Protein 2J43 (pdb70)

Radius of gyration: 33.87 Å; Cα contacts (8 Å, |Δi|>4): 983; chains: 2; bounding box: 29×72×106 Å

InterPro domains:
  IPR004193 Glycoside hydrolase, family 13, N-terminal [PF02922] (408-496)
  IPR005323 Pullulanase, carbohydrate-binding module 41 [PF03714] (96-194)
  IPR005323 Pullulanase, carbohydrate-binding module 41 [PF03714] (204-304)
  IPR005323 Pullulanase, carbohydrate-binding module 41 [cd10315] (94-190)
  IPR005323 Pullulanase, carbohydrate-binding module 41 [cd10315] (203-306)
  IPR006047 Glycosyl hydrolase family 13, catalytic domain [PF00128] (563-673)
  IPR006047 Glycosyl hydrolase family 13, catalytic domain [SM00642] (547-928)
  IPR011838 Pullulanase, extracellular [TIGR02102] (91-1165)
  IPR013780 Glycosyl hydrolase, all-beta [G3DSA:2.60.40.1180] (995-1097)
  IPR013783 Immunoglobulin-like fold [G3DSA:2.60.40.10] (406-519)
  IPR013784 Carbohydrate-binding-like fold [SSF49452] (93-197)
  IPR013784 Carbohydrate-binding-like fold [SSF49452] (200-308)
  IPR014755 Copper resistance protein CopC/internalin, immunoglobulin-like [G3DSA:2.60.40.1220] (311-405)
  IPR014756 Immunoglobulin E-set [SSF81296] (404-507)
  IPR017853 Glycoside hydrolase superfamily [SSF51445] (538-983)
  IPR019931 LPXTG cell wall anchor motif [PF00746] (1127-1164)
  IPR019931 LPXTG cell wall anchor motif [PS50847] (1133-1165)
  IPR040806 SpuA, C-terminal [PF18033] (994-1088)

Nearest PDB structures (foldseek):
  2j43-assembly2_B  TM=1.002E+00  e=4.034E-44  Streptococcus pyogenes
  2ya1-assembly1_A  TM=9.237E-01  e=1.619E-29  Streptococcus pneumoniae TIGR4
  2j44-assembly1_A  TM=9.366E-01  e=1.473E-28  Streptococcus pneumoniae
  9cgt-assembly1_A  TM=3.133E-01  e=3.337E-02  Niallia circulans
  8dha-assembly1_B  TM=2.580E-01  e=1.965E+00  Mus musculus

Solvent-accessible surface area: 24142 Å² total

CATH classification: 2.60.40.1110 (+1 more: 2.60.40.1110)

Secondary structure (DSSP, 8-state):
---EE--BS-PSTT--GGGEEEEEEESBSS---STTTTSB----EE-SSSEE--EEBPSS---EEEEEEEETT--BSS--EEEE-SS-----EE-TT--EESS----TTEEEEEEE-SS---TTEEEEEEESBSS---STT--EE--EEEBTEEEEEEEBPTT---EEEEEEETTS-GGGGBSSSSPEEE--TTT-SEEEEETT----BSSTT---/--EE--BS-PPTT--GGGEEEEEEESBSS---STTTTSB----EE-SSSEE--EEBPSS--SEEEEEEEETT--BSS--EEEE-SS-----EE-TT--EESS----TTEEEEEEE-SS---TTEEEEEEESBSS---STT--EE--EEEBTEEEEEEEBPTT---EEEEEEETTS-GGGGBSSSSPEEE--TTT-SEEEEETT----BSSTT---

Sequence (431 aa):
ASHHHLRHFKTLPAGESLGSLGLWVWGDVDQPSKDWPNGAITTKAKKDDYGYYLDVPLAAKKHRQQVSYLINNKAGENLSKDQHISLLTPKNEVWIIDENYHAHAYRPLKEGYLRINYHNQSGHYDNLAVWTFKDVKTPTTDWPNNGLDDLSHKGHYGAYVDVPLKKEGANEIIGFLILDKSKTGDAIKVQPKDYLFKELDNHTQVFVKDTDPKVYNNPYYIDSHHLRHFKTLPAGESLGSLGLWVWGDVDQPSKDDWPNGAITTKAKKDDYGYYLDVPLAAKHRQQVSYLINNKAGENLSKDQHISLLTPKNEVWIDENYHAHAYRPLKEGYLRINYHNQSGHYDNLAVWTFKDVKTPTTDWPNGLDLSHKGHYGAYVDVPLKEGANEIGFLILDKSKTGDAIKVQPKDYLFKELDNHTQVFVKDTDPKVYNNPYYID

Structure (mmCIF, N/CA/C/O backbone):
data_2J43
#
_entry.id   2J43
#
_cell.length_a   37.621
_cell.length_b   71.420
_cell.length_c   101.013
_cell.angle_alpha   90.00
_cell.angle_beta   89.98
_cell.angle_gamma   90.00
#
_symmetry.space_group_name_H-M   'P 1 21 1'
#
loop_
_entity.id
_entity.type
_entity.pdbx_description
1 polymer SPYDX
2 water water
#
loop_
_atom_site.group_PDB
_atom_site.id
_atom_site.type_symbol
_atom_site.label_atom_id
_atom_site.label_alt_id
_atom_site.label_comp_id
_atom_site.label_asym_id
_atom_site.label_entity_id
_atom_site.label_seq_id
_atom_site.pdbx_PDB_ins_code
_atom_site.Cartn_x
_atom_site.Cartn_y
_atom_site.Cartn_z
_atom_site.occupancy
_atom_site.B_iso_or_equiv
_atom_site.auth_seq_id
_atom_site.auth_comp_id
_atom_site.auth_asym_id
_atom_site.auth_atom_id
_atom_site.pdbx_PDB_model_num
ATOM 1 N N . ALA A 1 1 ? 35.126 4.333 73.826 1.00 34.11 5 ALA A N 1
ATOM 2 C CA . ALA A 1 1 ? 33.900 3.948 73.082 1.00 33.37 5 ALA A CA 1
ATOM 3 C C . ALA A 1 1 ? 34.190 3.727 71.594 1.00 33.06 5 ALA A C 1
ATOM 4 O O . ALA A 1 1 ? 35.136 4.291 71.034 1.00 33.37 5 ALA A O 1
ATOM 6 N N . SER A 1 2 ? 33.339 2.929 70.962 1.00 31.45 6 SER A N 1
ATOM 7 C CA . SER A 1 2 ? 33.459 2.601 69.550 1.00 31.89 6 SER A CA 1
ATOM 8 C C . SER A 1 2 ? 32.987 3.685 68.607 1.00 30.59 6 SER A C 1
ATOM 9 O O . SER A 1 2 ? 33.340 3.674 67.433 1.00 30.70 6 SER A O 1
ATOM 12 N N . HIS A 1 3 ? 32.171 4.612 69.118 1.00 27.82 7 HIS A N 1
ATOM 13 C CA . HIS A 1 3 ? 31.590 5.659 68.295 1.00 25.79 7 HIS A CA 1
ATOM 14 C C . HIS A 1 3 ? 31.740 6.994 69.027 1.00 23.30 7 HIS A C 1
ATOM 15 O O . HIS A 1 3 ? 31.638 7.083 70.273 1.00 21.92 7 HIS A O 1
ATOM 22 N N . HIS A 1 4 ? 31.952 8.027 68.243 1.00 21.59 8 HIS A N 1
ATOM 23 C CA A HIS A 1 4 ? 32.126 9.379 68.754 0.50 20.85 8 HIS A CA 1
ATOM 24 C CA B HIS A 1 4 ? 31.978 9.365 68.805 0.50 20.67 8 HIS A CA 1
ATOM 25 C C . HIS A 1 4 ? 31.337 10.362 67.872 1.00 19.55 8 HIS A C 1
ATOM 26 O O . HIS A 1 4 ? 31.138 10.111 66.664 1.00 18.68 8 HIS A O 1
ATOM 39 N N . LEU A 1 5 ? 30.941 11.475 68.467 1.00 16.85 9 LEU A N 1
ATOM 40 C CA . LEU A 1 5 ? 30.404 12.599 67.733 1.00 15.85 9 LEU A CA 1
ATOM 41 C C . LEU A 1 5 ? 31.402 13.746 67.804 1.00 14.67 9 LEU A C 1
ATOM 42 O O . LEU A 1 5 ? 31.651 14.293 68.880 1.00 14.63 9 LEU A O 1
ATOM 47 N N . ARG A 1 6 ? 31.991 14.112 66.676 1.00 13.28 10 ARG A N 1
ATOM 48 C CA . ARG A 1 6 ? 32.882 15.286 66.642 1.00 13.54 10 ARG A CA 1
ATOM 49 C C . ARG A 1 6 ? 32.068 16.538 66.514 1.00 13.34 10 ARG A C 1
ATOM 50 O O . ARG A 1 6 ? 31.420 16.749 65.489 1.00 12.81 10 ARG A O 1
ATOM 66 N N . HIS A 1 8 ? 31.763 20.415 66.302 1.00 14.13 12 HIS A N 1
ATOM 67 C CA . HIS A 1 8 ? 32.390 21.645 65.873 1.00 15.00 12 HIS A CA 1
ATOM 68 C C . HIS A 1 8 ? 31.595 22.844 66.361 1.00 15.80 12 HIS A C 1
ATOM 69 O O . HIS A 1 8 ? 30.394 22.991 66.056 1.00 16.88 12 HIS A O 1
ATOM 76 N N . PHE A 1 9 ? 32.238 23.727 67.123 1.00 15.22 13 PHE A N 1
ATOM 77 C CA . PHE A 1 9 ? 31.587 24.935 67.574 1.00 14.49 13 PHE A CA 1
ATOM 78 C C . PHE A 1 9 ? 32.209 26.141 66.825 1.00 14.78 13 PHE A C 1
ATOM 79 O O . PHE A 1 9 ? 33.438 26.300 66.810 1.00 16.07 13 PHE A O 1
ATOM 87 N N . LYS A 1 10 ? 31.367 26.982 66.264 1.00 15.32 14 LYS A N 1
ATOM 88 C CA . LYS A 1 10 ? 31.814 28.207 65.578 1.00 16.77 14 LYS A CA 1
ATOM 89 C C . LYS A 1 10 ? 32.377 29.246 66.551 1.00 16.83 14 LYS A C 1
ATOM 90 O O . LYS A 1 10 ? 33.487 29.818 66.352 1.00 17.49 14 LYS A O 1
ATOM 96 N N . THR A 1 11 ? 31.604 29.499 67.593 1.00 17.73 15 THR A N 1
ATOM 97 C CA . THR A 1 11 ? 31.946 30.524 68.576 1.00 18.19 15 THR A CA 1
ATOM 98 C C . THR A 1 11 ? 31.558 30.113 69.989 1.00 19.10 15 THR A C 1
ATOM 99 O O . THR A 1 11 ? 30.359 29.927 70.262 1.00 20.91 15 THR A O 1
ATOM 103 N N . LEU A 1 12 ? 32.521 30.110 70.889 1.00 15.86 16 LEU A N 1
ATOM 104 C CA . LEU A 1 12 ? 32.241 29.796 72.268 1.00 15.51 16 LEU A CA 1
ATOM 105 C C . LEU A 1 12 ? 31.842 31.044 73.020 1.00 14.88 16 LEU A C 1
ATOM 106 O O . LEU A 1 12 ? 32.069 32.147 72.491 1.00 14.46 16 LEU A O 1
ATOM 111 N N . PRO A 1 13 ? 31.240 30.880 74.200 1.00 13.50 17 PRO A N 1
ATOM 112 C CA . PRO A 1 13 ? 30.723 32.028 74.964 1.00 14.24 17 PRO A CA 1
ATOM 113 C C . PRO A 1 13 ? 31.783 33.137 75.120 1.00 15.27 17 PRO A C 1
ATOM 114 O O . PRO A 1 13 ? 32.920 32.886 75.526 1.00 14.95 17 PRO A O 1
ATOM 118 N N . ALA A 1 14 ? 31.356 34.379 74.834 1.00 16.71 18 ALA A N 1
ATOM 119 C CA . ALA A 1 14 ? 32.238 35.540 74.790 1.00 17.62 18 ALA A CA 1
ATOM 120 C C . ALA A 1 14 ? 32.983 35.749 76.092 1.00 16.93 18 ALA A C 1
ATOM 121 O O . ALA A 1 14 ? 32.378 35.799 77.166 1.00 16.40 18 ALA A O 1
ATOM 123 N N . GLY A 1 15 ? 34.294 35.919 75.978 1.00 17.34 19 GLY A N 1
ATOM 124 C CA . GLY A 1 15 ? 35.128 36.250 77.111 1.00 18.07 19 GLY A CA 1
ATOM 125 C C . GLY A 1 15 ? 35.407 35.159 78.119 1.00 18.74 19 GLY A C 1
ATOM 126 O O . GLY A 1 15 ? 36.038 35.416 79.122 1.00 21.01 19 GLY A O 1
ATOM 127 N N . GLU A 1 16 ? 34.959 33.925 77.863 1.00 16.20 20 GLU A N 1
ATOM 128 C CA . GLU A 1 16 ? 35.176 32.854 78.790 1.00 15.64 20 GLU A CA 1
ATOM 129 C C . GLU A 1 16 ? 36.424 32.068 78.344 1.00 15.39 20 GLU A C 1
ATOM 130 O O . GLU A 1 16 ? 36.604 31.779 77.155 1.00 18.09 20 GLU A O 1
ATOM 136 N N . SER A 1 17 ? 37.256 31.728 79.312 1.00 16.76 21 SER A N 1
ATOM 137 C CA . SER A 1 17 ? 38.428 30.883 79.104 1.00 17.43 21 SER A CA 1
ATOM 138 C C . SER A 1 17 ? 38.065 29.423 78.951 1.00 15.25 21 SER A C 1
ATOM 139 O O . SER A 1 17 ? 37.200 28.953 79.684 1.00 14.79 21 SER A O 1
ATOM 142 N N . LEU A 1 18 ? 38.781 28.692 78.096 1.00 15.04 22 LEU A N 1
ATOM 143 C CA . LEU A 1 18 ? 38.565 27.263 77.968 1.00 14.04 22 LEU A CA 1
ATOM 144 C C . LEU A 1 18 ? 38.682 26.551 79.306 1.00 13.03 22 LEU A C 1
ATOM 145 O O . LEU A 1 18 ? 38.047 25.526 79.518 1.00 12.63 22 LEU A O 1
ATOM 150 N N . GLY A 1 19 ? 39.569 27.026 80.188 1.00 12.34 23 GLY A N 1
ATOM 151 C CA . GLY A 1 19 ? 39.796 26.445 81.479 1.00 12.82 23 GLY A CA 1
ATOM 152 C C . GLY A 1 19 ? 38.666 26.564 82.444 1.00 12.86 23 GLY A C 1
ATOM 153 O O . GLY A 1 19 ? 38.696 25.971 83.507 1.00 13.47 23 GLY A O 1
ATOM 154 N N . SER A 1 20 ? 37.698 27.414 82.086 1.00 12.05 24 SER A N 1
ATOM 155 C CA . SER A 1 20 ? 36.468 27.607 82.853 1.00 12.30 24 SER A CA 1
ATOM 156 C C . SER A 1 20 ? 35.228 27.134 82.152 1.00 12.36 24 SER A C 1
ATOM 157 O O . SER A 1 20 ? 34.163 27.196 82.769 1.00 15.61 24 SER A O 1
ATOM 160 N N . LEU A 1 21 ? 35.346 26.688 80.919 1.00 11.59 25 LEU A N 1
ATOM 161 C CA . LEU A 1 21 ? 34.194 26.221 80.121 1.00 10.60 25 LEU A CA 1
ATOM 162 C C . LEU A 1 21 ? 34.043 24.695 80.140 1.00 12.04 25 LEU A C 1
ATOM 163 O O . LEU A 1 21 ? 35.002 23.946 80.028 1.00 12.26 25 LEU A O 1
ATOM 168 N N . GLY A 1 22 ? 32.789 24.234 80.260 1.00 10.80 26 GLY A N 1
ATOM 169 C CA . GLY A 1 22 ? 32.488 22.816 80.159 1.00 11.08 26 GLY A CA 1
ATOM 170 C C . GLY A 1 22 ? 31.441 22.483 79.116 1.00 11.71 26 GLY A C 1
ATOM 171 O O . GLY A 1 22 ? 30.508 23.285 78.870 1.00 12.16 26 GLY A O 1
ATOM 172 N N . LEU A 1 23 ? 31.568 21.298 78.548 1.00 10.50 27 LEU A N 1
ATOM 173 C CA . LEU A 1 23 ? 30.548 20.709 77.657 1.00 10.75 27 LEU A CA 1
ATOM 174 C C . LEU A 1 23 ? 29.850 19.620 78.455 1.00 10.94 27 LEU A C 1
ATOM 175 O O . LEU A 1 23 ? 30.397 18.568 78.743 1.00 11.47 27 LEU A O 1
ATOM 180 N N . TRP A 1 24 ? 28.582 19.863 78.748 1.00 11.61 28 TRP A N 1
ATOM 181 C CA . TRP A 1 24 ? 27.747 19.052 79.624 1.00 11.06 28 TRP A CA 1
ATOM 182 C C . TRP A 1 24 ? 26.766 18.286 78.707 1.00 10.59 28 TRP A C 1
ATOM 183 O O . TRP A 1 24 ? 26.095 18.899 77.896 1.00 10.86 28 TRP A O 1
ATOM 194 N N . VAL A 1 25 ? 26.782 16.950 78.747 1.00 10.96 29 VAL A N 1
ATOM 195 C CA . VAL A 1 25 ? 26.098 16.133 77.752 1.00 10.67 29 VAL A CA 1
ATOM 196 C C . VAL A 1 25 ? 25.139 15.096 78.356 1.00 11.35 29 VAL A C 1
ATOM 197 O O . VAL A 1 25 ? 25.368 14.573 79.443 1.00 12.28 29 VAL A O 1
ATOM 201 N N . TRP A 1 26 ? 24.073 14.840 77.619 1.00 11.78 30 TRP A N 1
ATOM 202 C CA . TRP A 1 26 ? 23.135 13.793 77.960 1.00 11.05 30 TRP A CA 1
ATOM 203 C C . TRP A 1 26 ? 22.501 13.189 76.734 1.00 11.26 30 TRP A C 1
ATOM 204 O O . TRP A 1 26 ? 22.884 13.492 75.596 1.00 11.92 30 TRP A O 1
ATOM 215 N N . GLY A 1 27 ? 21.530 12.307 76.921 1.00 12.57 31 GLY A N 1
ATOM 216 C CA . GLY A 1 27 ? 21.011 11.548 75.803 1.00 12.58 31 GLY A CA 1
ATOM 217 C C . GLY A 1 27 ? 21.935 10.381 75.476 1.00 13.16 31 GLY A C 1
ATOM 218 O O . GLY A 1 27 ? 22.501 9.745 76.356 1.00 15.00 31 GLY A O 1
ATOM 219 N N . ASP A 1 28 ? 22.086 10.119 74.186 1.00 12.71 32 ASP A N 1
ATOM 220 C CA . ASP A 1 28 ? 22.712 8.873 73.717 1.00 13.60 32 ASP A CA 1
ATOM 221 C C . ASP A 1 28 ? 24.228 8.993 73.643 1.00 13.43 32 ASP A C 1
ATOM 222 O O . ASP A 1 28 ? 24.847 8.670 72.644 1.00 14.51 32 ASP A O 1
ATOM 227 N N . VAL A 1 29 ? 24.816 9.459 74.724 1.00 12.93 33 VAL A N 1
ATOM 228 C CA . VAL A 1 29 ? 26.249 9.576 74.915 1.00 13.23 33 VAL A CA 1
ATOM 229 C C . VAL A 1 29 ? 26.708 8.404 75.809 1.00 13.53 33 VAL A C 1
ATOM 230 O O . VAL A 1 29 ? 25.882 7.798 76.515 1.00 15.48 33 VAL A O 1
ATOM 234 N N . ASP A 1 30 ? 27.991 8.087 75.725 1.00 14.65 34 ASP A N 1
ATOM 235 C CA . ASP A 1 30 ? 28.562 6.980 76.497 1.00 15.66 34 ASP A CA 1
ATOM 236 C C . ASP A 1 30 ? 28.498 7.241 77.985 1.00 15.43 34 ASP A C 1
ATOM 237 O O . ASP A 1 30 ? 28.172 6.350 78.778 1.00 16.20 34 ASP A O 1
ATOM 242 N N . GLN A 1 31 ? 28.797 8.467 78.385 1.00 14.98 35 GLN A N 1
ATOM 243 C CA . GLN A 1 31 ? 28.890 8.816 79.798 1.00 13.83 35 GLN A CA 1
ATOM 244 C C . GLN A 1 31 ? 28.222 10.190 80.008 1.00 13.19 35 GLN A C 1
ATOM 245 O O . GLN A 1 31 ? 28.878 11.208 79.957 1.00 14.27 35 GLN A O 1
ATOM 251 N N . PRO A 1 32 ? 26.924 10.196 80.292 1.00 12.50 36 PRO A N 1
ATOM 252 C CA . PRO A 1 32 ? 26.264 11.465 80.609 1.00 12.56 36 PRO A CA 1
ATOM 253 C C . PRO A 1 32 ? 26.976 12.161 81.736 1.00 12.60 36 PRO A C 1
ATOM 254 O O . PRO A 1 32 ? 27.491 11.547 82.670 1.00 13.90 36 PRO A O 1
ATOM 258 N N . SER A 1 33 ? 26.996 13.478 81.663 1.00 12.26 37 SER A N 1
ATOM 259 C CA . SER A 1 33 ? 27.606 14.322 82.684 1.00 11.70 37 SER A CA 1
ATOM 260 C C . SER A 1 33 ? 26.924 14.132 84.003 1.00 12.40 37 SER A C 1
ATOM 261 O O . SER A 1 33 ? 25.695 13.981 84.066 1.00 12.99 37 SER A O 1
ATOM 264 N N . LYS A 1 34 ? 27.702 14.145 85.073 1.00 13.87 38 LYS A N 1
ATOM 265 C CA . LYS A 1 34 ? 27.168 14.082 86.407 1.00 16.08 38 LYS A CA 1
ATOM 266 C C . LYS A 1 34 ? 27.894 15.068 87.301 1.00 16.26 38 LYS A C 1
ATOM 267 O O . LYS A 1 34 ? 29.011 15.509 86.988 1.00 17.06 38 LYS A O 1
ATOM 273 N N . ASP A 1 35 ? 27.262 15.430 88.399 1.00 16.54 39 ASP A N 1
ATOM 274 C CA . ASP A 1 35 ? 27.788 16.377 89.368 1.00 17.07 39 ASP A CA 1
ATOM 275 C C . ASP A 1 35 ? 27.942 17.784 88.829 1.00 16.47 39 ASP A C 1
ATOM 276 O O . ASP A 1 35 ? 29.052 18.259 88.492 1.00 15.58 39 ASP A O 1
ATOM 281 N N . TRP A 1 36 ? 26.821 18.503 88.760 1.00 13.50 40 TRP A N 1
ATOM 282 C CA . TRP A 1 36 ? 26.812 19.835 88.195 1.00 14.04 40 TRP A CA 1
ATOM 283 C C . TRP A 1 36 ? 27.651 20.829 89.016 1.00 15.07 40 TRP A C 1
ATOM 284 O O . TRP A 1 36 ? 27.497 20.824 90.241 1.00 15.49 40 TRP A O 1
ATOM 295 N N . PRO A 1 37 ? 28.432 21.715 88.403 1.00 15.00 41 PRO A N 1
ATOM 296 C CA . PRO A 1 37 ? 28.727 21.831 86.971 1.00 14.48 41 PRO A CA 1
ATOM 297 C C . PRO A 1 37 ? 30.046 21.177 86.584 1.00 15.14 41 PRO A C 1
ATOM 298 O O . PRO A 1 37 ? 30.368 21.085 85.414 1.00 15.12 41 PRO A O 1
ATOM 302 N N . ASN A 1 38 ? 30.766 20.699 87.570 1.00 15.18 42 ASN A N 1
ATOM 303 C CA . ASN A 1 38 ? 32.188 20.376 87.311 1.00 16.39 42 ASN A CA 1
ATOM 304 C C . ASN A 1 38 ? 32.375 19.050 86.574 1.00 16.54 42 ASN A C 1
ATOM 305 O O . ASN A 1 38 ? 33.437 18.815 85.952 1.00 15.97 42 ASN A O 1
ATOM 310 N N . GLY A 1 39 ? 31.336 18.212 86.533 1.00 15.27 43 GLY A N 1
ATOM 311 C CA . GLY A 1 39 ? 31.375 16.997 85.755 1.00 13.62 43 GLY A CA 1
ATOM 312 C C . GLY A 1 39 ? 31.354 17.136 84.249 1.00 13.08 43 GLY A C 1
ATOM 313 O O . GLY A 1 39 ? 31.446 16.133 83.559 1.00 13.80 43 GLY A O 1
ATOM 314 N N . ALA A 1 40 ? 31.180 18.337 83.740 1.00 11.91 44 ALA A N 1
ATOM 315 C CA . ALA A 1 40 ? 31.213 18.539 82.282 1.00 11.10 44 ALA A CA 1
ATOM 316 C C . ALA A 1 40 ? 32.577 18.145 81.697 1.00 11.33 44 ALA A C 1
ATOM 317 O O . ALA A 1 40 ? 33.586 18.116 82.459 1.00 13.05 44 ALA A O 1
ATOM 319 N N . ILE A 1 41 ? 32.603 17.872 80.403 1.00 10.80 45 ILE A N 1
ATOM 320 C CA . ILE A 1 41 ? 33.854 17.682 79.663 1.00 10.87 45 ILE A CA 1
ATOM 321 C C . ILE A 1 41 ? 34.549 18.995 79.689 1.00 10.49 45 ILE A C 1
ATOM 322 O O . ILE A 1 41 ? 33.982 19.982 79.294 1.00 13.67 45 ILE A O 1
ATOM 327 N N . THR A 1 42 ? 35.810 19.026 80.148 1.00 10.49 46 THR A N 1
ATOM 328 C CA . THR A 1 42 ? 36.521 20.321 80.108 1.00 9.89 46 THR A CA 1
ATOM 329 C C . THR A 1 42 ? 36.854 20.756 78.685 1.00 9.42 46 THR A C 1
ATOM 330 O O . THR A 1 42 ? 37.461 19.992 77.968 1.00 10.56 46 THR A O 1
ATOM 342 N N . THR A 1 44 ? 39.075 22.660 77.702 1.00 10.68 48 THR A N 1
ATOM 343 C CA . THR A 1 44 ? 40.520 22.564 77.438 1.00 11.78 48 THR A CA 1
ATOM 344 C C . THR A 1 44 ? 40.907 21.450 76.495 1.00 12.55 48 THR A C 1
ATOM 345 O O . THR A 1 44 ? 41.926 21.572 75.807 1.00 13.10 48 THR A O 1
ATOM 349 N N . LYS A 1 45 ? 40.103 20.381 76.417 1.00 12.81 49 LYS A N 1
ATOM 350 C CA . LYS A 1 45 ? 40.322 19.257 75.516 1.00 14.61 49 LYS A CA 1
ATOM 351 C C . LYS A 1 45 ? 39.946 19.550 74.056 1.00 14.39 49 LYS A C 1
ATOM 352 O O . LYS A 1 45 ? 40.275 18.760 73.167 1.00 16.14 49 LYS A O 1
ATOM 358 N N . ALA A 1 46 ? 39.252 20.668 73.831 1.00 13.56 50 ALA A N 1
ATOM 359 C CA . ALA A 1 46 ? 38.888 21.121 72.491 1.00 15.66 50 ALA A CA 1
ATOM 360 C C . ALA A 1 46 ? 40.119 21.563 71.742 1.00 17.20 50 ALA A C 1
ATOM 361 O O . ALA A 1 46 ? 41.096 21.981 72.336 1.00 17.02 50 ALA A O 1
ATOM 363 N N . LYS A 1 47 ? 40.072 21.460 70.430 1.00 19.60 51 LYS A N 1
ATOM 364 C CA . LYS A 1 47 ? 41.200 21.896 69.587 1.00 21.50 51 LYS A CA 1
ATOM 365 C C . LYS A 1 47 ? 40.704 22.894 68.611 1.00 22.33 51 LYS A C 1
ATOM 366 O O . LYS A 1 47 ? 39.546 22.825 68.197 1.00 21.70 51 LYS A O 1
ATOM 372 N N . LYS A 1 48 ? 41.565 23.855 68.279 1.00 22.36 52 LYS A N 1
ATOM 373 C CA . LYS A 1 48 ? 41.256 24.904 67.333 1.00 23.65 52 LYS A CA 1
ATOM 374 C C . LYS A 1 48 ? 41.358 24.310 65.916 1.00 23.07 52 LYS A C 1
ATOM 375 O O . LYS A 1 48 ? 42.233 23.468 65.617 1.00 24.52 52 LYS A O 1
ATOM 381 N N . ASP A 1 49 ? 40.383 24.641 65.089 1.00 22.36 53 ASP A N 1
ATOM 382 C CA . ASP A 1 49 ? 40.409 24.336 63.659 1.00 21.71 53 ASP A CA 1
ATOM 383 C C . ASP A 1 49 ? 39.848 25.536 62.890 1.00 21.45 53 ASP A C 1
ATOM 384 O O . ASP A 1 49 ? 39.567 26.585 63.462 1.00 21.89 53 ASP A O 1
ATOM 389 N N . ASP A 1 50 ? 39.741 25.392 61.569 1.00 21.81 54 ASP A N 1
ATOM 390 C CA . ASP A 1 50 ? 39.312 26.467 60.735 1.00 22.48 54 ASP A CA 1
ATOM 391 C C . ASP A 1 50 ? 37.926 27.024 61.057 1.00 20.72 54 ASP A C 1
ATOM 392 O O . ASP A 1 50 ? 37.712 28.230 61.078 1.00 21.23 54 ASP A O 1
ATOM 397 N N . TYR A 1 51 ? 36.980 26.137 61.349 1.00 18.95 55 TYR A N 1
ATOM 398 C CA . TYR A 1 51 ? 35.598 26.551 61.635 1.00 18.14 55 TYR A CA 1
ATOM 399 C C . TYR A 1 51 ? 35.487 27.248 63.017 1.00 16.92 55 TYR A C 1
ATOM 400 O O . TYR A 1 51 ? 34.687 28.147 63.227 1.00 17.91 55 TYR A O 1
ATOM 409 N N . GLY A 1 52 ? 36.320 26.808 63.940 1.00 18.46 56 GLY A N 1
ATOM 410 C CA . GLY A 1 52 ? 36.202 27.224 65.319 1.00 18.62 56 GLY A CA 1
ATOM 411 C C . GLY A 1 52 ? 36.952 26.323 66.272 1.00 18.90 56 GLY A C 1
ATOM 412 O O . GLY A 1 52 ? 38.207 26.311 66.282 1.00 19.14 56 GLY A O 1
ATOM 413 N N . TYR A 1 53 ? 36.218 25.671 67.175 1.00 17.35 57 TYR A N 1
ATOM 414 C CA . TYR A 1 53 ? 36.805 24.644 68.029 1.00 17.55 57 TYR A CA 1
ATOM 415 C C . TYR A 1 53 ? 36.077 23.340 67.817 1.00 18.03 57 TYR A C 1
ATOM 416 O O . TYR A 1 53 ? 34.910 23.328 67.390 1.00 18.19 57 TYR A O 1
ATOM 425 N N . TYR A 1 54 ? 36.740 22.225 68.057 1.00 17.15 58 TYR A N 1
ATOM 426 C CA . TYR A 1 54 ? 36.019 20.982 68.051 1.00 17.78 58 TYR A CA 1
ATOM 427 C C . TYR A 1 54 ? 36.420 20.098 69.229 1.00 17.67 58 TYR A C 1
ATOM 428 O O . TYR A 1 54 ? 37.526 20.196 69.787 1.00 17.15 58 TYR A O 1
ATOM 437 N N . LEU A 1 55 ? 35.492 19.233 69.596 1.00 17.20 59 LEU A N 1
ATOM 438 C CA . LEU A 1 55 ? 35.612 18.372 70.748 1.00 16.98 59 LEU A CA 1
ATOM 439 C C . LEU A 1 55 ? 34.836 17.078 70.435 1.00 18.70 59 LEU A C 1
ATOM 440 O O . LEU A 1 55 ? 33.677 17.170 69.983 1.00 17.52 59 LEU A O 1
ATOM 445 N N . ASP A 1 56 ? 35.453 15.917 70.646 1.00 17.53 60 ASP A N 1
ATOM 446 C CA . ASP A 1 56 ? 34.862 14.605 70.380 1.00 18.68 60 ASP A CA 1
ATOM 447 C C . ASP A 1 56 ? 34.154 14.075 71.607 1.00 19.80 60 ASP A C 1
ATOM 448 O O . ASP A 1 56 ? 34.746 14.052 72.712 1.00 21.95 60 ASP A O 1
ATOM 453 N N . VAL A 1 57 ? 32.885 13.725 71.437 1.00 17.75 61 VAL A N 1
ATOM 454 C CA . VAL A 1 57 ? 32.029 13.257 72.526 1.00 17.28 61 VAL A CA 1
ATOM 455 C C . VAL A 1 57 ? 31.752 11.759 72.288 1.00 16.55 61 VAL A C 1
ATOM 456 O O . VAL A 1 57 ? 31.099 11.407 71.319 1.00 17.34 61 VAL A O 1
ATOM 460 N N . PRO A 1 58 ? 32.236 10.865 73.152 1.00 16.18 62 PRO A N 1
ATOM 461 C CA . PRO A 1 58 ? 31.920 9.451 73.006 1.00 16.66 62 PRO A CA 1
ATOM 462 C C . PRO A 1 58 ? 30.416 9.217 73.065 1.00 15.72 62 PRO A C 1
ATOM 463 O O . PRO A 1 58 ? 29.711 9.747 73.923 1.00 14.59 62 PRO A O 1
ATOM 467 N N . LEU A 1 59 ? 29.933 8.392 72.141 1.00 15.73 63 LEU A N 1
ATOM 468 C CA . LEU A 1 59 ? 28.516 8.076 72.031 1.00 16.53 63 LEU A CA 1
ATOM 469 C C . LEU A 1 59 ? 28.156 6.712 72.609 1.00 16.87 63 LEU A C 1
ATOM 470 O O . LEU A 1 59 ? 29.010 5.878 72.786 1.00 18.28 63 LEU A O 1
ATOM 475 N N . ALA A 1 60 ? 26.896 6.529 72.889 1.00 16.52 64 ALA A N 1
ATOM 476 C CA . ALA A 1 60 ? 26.413 5.291 73.491 1.00 18.48 64 ALA A CA 1
ATOM 477 C C . ALA A 1 60 ? 26.745 4.104 72.602 1.00 19.19 64 ALA A C 1
ATOM 478 O O . ALA A 1 60 ? 26.660 4.193 71.389 1.00 18.99 64 ALA A O 1
ATOM 480 N N . ALA A 1 61 ? 27.005 2.974 73.231 1.00 20.23 65 ALA A N 1
ATOM 481 C CA . ALA A 1 61 ? 27.318 1.736 72.502 1.00 22.36 65 ALA A CA 1
ATOM 482 C C . ALA A 1 61 ? 26.159 1.265 71.651 1.00 23.28 65 ALA A C 1
ATOM 483 O O . ALA A 1 61 ? 26.38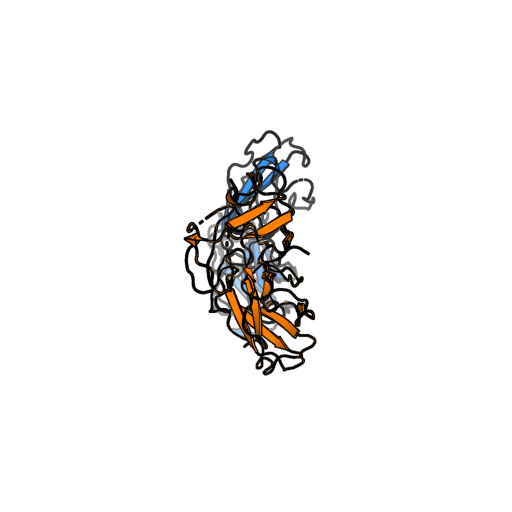5 0.639 70.606 1.00 24.54 65 ALA A O 1
ATOM 485 N N . LYS A 1 62 ? 24.936 1.529 72.091 1.00 24.26 66 LYS A N 1
ATOM 486 C CA A LYS A 1 62 ? 23.740 1.178 71.336 0.50 25.61 66 LYS A CA 1
ATOM 487 C CA B LYS A 1 62 ? 23.732 1.162 71.354 0.50 25.42 66 LYS A CA 1
ATOM 488 C C . LYS A 1 62 ? 22.698 2.292 71.410 1.00 25.64 66 LYS A C 1
ATOM 489 O O . LYS A 1 62 ? 22.682 3.081 72.350 1.00 26.55 66 LYS A O 1
ATOM 500 N N . HIS A 1 63 ? 21.834 2.351 70.409 1.00 24.92 67 HIS A N 1
ATOM 501 C CA . HIS A 1 63 ? 20.731 3.291 70.279 1.00 25.50 67 HIS A CA 1
ATOM 502 C C . HIS A 1 63 ? 21.185 4.740 70.234 1.00 24.78 67 HIS A C 1
ATOM 503 O O . HIS A 1 63 ? 20.893 5.526 71.138 1.00 26.29 67 HIS A O 1
ATOM 510 N N . ARG A 1 64 ? 21.875 5.065 69.149 1.00 22.77 68 ARG A N 1
ATOM 511 C CA . ARG A 1 64 ? 22.391 6.402 68.876 1.00 20.35 68 ARG A CA 1
ATOM 512 C C . ARG A 1 64 ? 21.422 7.221 68.034 1.00 19.09 68 ARG A C 1
ATOM 513 O O . ARG A 1 64 ? 21.471 7.191 66.814 1.00 18.75 68 ARG A O 1
ATOM 521 N N . GLN A 1 65 ? 20.513 7.927 68.688 1.00 18.70 69 GLN A N 1
ATOM 522 C CA . GLN A 1 65 ? 19.468 8.695 68.030 1.00 19.09 69 GLN A CA 1
ATOM 523 C C . GLN A 1 65 ? 19.517 10.183 68.318 1.00 19.98 69 GLN A C 1
ATOM 524 O O . GLN A 1 65 ? 19.171 10.993 67.453 1.00 20.01 69 GLN A O 1
ATOM 530 N N . GLN A 1 66 ? 19.840 10.557 69.560 1.00 18.92 70 GLN A N 1
ATOM 531 C CA . GLN A 1 66 ? 19.797 11.969 69.936 1.00 18.70 70 GLN A CA 1
ATOM 532 C C . GLN A 1 66 ? 20.818 12.247 71.035 1.00 17.63 70 GLN A C 1
ATOM 533 O O . GLN A 1 66 ? 20.931 11.472 71.983 1.00 19.02 70 GLN A O 1
ATOM 539 N N . VAL A 1 67 ? 21.494 13.383 70.913 1.00 16.75 71 VAL A N 1
ATOM 540 C CA . VAL A 1 67 ? 22.442 13.862 71.889 1.00 16.47 71 VAL A CA 1
ATOM 541 C C . VAL A 1 67 ? 22.005 15.235 72.316 1.00 16.34 71 VAL A C 1
ATOM 542 O O . VAL A 1 67 ? 21.666 16.073 71.493 1.00 16.39 71 VAL A O 1
ATOM 546 N N . SER A 1 68 ? 22.041 15.472 73.601 1.00 12.51 72 SER A N 1
ATOM 547 C CA . SER A 1 68 ? 21.764 16.768 74.108 1.00 12.53 72 SER A CA 1
ATOM 548 C C . SER A 1 68 ? 23.016 17.300 74.794 1.00 12.19 72 SER A C 1
ATOM 549 O O . SER A 1 68 ? 23.858 16.564 75.296 1.00 12.08 72 SER A O 1
ATOM 552 N N . TYR A 1 69 ? 23.088 18.617 74.864 1.00 11.16 73 TYR A N 1
ATOM 553 C CA . TYR A 1 69 ? 24.271 19.254 75.397 1.00 11.06 73 TYR A CA 1
ATOM 554 C C . TYR A 1 69 ? 23.991 20.699 75.791 1.00 11.51 73 TYR A C 1
ATOM 555 O O . TYR A 1 69 ? 23.001 21.359 75.374 1.00 10.66 73 TYR A O 1
ATOM 564 N N . LEU A 1 70 ? 24.910 21.216 76.585 1.00 10.78 74 LEU A N 1
ATOM 565 C CA . LEU A 1 70 ? 24.983 22.637 76.862 1.00 10.80 74 LEU A CA 1
ATOM 566 C C . LEU A 1 70 ? 26.429 22.976 77.160 1.00 12.20 74 LEU A C 1
ATOM 567 O O . LEU A 1 70 ? 27.214 22.087 77.445 1.00 11.79 74 LEU A O 1
ATOM 572 N N . ILE A 1 71 ? 26.735 24.267 77.122 1.00 11.90 75 ILE A N 1
ATOM 573 C CA . ILE A 1 71 ? 28.057 24.783 77.515 1.00 11.80 75 ILE A CA 1
ATOM 574 C C . ILE A 1 71 ? 27.838 25.508 78.816 1.00 10.99 75 ILE A C 1
ATOM 575 O O . ILE A 1 71 ? 26.986 26.424 78.903 1.00 12.45 75 ILE A O 1
ATOM 580 N N . ASN A 1 72 ? 28.598 25.143 79.832 1.00 10.60 76 ASN A N 1
ATOM 581 C CA . ASN A 1 72 ? 28.516 25.772 81.144 1.00 10.72 76 ASN A CA 1
ATOM 582 C C . ASN A 1 72 ? 29.844 26.388 81.504 1.00 11.78 76 ASN A C 1
ATOM 583 O O . ASN A 1 72 ? 30.778 26.338 80.714 1.00 11.01 76 ASN A O 1
ATOM 588 N N . ASN A 1 73 ? 29.867 27.024 82.662 1.00 13.27 77 ASN A N 1
ATOM 589 C CA . ASN A 1 73 ? 31.125 27.456 83.251 1.00 14.91 77 ASN A CA 1
ATOM 590 C C . ASN A 1 73 ? 31.226 27.000 84.679 1.00 15.43 77 ASN A C 1
ATOM 591 O O . ASN A 1 73 ? 30.329 26.374 85.236 1.00 15.76 77 ASN A O 1
ATOM 596 N N . LYS A 1 74 ? 32.380 27.233 85.288 1.00 16.85 78 LYS A N 1
ATOM 597 C CA . LYS A 1 74 ? 32.635 26.652 86.593 1.00 18.40 78 LYS A CA 1
ATOM 598 C C . LYS A 1 74 ? 31.810 27.341 87.702 1.00 19.22 78 LYS A C 1
ATOM 599 O O . LYS A 1 74 ? 31.585 26.739 88.743 1.00 21.39 78 LYS A O 1
ATOM 605 N N . ALA A 1 75 ? 31.299 28.547 87.446 1.00 19.72 79 ALA A N 1
ATOM 606 C CA . ALA A 1 75 ? 30.306 29.191 88.313 1.00 20.95 79 ALA A CA 1
ATOM 607 C C . ALA A 1 75 ? 28.926 28.551 88.235 1.00 20.54 79 ALA A C 1
ATOM 608 O O . ALA A 1 75 ? 28.025 28.900 89.030 1.00 22.59 79 ALA A O 1
ATOM 610 N N . GLY A 1 76 ? 28.729 27.598 87.312 1.00 18.48 80 GLY A N 1
ATOM 611 C CA . GLY A 1 76 ? 27.474 26.900 87.183 1.00 17.56 80 GLY A CA 1
ATOM 612 C C . GLY A 1 76 ? 26.433 27.535 86.286 1.00 16.12 80 GLY A C 1
ATOM 613 O O . GLY A 1 76 ? 25.250 27.157 86.344 1.00 17.13 80 GLY A O 1
ATOM 614 N N . GLU A 1 77 ? 26.823 28.495 85.474 1.00 15.15 81 GLU A N 1
ATOM 615 C CA . GLU A 1 77 ? 25.912 29.118 84.541 1.00 15.26 81 GLU A CA 1
ATOM 616 C C . GLU A 1 77 ? 25.691 28.214 83.322 1.00 15.58 81 GLU A C 1
ATOM 617 O O . GLU A 1 77 ? 26.640 27.584 82.832 1.00 14.75 81 GLU A O 1
ATOM 623 N N . ASN A 1 78 ? 24.451 28.160 82.837 1.00 14.20 82 ASN A N 1
ATOM 624 C CA . ASN A 1 78 ? 24.154 27.519 81.565 1.00 14.13 82 ASN A CA 1
ATOM 625 C C . ASN A 1 78 ? 24.276 28.592 80.491 1.00 13.88 82 ASN A C 1
ATOM 626 O O . ASN A 1 78 ? 23.346 29.450 80.277 1.00 15.32 82 ASN A O 1
ATOM 631 N N . LEU A 1 79 ? 25.419 28.623 79.803 1.00 13.64 83 LEU A N 1
ATOM 632 C CA . LEU A 1 79 ? 25.726 29.723 78.899 1.00 13.14 83 LEU A CA 1
ATOM 633 C C . LEU A 1 79 ? 25.046 29.611 77.537 1.00 13.14 83 LEU A C 1
ATOM 634 O O . LEU A 1 79 ? 24.740 30.631 76.906 1.00 16.69 83 LEU A O 1
ATOM 639 N N . SER A 1 80 ? 24.834 28.385 77.053 1.00 12.02 84 SER A N 1
ATOM 640 C CA . SER A 1 80 ? 24.252 28.134 75.747 1.00 11.88 84 SER A CA 1
ATOM 641 C C . SER A 1 80 ? 22.712 28.026 75.690 1.00 12.65 84 SER A C 1
ATOM 642 O O . SER A 1 80 ? 22.128 28.135 74.627 1.00 14.39 84 SER A O 1
ATOM 645 N N . LYS A 1 81 ? 22.137 27.737 76.854 1.00 13.68 85 LYS A N 1
ATOM 646 C CA . LYS A 1 81 ? 20.832 27.056 77.015 1.00 13.78 85 LYS A CA 1
ATOM 647 C C . LYS A 1 81 ? 20.969 25.602 76.593 1.00 11.90 85 LYS A C 1
ATOM 648 O O . LYS A 1 81 ? 21.913 25.196 75.908 1.00 12.42 85 LYS A O 1
ATOM 654 N N . ASP A 1 82 ? 20.019 24.783 77.022 1.00 12.16 86 ASP A N 1
ATOM 655 C CA . ASP A 1 82 ? 20.026 23.399 76.594 1.00 11.46 86 ASP A CA 1
ATOM 656 C C . ASP A 1 82 ? 19.799 23.290 75.089 1.00 10.90 86 ASP A C 1
ATOM 657 O O . ASP A 1 82 ? 18.954 24.013 74.547 1.00 12.82 86 ASP A O 1
ATOM 662 N N . GLN A 1 83 ? 20.492 22.345 74.461 1.00 10.33 87 GLN A N 1
ATOM 663 C CA . GLN A 1 83 ? 20.441 22.114 73.028 1.00 10.91 87 GLN A CA 1
ATOM 664 C C . GLN A 1 83 ? 20.344 20.642 72.721 1.00 12.32 87 GLN A C 1
ATOM 665 O O . GLN A 1 83 ? 20.700 19.819 73.564 1.00 12.23 87 GLN A O 1
ATOM 671 N N . HIS A 1 84 ? 19.804 20.313 71.546 1.00 15.11 88 HIS A N 1
ATOM 672 C CA . HIS A 1 84 ? 19.501 18.942 71.164 1.00 15.94 88 HIS A CA 1
ATOM 673 C C . HIS A 1 84 ? 19.844 18.654 69.704 1.00 18.54 88 HIS A C 1
ATOM 674 O O . HIS A 1 84 ? 19.477 19.429 68.822 1.00 19.09 88 HIS A O 1
ATOM 681 N N . ILE A 1 85 ? 20.501 17.526 69.463 1.00 17.57 89 ILE A N 1
ATOM 682 C CA . ILE A 1 85 ? 20.943 17.140 68.144 1.00 18.14 89 ILE A CA 1
ATOM 683 C C . ILE A 1 85 ? 20.307 15.789 67.823 1.00 19.02 89 ILE A C 1
ATOM 684 O O . ILE A 1 85 ? 20.456 14.840 68.567 1.00 18.34 89 ILE A O 1
ATOM 689 N N . SER A 1 86 ? 19.591 15.736 66.708 1.00 20.70 90 SER A N 1
ATOM 690 C CA . SER A 1 86 ? 19.122 14.483 66.125 1.00 22.24 90 SER A CA 1
ATOM 691 C C . SER A 1 86 ? 20.241 13.858 65.321 1.00 21.47 90 SER A C 1
ATOM 692 O O . SER A 1 86 ? 20.814 14.501 64.425 1.00 22.06 90 SER A O 1
ATOM 695 N N . LEU A 1 87 ? 20.574 12.613 65.625 1.00 20.00 91 LEU A N 1
ATOM 696 C CA . LEU A 1 87 ? 21.550 11.881 64.818 1.00 19.69 91 LEU A CA 1
ATOM 697 C C . LEU A 1 87 ? 20.776 11.283 63.665 1.00 20.42 91 LEU A C 1
ATOM 698 O O . LEU A 1 87 ? 19.849 10.521 63.901 1.00 20.17 91 LEU A O 1
ATOM 703 N N . LEU A 1 88 ? 21.117 11.636 62.427 1.00 19.86 92 LEU A N 1
ATOM 704 C CA . LEU A 1 88 ? 20.310 11.224 61.262 1.00 20.15 92 LEU A CA 1
ATOM 705 C C . LEU A 1 88 ? 20.353 9.735 61.062 1.00 19.30 92 LEU A C 1
ATOM 706 O O . LEU A 1 88 ? 19.401 9.118 60.549 1.00 19.86 92 LEU A O 1
ATOM 711 N N . THR A 1 89 ? 21.475 9.165 61.444 1.00 19.33 93 THR A N 1
ATOM 712 C CA . THR A 1 89 ? 21.691 7.730 61.475 1.00 19.95 93 THR A CA 1
ATOM 713 C C . THR A 1 89 ? 22.605 7.449 62.631 1.00 19.30 93 THR A C 1
ATOM 714 O O . THR A 1 89 ? 23.338 8.346 63.055 1.00 16.86 93 THR A O 1
ATOM 718 N N . PRO A 1 90 ? 22.627 6.217 63.160 1.00 19.77 94 PRO A N 1
ATOM 719 C CA . PRO A 1 90 ? 23.582 5.873 64.214 1.00 20.04 94 PRO A CA 1
ATOM 720 C C . PRO A 1 90 ? 25.035 6.006 63.826 1.00 19.55 94 PRO A C 1
ATOM 721 O O . PRO A 1 90 ? 25.890 6.032 64.702 1.00 19.22 94 PRO A O 1
ATOM 725 N N . LYS A 1 91 ? 25.349 6.089 62.526 1.00 20.71 95 LYS A N 1
ATOM 726 C CA . LYS A 1 91 ? 26.732 6.343 62.103 1.00 20.84 95 LYS A CA 1
ATOM 727 C C . LYS A 1 91 ? 27.088 7.831 61.992 1.00 19.08 95 LYS A C 1
ATOM 728 O O . LYS A 1 91 ? 28.221 8.137 61.638 1.00 19.01 95 LYS A O 1
ATOM 742 N N . ASN A 1 93 ? 28.675 10.989 62.730 1.00 16.53 97 ASN A N 1
ATOM 743 C CA . ASN A 1 93 ? 29.867 11.128 63.553 1.00 17.17 97 ASN A CA 1
ATOM 744 C C . ASN A 1 93 ? 30.423 12.516 63.736 1.00 16.42 97 ASN A C 1
ATOM 745 O O . ASN A 1 93 ? 31.543 12.705 64.226 1.00 16.77 97 ASN A O 1
ATOM 750 N N . GLU A 1 94 ? 29.707 13.536 63.274 1.00 15.22 98 GLU A N 1
ATOM 751 C CA . GLU A 1 94 ? 30.282 14.835 63.038 1.00 14.21 98 GLU A CA 1
ATOM 752 C C . GLU A 1 94 ? 29.105 15.805 62.919 1.00 14.38 98 GLU A C 1
ATOM 753 O O . GLU A 1 94 ? 28.121 15.504 62.271 1.00 14.93 98 GLU A O 1
ATOM 759 N N . VAL A 1 95 ? 29.198 16.949 63.577 1.00 13.49 99 VAL A N 1
ATOM 760 C CA . VAL A 1 95 ? 28.153 17.978 63.489 1.00 13.16 99 VAL A CA 1
ATOM 761 C C . VAL A 1 95 ? 28.813 19.326 63.625 1.00 14.36 99 VAL A C 1
ATOM 762 O O . VAL A 1 95 ? 29.836 19.471 64.323 1.00 13.77 99 VAL A O 1
ATOM 766 N N . TRP A 1 96 ? 28.180 20.326 63.053 1.00 13.84 100 TRP A N 1
ATOM 767 C CA . TRP A 1 96 ? 28.635 21.698 63.087 1.00 14.80 100 TRP A CA 1
ATOM 768 C C . TRP A 1 96 ? 27.585 22.549 63.749 1.00 15.43 100 TRP A C 1
ATOM 769 O O . TRP A 1 96 ? 26.427 22.588 63.311 1.00 15.84 100 TRP A O 1
ATOM 780 N N . ILE A 1 97 ? 28.014 23.247 64.793 1.00 14.46 101 ILE A N 1
ATOM 781 C CA A ILE A 1 97 ? 27.134 24.076 65.604 0.50 15.44 101 ILE A CA 1
ATOM 782 C CA B ILE A 1 97 ? 27.152 24.073 65.632 0.50 14.62 101 ILE A CA 1
ATOM 783 C C . ILE A 1 97 ? 27.515 25.510 65.381 1.00 16.17 101 ILE A C 1
ATOM 784 O O . ILE A 1 97 ? 28.620 25.938 65.714 1.00 15.67 101 ILE A O 1
ATOM 793 N N . ASP A 1 98 ? 26.587 26.249 64.799 1.00 17.21 102 ASP A N 1
ATOM 794 C CA . ASP A 1 98 ? 26.912 27.627 64.473 1.00 17.14 102 ASP A CA 1
ATOM 795 C C . ASP A 1 98 ? 26.772 28.565 65.672 1.00 18.56 102 ASP A C 1
ATOM 796 O O . ASP A 1 98 ? 26.494 28.149 66.787 1.00 17.59 102 ASP A O 1
ATOM 801 N N . GLU A 1 99 ? 26.994 29.852 65.441 1.00 18.86 103 GLU A N 1
ATOM 802 C CA . GLU A 1 99 ? 27.011 30.811 66.540 1.00 20.92 103 GLU A CA 1
ATOM 803 C C . GLU A 1 99 ? 25.661 31.020 67.229 1.00 22.23 103 GLU A C 1
ATOM 804 O O . GLU A 1 99 ? 25.613 31.553 68.329 1.00 24.14 103 GLU A O 1
ATOM 810 N N . ASN A 1 100 ? 24.583 30.600 66.575 1.00 22.27 104 ASN A N 1
ATOM 811 C CA . ASN A 1 100 ? 23.252 30.580 67.193 1.00 23.24 104 ASN A CA 1
ATOM 812 C C . ASN A 1 100 ? 22.827 29.182 67.683 1.00 21.95 104 ASN A C 1
ATOM 813 O O . ASN A 1 100 ? 21.626 28.934 67.939 1.00 23.37 104 ASN A O 1
ATOM 818 N N . TYR A 1 101 ? 23.779 28.255 67.777 1.00 19.53 105 TYR A N 1
ATOM 819 C CA . TYR A 1 101 ? 23.533 26.901 68.283 1.00 19.69 105 TYR A CA 1
ATOM 820 C C . TYR A 1 101 ? 22.590 26.106 67.391 1.00 19.69 105 TYR A C 1
ATOM 821 O O . TYR A 1 101 ? 21.945 25.174 67.842 1.00 20.15 105 TYR A O 1
ATOM 830 N N . HIS A 1 102 ? 22.559 26.437 66.107 1.00 18.68 106 HIS A N 1
ATOM 831 C CA . HIS A 1 102 ? 21.859 25.620 65.123 1.00 19.50 106 HIS A CA 1
ATOM 832 C C . HIS A 1 102 ? 22.822 24.543 64.629 1.00 17.94 106 HIS A C 1
ATOM 833 O O . HIS A 1 102 ? 23.979 24.844 64.311 1.00 17.94 106 HIS A O 1
ATOM 840 N N . ALA A 1 103 ? 22.351 23.293 64.551 1.00 17.52 107 ALA A N 1
ATOM 841 C CA . ALA A 1 103 ? 23.182 22.173 64.179 1.00 17.50 107 ALA A CA 1
ATOM 842 C C . ALA A 1 103 ? 23.067 21.835 62.708 1.00 18.66 107 ALA A C 1
ATOM 843 O O . ALA A 1 103 ? 21.991 21.986 62.100 1.00 18.81 107 ALA A O 1
ATOM 845 N N . HIS A 1 104 ? 24.169 21.358 62.143 1.00 17.55 108 HIS A N 1
ATOM 846 C CA . HIS A 1 104 ? 24.247 21.018 60.717 1.00 16.53 108 HIS A CA 1
ATOM 847 C C . HIS A 1 104 ? 24.984 19.725 60.556 1.00 17.01 108 HIS A C 1
ATOM 848 O O . HIS A 1 104 ? 25.972 19.467 61.264 1.00 15.83 108 HIS A O 1
ATOM 855 N N . ALA A 1 105 ? 24.591 18.913 59.577 1.00 15.49 109 ALA A N 1
ATOM 856 C CA . ALA A 1 105 ? 25.180 17.613 59.369 1.00 16.23 109 ALA A CA 1
ATOM 857 C C . ALA A 1 105 ? 26.396 17.646 58.403 1.00 15.14 109 ALA A C 1
ATOM 858 O O . ALA A 1 105 ? 26.924 16.606 58.033 1.00 16.45 109 ALA A O 1
ATOM 860 N N . TYR A 1 106 ? 26.759 18.856 57.980 1.00 15.38 110 TYR A N 1
ATOM 861 C CA . TYR A 1 106 ? 27.963 19.118 57.172 1.00 15.70 110 TYR A CA 1
ATOM 862 C C . TYR A 1 106 ? 28.376 20.555 57.493 1.00 16.60 110 TYR A C 1
ATOM 863 O O . TYR A 1 106 ? 27.635 21.281 58.154 1.00 15.62 110 TYR A O 1
ATOM 872 N N . ARG A 1 107 ? 29.576 20.952 57.076 1.00 16.77 111 ARG A N 1
ATOM 873 C CA . ARG A 1 107 ? 30.014 22.307 57.313 1.00 18.11 111 ARG A CA 1
ATOM 874 C C . ARG A 1 107 ? 29.231 23.316 56.451 1.00 19.57 111 ARG A C 1
ATOM 875 O O . ARG A 1 107 ? 29.309 23.238 55.224 1.00 20.17 111 ARG A O 1
ATOM 883 N N . PRO A 1 108 ? 28.504 24.253 57.044 1.00 20.53 112 PRO A N 1
ATOM 884 C CA . PRO A 1 108 ? 27.756 25.239 56.254 1.00 21.86 112 PRO A CA 1
ATOM 885 C C . PRO A 1 108 ? 28.724 26.118 55.452 1.00 23.41 112 PRO A C 1
ATOM 886 O O . PRO A 1 108 ? 29.781 26.491 55.944 1.00 21.68 112 PRO A O 1
ATOM 890 N N . LEU A 1 109 ? 28.382 26.403 54.216 1.00 24.04 113 LEU A N 1
ATOM 891 C CA . LEU A 1 109 ? 29.252 27.214 53.399 1.00 25.87 113 LEU A CA 1
ATOM 892 C C . LEU A 1 109 ? 28.675 28.628 53.235 1.00 26.88 113 LEU A C 1
ATOM 893 O O . LEU A 1 109 ? 27.643 28.953 53.808 1.00 26.12 113 LEU A O 1
ATOM 898 N N . LYS A 1 110 ? 29.400 29.458 52.491 1.00 29.48 114 LYS A N 1
ATOM 899 C CA . LYS A 1 110 ? 29.032 30.837 52.194 1.00 31.79 114 LYS A CA 1
ATOM 900 C C . LYS A 1 110 ? 27.598 30.982 51.654 1.00 32.41 114 LYS A C 1
ATOM 901 O O . LYS A 1 110 ? 27.114 30.167 50.863 1.00 32.45 114 LYS A O 1
ATOM 907 N N . GLU A 1 111 ? 26.913 32.041 52.083 1.00 33.09 115 GLU A N 1
ATOM 908 C CA . GLU A 1 111 ? 25.558 32.318 51.604 1.00 33.81 115 GLU A CA 1
ATOM 909 C C . GLU A 1 111 ? 25.582 32.648 50.116 1.00 31.86 115 GLU A C 1
ATOM 910 O O . GLU A 1 111 ? 26.554 33.184 49.621 1.00 32.81 115 GLU A O 1
ATOM 916 N N . GLY A 1 112 ? 24.520 32.268 49.419 1.00 30.88 116 GLY A N 1
ATOM 917 C CA . GLY A 1 112 ? 24.345 32.566 48.007 1.00 29.38 116 GLY A CA 1
ATOM 918 C C . GLY A 1 112 ? 24.992 31.565 47.058 1.00 28.10 116 GLY A C 1
ATOM 919 O O . GLY A 1 112 ? 25.081 31.794 45.834 1.00 27.25 116 GLY A O 1
ATOM 920 N N . TYR A 1 113 ? 25.465 30.461 47.618 1.00 25.93 117 TYR A N 1
ATOM 921 C CA . TYR A 1 113 ? 26.005 29.372 46.809 1.00 25.17 117 TYR A CA 1
ATOM 922 C C . TYR A 1 113 ? 25.346 28.066 47.267 1.00 22.71 117 TYR A C 1
ATOM 923 O O . TYR A 1 113 ? 24.905 27.947 48.402 1.00 22.23 117 TYR A O 1
ATOM 932 N N . LEU A 1 114 ? 25.233 27.092 46.368 1.00 20.64 118 LEU A N 1
ATOM 933 C CA . LEU A 1 114 ? 24.855 25.741 46.741 1.00 18.47 118 LEU A CA 1
ATOM 934 C C . LEU A 1 114 ? 26.038 24.869 46.303 1.00 16.87 118 LEU A C 1
ATOM 935 O O . LEU A 1 114 ? 26.452 24.924 45.153 1.00 16.70 118 LEU A O 1
ATOM 940 N N . ARG A 1 115 ? 26.625 24.085 47.212 1.00 15.08 119 ARG A N 1
ATOM 941 C CA . ARG A 1 115 ? 27.540 23.008 46.802 1.00 16.27 119 ARG A CA 1
ATOM 942 C C . ARG A 1 115 ? 26.776 21.738 46.445 1.00 16.10 119 ARG A C 1
ATOM 943 O O . ARG A 1 115 ? 25.978 21.226 47.248 1.00 13.95 119 ARG A O 1
ATOM 951 N N . ILE A 1 116 ? 27.051 21.213 45.246 1.00 14.49 120 ILE A N 1
ATOM 952 C CA . ILE A 1 116 ? 26.546 19.931 44.814 1.00 15.19 120 ILE A CA 1
ATOM 953 C C . ILE A 1 116 ? 27.667 18.929 44.939 1.00 15.42 120 ILE A C 1
ATOM 954 O O . ILE A 1 116 ? 28.670 19.020 44.253 1.00 15.23 120 ILE A O 1
ATOM 959 N N . ASN A 1 117 ? 27.501 17.966 45.831 1.00 15.40 121 ASN A N 1
ATOM 960 C CA . ASN A 1 117 ? 28.442 16.890 46.041 1.00 15.44 121 ASN A CA 1
ATOM 961 C C . ASN A 1 117 ? 27.952 15.650 45.299 1.00 14.45 121 ASN A C 1
ATOM 962 O O . ASN A 1 117 ? 26.745 15.317 45.370 1.00 16.40 121 ASN A O 1
ATOM 967 N N . TYR A 1 118 ? 28.842 14.974 44.575 1.00 14.72 122 TYR A N 1
ATOM 968 C CA . TYR A 1 118 ? 28.448 13.794 43.823 1.00 14.74 122 TYR A CA 1
ATOM 969 C C . TYR A 1 118 ? 29.435 12.700 44.126 1.00 16.09 122 TYR A C 1
ATOM 970 O O . TYR A 1 118 ? 30.598 12.914 43.906 1.00 15.63 122 TYR A O 1
ATOM 979 N N . HIS A 1 119 ? 28.950 11.553 44.601 1.00 15.75 123 HIS A N 1
ATOM 980 C CA . HIS A 1 119 ? 29.756 10.392 44.942 1.00 17.21 123 HIS A CA 1
ATOM 981 C C . HIS A 1 119 ? 29.360 9.219 44.031 1.00 17.21 123 HIS A C 1
ATOM 982 O O . HIS A 1 119 ? 28.168 9.041 43.737 1.00 17.42 123 HIS A O 1
ATOM 989 N N . ASN A 1 120 ? 30.358 8.460 43.567 1.00 19.20 124 ASN A N 1
ATOM 990 C CA . ASN A 1 120 ? 30.105 7.192 42.903 1.00 20.17 124 ASN A CA 1
ATOM 991 C C . ASN A 1 120 ? 30.980 6.089 43.500 1.00 21.85 124 ASN A C 1
ATOM 992 O O . ASN A 1 120 ? 31.882 6.368 44.287 1.00 21.97 124 ASN A O 1
ATOM 997 N N . GLN A 1 121 ? 30.692 4.840 43.111 1.00 24.48 125 GLN A N 1
ATOM 998 C CA . GLN A 1 121 ? 31.326 3.663 43.742 1.00 26.20 125 GLN A CA 1
ATOM 999 C C . GLN A 1 121 ? 32.770 3.532 43.345 1.00 26.55 125 GLN A C 1
ATOM 1000 O O . GLN A 1 121 ? 33.623 3.162 44.160 1.00 27.40 125 GLN A O 1
ATOM 1006 N N . SER A 1 122 ? 33.055 3.862 42.084 1.00 26.03 126 SER A N 1
ATOM 1007 C CA . SER A 1 122 ? 34.384 3.717 41.518 1.00 26.03 126 SER A CA 1
ATOM 1008 C C . SER A 1 122 ? 35.336 4.817 41.931 1.00 25.96 126 SER A C 1
ATOM 1009 O O . SER A 1 122 ? 36.544 4.639 41.904 1.00 25.76 126 SER A O 1
ATOM 1012 N N . GLY A 1 123 ? 34.788 5.974 42.308 1.00 24.07 127 GLY A N 1
ATOM 1013 C CA . GLY A 1 123 ? 35.602 7.128 42.595 1.00 24.19 127 GLY A CA 1
ATOM 1014 C C . GLY A 1 123 ? 36.210 7.794 41.349 1.00 23.85 127 GLY A C 1
ATOM 1015 O O . GLY A 1 123 ? 37.147 8.583 41.474 1.00 24.40 127 GLY A O 1
ATOM 1016 N N . HIS A 1 124 ? 35.690 7.444 40.167 1.00 24.39 128 HIS A N 1
ATOM 1017 C CA . HIS A 1 124 ? 36.192 7.946 38.896 1.00 24.88 128 HIS A CA 1
ATOM 1018 C C . HIS A 1 124 ? 35.317 9.133 38.466 1.00 21.59 128 HIS A C 1
ATOM 1019 O O . HIS A 1 124 ? 34.162 8.942 38.101 1.00 22.39 128 HIS A O 1
ATOM 1026 N N . TYR A 1 125 ? 35.851 10.342 38.566 1.00 20.43 129 TYR A N 1
ATOM 1027 C CA . TYR A 1 125 ? 35.074 11.535 38.230 1.00 18.95 129 TYR A CA 1
ATOM 1028 C C . TYR A 1 125 ? 35.568 12.253 36.962 1.00 18.27 129 TYR A C 1
ATOM 1029 O O . TYR A 1 125 ? 35.012 13.274 36.584 1.00 17.54 129 TYR A O 1
ATOM 1038 N N . ASP A 1 126 ? 36.605 11.731 36.295 1.00 17.90 130 ASP A N 1
ATOM 1039 C CA . ASP A 1 126 ? 37.097 12.354 35.075 1.00 17.73 130 ASP A CA 1
ATOM 1040 C C . ASP A 1 126 ? 35.962 12.462 34.058 1.00 17.67 130 ASP A C 1
ATOM 1041 O O . ASP A 1 126 ? 35.228 11.511 33.811 1.00 17.08 130 ASP A O 1
ATOM 1046 N N . ASN A 1 127 ? 35.872 13.649 33.472 1.00 15.71 131 ASN A N 1
ATOM 1047 C CA . ASN A 1 127 ? 34.921 13.970 32.403 1.00 15.49 131 ASN A CA 1
ATOM 1048 C C . ASN A 1 127 ? 33.444 13.931 32.818 1.00 15.13 131 ASN A C 1
ATOM 1049 O O . ASN A 1 127 ? 32.545 13.945 31.981 1.00 16.01 131 ASN A O 1
ATOM 1054 N N . LEU A 1 128 ? 33.185 13.879 34.113 1.00 16.33 132 LEU A N 1
ATOM 1055 C CA . LEU A 1 128 ? 31.814 14.072 34.602 1.00 16.40 132 LEU A CA 1
ATOM 1056 C C . LEU A 1 128 ? 31.593 15.579 34.787 1.00 16.84 132 LEU A C 1
ATOM 1057 O O . LEU A 1 128 ? 32.533 16.307 35.109 1.00 19.26 132 LEU A O 1
ATOM 1062 N N . ALA A 1 129 ? 30.360 16.051 34.625 1.00 16.70 133 ALA A N 1
ATOM 1063 C CA . ALA A 1 129 ? 30.069 17.481 34.757 1.00 15.46 133 ALA A CA 1
ATOM 1064 C C . ALA A 1 129 ? 28.681 17.652 35.309 1.00 15.53 133 ALA A C 1
ATOM 1065 O O . ALA A 1 129 ? 27.871 16.725 35.244 1.00 15.47 133 ALA A O 1
ATOM 1067 N N . VAL A 1 130 ? 28.390 18.849 35.760 1.00 15.22 134 VAL A N 1
ATOM 1068 C CA . VAL A 1 130 ? 27.074 19.178 36.320 1.00 16.14 134 VAL A CA 1
ATOM 1069 C C . VAL A 1 130 ? 26.405 20.191 35.398 1.00 15.25 134 VAL A C 1
ATOM 1070 O O . VAL A 1 130 ? 26.933 21.264 35.165 1.00 16.04 134 VAL A O 1
ATOM 1074 N N . TRP A 1 131 ? 25.225 19.837 34.891 1.00 15.95 135 TRP A N 1
ATOM 1075 C CA . TRP A 1 131 ? 24.358 20.738 34.150 1.00 15.55 135 TRP A CA 1
ATOM 1076 C C . TRP A 1 131 ? 23.439 21.444 35.165 1.00 14.62 135 TRP A C 1
ATOM 1077 O O . TRP A 1 131 ? 22.895 20.789 36.015 1.00 16.69 135 TRP A O 1
ATOM 1088 N N . THR A 1 132 ? 23.338 22.762 35.090 1.00 15.62 136 THR A N 1
ATOM 1089 C CA . THR A 1 132 ? 22.545 23.550 36.043 1.00 16.38 136 THR A CA 1
ATOM 1090 C C . THR A 1 132 ? 21.538 24.452 35.340 1.00 16.80 136 THR A C 1
ATOM 1091 O O . THR A 1 132 ? 21.792 24.981 34.245 1.00 17.21 136 THR A O 1
ATOM 1095 N N . PHE A 1 133 ? 20.402 24.628 36.004 1.00 17.11 137 PHE A N 1
ATOM 1096 C CA . PHE A 1 133 ? 19.315 25.453 35.484 1.00 19.03 137 PHE A CA 1
ATOM 1097 C C . PHE A 1 133 ? 18.367 25.846 36.614 1.00 20.43 137 PHE A C 1
ATOM 1098 O O . PHE A 1 133 ? 18.577 25.504 37.797 1.00 19.75 137 PHE A O 1
ATOM 1106 N N . LYS A 1 134 ? 17.322 26.556 36.241 1.00 20.95 138 LYS A N 1
ATOM 1107 C CA . LYS A 1 134 ? 16.458 27.247 37.181 1.00 22.98 138 LYS A CA 1
ATOM 1108 C C . LYS A 1 134 ? 17.231 28.360 37.867 1.00 22.45 138 LYS A C 1
ATOM 1109 O O . LYS A 1 134 ? 17.945 29.086 37.204 1.00 24.27 138 LYS A O 1
ATOM 1115 N N . ASP A 1 135 ? 17.133 28.520 39.182 1.00 23.62 139 ASP A N 1
ATOM 1116 C CA . ASP A 1 135 ? 17.574 29.768 39.805 1.00 24.10 139 ASP A CA 1
ATOM 1117 C C . ASP A 1 135 ? 19.067 29.827 40.164 1.00 23.86 139 ASP A C 1
ATOM 1118 O O . ASP A 1 135 ? 19.468 30.334 41.192 1.00 23.74 139 ASP A O 1
ATOM 1123 N N . VAL A 1 136 ? 19.913 29.377 39.257 1.00 23.78 140 VAL A N 1
ATOM 1124 C CA . VAL A 1 136 ? 21.336 29.594 39.371 1.00 22.91 140 VAL A CA 1
ATOM 1125 C C . VAL A 1 136 ? 21.713 30.894 38.664 1.00 24.87 140 VAL A C 1
ATOM 1126 O O . VAL A 1 136 ? 21.021 31.321 37.741 1.00 24.93 140 VAL A O 1
ATOM 1130 N N . LYS A 1 137 ? 22.816 31.491 39.083 1.00 26.06 141 LYS A N 1
ATOM 1131 C CA . LYS A 1 137 ? 23.309 32.753 38.502 1.00 28.38 141 LYS A CA 1
ATOM 1132 C C . LYS A 1 137 ? 23.543 32.650 37.001 1.00 27.74 141 LYS A C 1
ATOM 1133 O O . LYS A 1 137 ? 23.108 33.496 36.209 1.00 28.80 141 LYS A O 1
ATOM 1139 N N . THR A 1 138 ? 24.251 31.604 36.602 1.00 26.48 142 THR A N 1
ATOM 1140 C CA . THR A 1 138 ? 24.564 31.393 35.205 1.00 26.61 142 THR A CA 1
ATOM 1141 C C . THR A 1 138 ? 24.416 29.915 34.786 1.00 24.46 142 THR A C 1
ATOM 1142 O O . THR A 1 138 ? 25.297 29.050 35.032 1.00 24.17 142 THR A O 1
ATOM 1146 N N . PRO A 1 139 ? 23.246 29.602 34.224 1.00 23.02 143 PRO A N 1
ATOM 1147 C CA . PRO A 1 139 ? 22.992 28.251 33.742 1.00 22.19 143 PRO A CA 1
ATOM 1148 C C . PRO A 1 139 ? 24.083 27.790 32.816 1.00 21.48 143 PRO A C 1
ATOM 1149 O O . PRO A 1 139 ? 24.642 28.574 32.035 1.00 20.23 143 PRO A O 1
ATOM 1153 N N . THR A 1 140 ? 24.378 26.509 32.877 1.00 20.18 144 THR A N 1
ATOM 1154 C CA . THR A 1 140 ? 25.304 25.925 31.931 1.00 20.24 144 THR A CA 1
ATOM 1155 C C . THR A 1 140 ? 24.785 26.025 30.496 1.00 21.89 144 THR A C 1
ATOM 1156 O O . THR A 1 140 ? 23.576 26.089 30.257 1.00 20.71 144 THR A O 1
ATOM 1160 N N . THR A 1 141 ? 25.747 26.077 29.563 1.00 22.72 145 THR A N 1
ATOM 1161 C CA . THR A 1 141 ? 25.530 26.168 28.108 1.00 23.79 145 THR A CA 1
ATOM 1162 C C . THR A 1 141 ? 26.321 25.120 27.359 1.00 24.48 145 THR A C 1
ATOM 1163 O O . THR A 1 141 ? 27.186 24.396 27.932 1.00 24.71 145 THR A O 1
ATOM 1167 N N . ASP A 1 142 ? 25.960 24.948 26.090 1.00 25.15 146 ASP A N 1
ATOM 1168 C CA . ASP A 1 142 ? 26.663 24.040 25.169 1.00 25.98 146 ASP A CA 1
ATOM 1169 C C . ASP A 1 142 ? 26.685 22.602 25.652 1.00 25.25 146 ASP A C 1
ATOM 1170 O O . ASP A 1 142 ? 27.726 21.981 25.862 1.00 25.04 146 ASP A O 1
ATOM 1175 N N . TRP A 1 143 ? 25.493 22.037 25.772 1.00 25.24 147 TRP A N 1
ATOM 1176 C CA . TRP A 1 143 ? 25.343 20.634 26.091 1.00 23.78 147 TRP A CA 1
ATOM 1177 C C . TRP A 1 143 ? 26.320 19.698 25.381 1.00 25.32 147 TRP A C 1
ATOM 1178 O O . TRP A 1 143 ? 26.436 19.802 24.167 1.00 26.48 147 TRP A O 1
ATOM 1189 N N . PRO A 1 144 ? 26.996 18.761 26.061 1.00 24.78 148 PRO A N 1
ATOM 1190 C CA . PRO A 1 144 ? 26.938 18.511 27.499 1.00 24.89 148 PRO A CA 1
ATOM 1191 C C . PRO A 1 144 ? 28.062 19.169 28.333 1.00 23.87 148 PRO A C 1
ATOM 1192 O O . PRO A 1 144 ? 28.418 18.599 29.386 1.00 23.55 148 PRO A O 1
ATOM 1196 N N . ASN A 1 145 ? 28.552 20.345 27.934 1.00 23.86 149 ASN A N 1
ATOM 1197 C CA A ASN A 1 145 ? 29.680 20.940 28.696 0.50 24.17 149 ASN A CA 1
ATOM 1198 C CA B ASN A 1 145 ? 29.600 21.121 28.626 0.50 23.52 149 ASN A CA 1
ATOM 1199 C C . ASN A 1 145 ? 29.279 21.704 29.989 1.00 24.23 149 ASN A C 1
ATOM 1200 O O . ASN A 1 145 ? 29.324 22.929 30.111 1.00 25.99 149 ASN A O 1
ATOM 1209 N N . 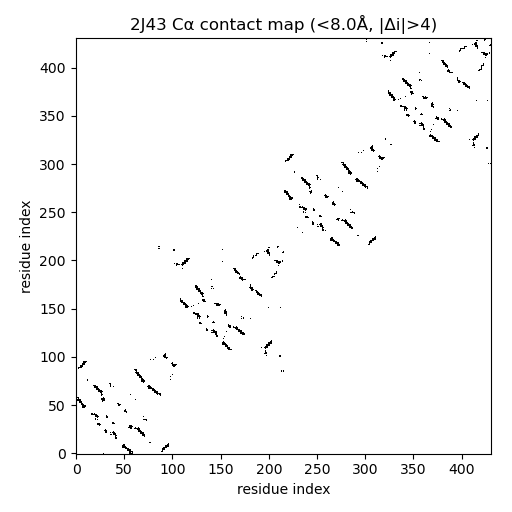GLY A 1 146 ? 28.976 20.949 31.003 1.00 23.66 150 GLY A N 1
ATOM 1210 C CA . GLY A 1 146 ? 28.602 21.576 32.254 1.00 22.13 150 GLY A CA 1
ATOM 1211 C C . GLY A 1 146 ? 29.799 21.852 33.146 1.00 21.60 150 GLY A C 1
ATOM 1212 O O . GLY A 1 146 ? 30.931 21.870 32.711 1.00 21.38 150 GLY A O 1
ATOM 1213 N N . LEU A 1 147 ? 29.542 22.029 34.432 1.00 20.19 151 LEU A N 1
ATOM 1214 C CA . LEU A 1 147 ? 30.586 22.375 35.365 1.00 18.74 151 LEU A CA 1
ATOM 1215 C C . LEU A 1 147 ? 31.374 21.137 35.711 1.00 19.03 151 LEU A C 1
ATOM 1216 O O . LEU A 1 147 ? 30.813 20.100 36.098 1.00 19.32 151 LEU A O 1
ATOM 1221 N N . ASP A 1 148 ? 32.704 21.212 35.600 1.00 19.30 152 ASP A N 1
ATOM 1222 C CA A ASP A 1 148 ? 33.558 20.074 35.948 0.50 20.09 152 ASP A CA 1
ATOM 1223 C CA B ASP A 1 148 ? 33.495 20.034 35.939 0.50 20.47 152 ASP A CA 1
ATOM 1224 C C . ASP A 1 148 ? 33.409 19.685 37.431 1.00 19.96 152 ASP A C 1
ATOM 1225 O O . ASP A 1 148 ? 33.269 20.554 38.298 1.00 19.06 152 ASP A O 1
ATOM 1234 N N . LEU A 1 149 ? 33.498 18.394 37.691 1.00 20.47 153 LEU A N 1
ATOM 1235 C CA . LEU A 1 149 ? 33.611 17.848 39.044 1.00 20.90 153 LEU A CA 1
ATOM 1236 C C . LEU A 1 149 ? 35.102 17.551 39.362 1.00 21.40 153 LEU A C 1
ATOM 1237 O O . LEU A 1 149 ? 35.482 16.426 39.736 1.00 22.81 153 LEU A O 1
ATOM 1242 N N . SER A 1 150 ? 35.948 18.557 39.209 1.00 22.28 154 SER A N 1
ATOM 1243 C CA . SER A 1 150 ? 37.382 18.390 39.468 1.00 23.54 154 SER A CA 1
ATOM 1244 C C . SER A 1 150 ? 37.713 18.541 40.969 1.00 23.29 154 SER A C 1
ATOM 1245 O O . SER A 1 150 ? 38.766 18.049 41.424 1.00 23.63 154 SER A O 1
ATOM 1248 N N . HIS A 1 151 ? 36.858 19.224 41.745 1.00 22.03 155 HIS A N 1
ATOM 1249 C CA . HIS A 1 151 ? 37.170 19.406 43.171 1.00 21.80 155 HIS A CA 1
ATOM 1250 C C . HIS A 1 151 ? 36.751 18.134 43.891 1.00 21.17 155 HIS A C 1
ATOM 1251 O O . HIS A 1 151 ? 35.666 17.596 43.618 1.00 17.83 155 HIS A O 1
ATOM 1258 N N . LYS A 1 152 ? 37.608 17.648 44.785 1.00 21.76 156 LYS A N 1
ATOM 1259 C CA . LYS A 1 152 ? 37.332 16.470 45.573 1.00 23.39 156 LYS A CA 1
ATOM 1260 C C . LYS A 1 152 ? 37.226 16.854 47.028 1.00 22.90 156 LYS A C 1
ATOM 1261 O O . LYS A 1 152 ? 38.017 17.643 47.571 1.00 22.25 156 LYS A O 1
ATOM 1267 N N . GLY A 1 153 ? 36.198 16.300 47.668 1.00 21.87 157 GLY A N 1
ATOM 1268 C CA . GLY A 1 153 ? 35.876 16.684 49.029 1.00 22.93 157 GLY A CA 1
ATOM 1269 C C . GLY A 1 153 ? 35.676 15.425 49.851 1.00 22.22 157 GLY A C 1
ATOM 1270 O O . GLY A 1 153 ? 36.033 14.294 49.419 1.00 23.64 157 GLY A O 1
ATOM 1271 N N . HIS A 1 154 ? 35.018 15.600 51.001 1.00 22.11 158 HIS A N 1
ATOM 1272 C CA . HIS A 1 154 ? 34.733 14.490 51.910 1.00 23.79 158 HIS A CA 1
ATOM 1273 C C . HIS A 1 154 ? 33.599 13.591 51.468 1.00 21.56 158 HIS A C 1
ATOM 1274 O O . HIS A 1 154 ? 33.423 12.535 52.008 1.00 23.80 158 HIS A O 1
ATOM 1281 N N . TYR A 1 155 ? 32.817 14.021 50.499 1.00 21.60 159 TYR A N 1
ATOM 1282 C CA . TYR A 1 155 ? 31.565 13.370 50.125 1.00 20.73 159 TYR A CA 1
ATOM 1283 C C . TYR A 1 155 ? 31.467 13.178 48.604 1.00 20.55 159 TYR A C 1
ATOM 1284 O O . TYR A 1 155 ? 30.347 13.314 47.973 1.00 19.86 159 TYR A O 1
ATOM 1293 N N . GLY A 1 156 ? 32.647 12.897 48.042 1.00 20.06 160 GLY A N 1
ATOM 1294 C CA . GLY A 1 156 ? 32.804 12.737 46.605 1.00 19.74 160 GLY A CA 1
ATOM 1295 C C . GLY A 1 156 ? 33.298 14.027 45.963 1.00 18.36 160 GLY A C 1
ATOM 1296 O O . GLY A 1 156 ? 33.938 14.871 46.603 1.00 18.64 160 GLY A O 1
ATOM 1297 N N . ALA A 1 157 ? 33.081 14.139 44.665 1.00 16.76 161 ALA A N 1
ATOM 1298 C CA . ALA A 1 157 ? 33.480 15.307 43.904 1.00 16.35 161 ALA A CA 1
ATOM 1299 C C . ALA A 1 157 ? 32.475 16.389 44.208 1.00 17.02 161 ALA A C 1
ATOM 1300 O O . ALA A 1 157 ? 31.386 16.078 44.678 1.00 16.61 161 ALA A O 1
ATOM 1302 N N . TYR A 1 158 ? 32.801 17.640 43.942 1.00 17.34 162 TYR A N 1
ATOM 1303 C CA . TYR A 1 158 ? 31.830 18.696 44.134 1.00 16.84 162 TYR A CA 1
ATOM 1304 C C . TYR A 1 158 ? 32.046 19.908 43.257 1.00 16.66 162 TYR A C 1
ATOM 1305 O O . TYR A 1 158 ? 33.128 20.117 42.697 1.00 16.14 162 TYR A O 1
ATOM 1314 N N . VAL A 1 159 ? 30.997 20.708 43.132 1.00 17.07 163 VAL A N 1
ATOM 1315 C CA . VAL A 1 159 ? 31.108 22.028 42.555 1.00 18.16 163 VAL A CA 1
ATOM 1316 C C . VAL A 1 159 ? 30.286 23.021 43.377 1.00 16.27 163 VAL A C 1
ATOM 1317 O O . VAL A 1 159 ? 29.216 22.670 43.896 1.00 17.73 163 VAL A O 1
ATOM 1321 N N . ASP A 1 160 ? 30.794 24.241 43.490 1.00 17.71 164 ASP A N 1
ATOM 1322 C CA . ASP A 1 160 ? 30.110 25.332 44.168 1.00 18.61 164 ASP A CA 1
ATOM 1323 C C . ASP A 1 160 ? 29.410 26.184 43.111 1.00 18.94 164 ASP A C 1
ATOM 1324 O O . ASP A 1 160 ? 30.052 26.741 42.189 1.00 21.46 164 ASP A O 1
ATOM 1329 N N . VAL A 1 161 ? 28.110 26.282 43.241 1.00 18.17 165 VAL A N 1
ATOM 1330 C CA . VAL A 1 161 ? 27.259 26.942 42.259 1.00 19.03 165 VAL A CA 1
ATOM 1331 C C . VAL A 1 161 ? 26.666 28.262 42.789 1.00 20.11 165 VAL A C 1
ATOM 1332 O O . VAL A 1 161 ? 25.814 28.243 43.680 1.00 19.95 165 VAL A O 1
ATOM 1336 N N . PRO A 1 162 ? 27.016 29.390 42.182 1.00 22.19 166 PRO A N 1
ATOM 1337 C CA . PRO A 1 162 ? 26.364 30.653 42.584 1.00 23.17 166 PRO A CA 1
ATOM 1338 C C . PRO A 1 162 ? 24.892 30.674 42.226 1.00 23.95 166 PRO A C 1
ATOM 1339 O O . PRO A 1 162 ? 24.555 30.282 41.120 1.00 23.92 166 PRO A O 1
ATOM 1343 N N . LEU A 1 163 ? 24.050 31.135 43.142 1.00 24.74 167 LEU A N 1
ATOM 1344 C CA . LEU A 1 163 ? 22.607 31.203 42.981 1.00 26.07 167 LEU A CA 1
ATOM 1345 C C . LEU A 1 163 ? 22.188 32.660 42.626 1.00 28.10 167 LEU A C 1
ATOM 1346 O O . LEU A 1 163 ? 22.912 33.610 42.903 1.00 28.35 167 LEU A O 1
ATOM 1351 N N . LYS A 1 164 ? 21.039 32.794 41.979 1.00 30.71 168 LYS A N 1
ATOM 1352 C CA A LYS A 1 164 ? 20.508 34.123 41.708 0.50 31.72 168 LYS A CA 1
ATOM 1353 C CA B LYS A 1 164 ? 20.385 34.081 41.703 0.50 31.64 168 LYS A CA 1
ATOM 1354 C C . LYS A 1 164 ? 20.001 34.731 43.022 1.00 32.75 168 LYS A C 1
ATOM 1355 O O . LYS A 1 164 ? 19.667 34.008 43.973 1.00 32.96 168 LYS A O 1
ATOM 1366 N N . GLU A 1 165 ? 20.002 36.073 43.077 1.00 34.73 169 GLU A N 1
ATOM 1367 C CA . GLU A 1 165 ? 19.354 36.834 44.156 1.00 36.12 169 GLU A CA 1
ATOM 1368 C C . GLU A 1 165 ? 17.937 36.310 44.203 1.00 35.37 169 GLU A C 1
ATOM 1369 O O . GLU A 1 165 ? 17.305 36.176 43.160 1.00 35.82 169 GLU A O 1
ATOM 1375 N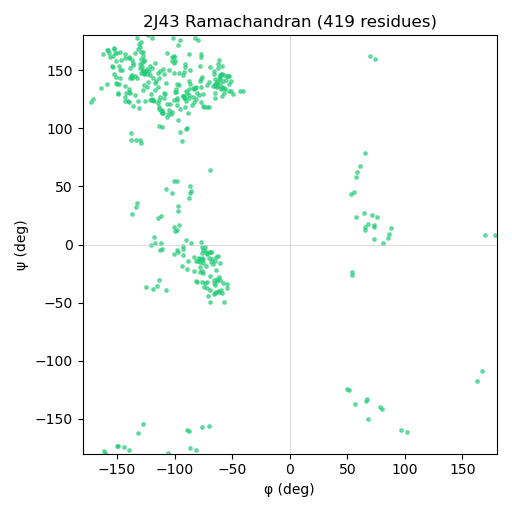 N . GLY A 1 166 ? 17.449 35.991 45.396 1.00 34.62 170 GLY A N 1
ATOM 1376 C CA . GLY A 1 166 ? 16.091 35.510 45.568 1.00 34.84 170 GLY A CA 1
ATOM 1377 C C . GLY A 1 166 ? 15.809 34.115 45.069 1.00 34.76 170 GLY A C 1
ATOM 1378 O O . GLY A 1 166 ? 14.660 33.779 44.761 1.00 34.47 170 GLY A O 1
ATOM 1379 N N . ALA A 1 167 ? 16.847 33.274 45.009 1.00 35.10 171 ALA A N 1
ATOM 1380 C CA . ALA A 1 167 ? 16.666 31.925 44.491 1.00 34.89 171 ALA A CA 1
ATOM 1381 C C . ALA A 1 167 ? 15.736 31.086 45.369 1.00 34.54 171 ALA A C 1
ATOM 1382 O O . ALA A 1 167 ? 15.845 31.093 46.602 1.00 35.57 171 ALA A O 1
ATOM 1384 N N . ASN A 1 168 ? 14.840 30.354 44.724 1.00 34.70 172 ASN A N 1
ATOM 1385 C CA . ASN A 1 168 ? 13.955 29.389 45.394 1.00 34.36 172 ASN A CA 1
ATOM 1386 C C . ASN A 1 168 ? 14.178 27.940 45.011 1.00 32.55 172 ASN A C 1
ATOM 1387 O O . ASN A 1 168 ? 13.985 27.069 45.849 1.00 32.03 172 ASN A O 1
ATOM 1392 N N . GLU A 1 169 ? 14.519 27.676 43.739 1.00 29.90 173 GLU A N 1
ATOM 1393 C CA . GLU A 1 169 ? 14.594 26.315 43.213 1.00 28.75 173 GLU A CA 1
ATOM 1394 C C . GLU A 1 169 ? 15.757 26.171 42.210 1.00 26.19 173 GLU A C 1
ATOM 1395 O O . GLU A 1 169 ? 16.013 27.096 41.442 1.00 25.33 173 GLU A O 1
ATOM 1401 N N . ILE A 1 170 ? 16.507 25.077 42.314 1.00 24.06 174 ILE A N 1
ATOM 1402 C CA A ILE A 1 170 ? 17.577 24.771 41.355 0.50 23.15 174 ILE A CA 1
ATOM 1403 C CA B ILE A 1 170 ? 17.594 24.738 41.389 0.50 23.69 174 ILE A CA 1
ATOM 1404 C C . ILE A 1 170 ? 17.288 23.415 40.759 1.00 22.06 174 ILE A C 1
ATOM 1405 O O . ILE A 1 170 ? 16.724 22.554 41.403 1.00 22.82 174 ILE A O 1
ATOM 1414 N N . GLY A 1 171 ? 17.677 23.253 39.497 1.00 20.32 175 GLY A N 1
ATOM 1415 C CA . GLY A 1 171 ? 17.659 21.973 38.849 1.00 18.92 175 GLY A CA 1
ATOM 1416 C C . GLY A 1 171 ? 19.079 21.705 38.384 1.00 17.49 175 GLY A C 1
ATOM 1417 O O . GLY A 1 171 ? 19.852 22.620 38.072 1.00 17.89 175 GLY A O 1
ATOM 1418 N N . PHE A 1 172 ? 19.402 20.440 38.360 1.00 17.52 176 PHE A N 1
ATOM 1419 C CA . PHE A 1 172 ? 20.688 20.017 37.850 1.00 16.03 176 PHE A CA 1
ATOM 1420 C C . PHE A 1 172 ? 20.675 18.556 37.421 1.00 16.53 176 PHE A C 1
ATOM 1421 O O . PHE A 1 172 ? 19.751 17.781 37.675 1.00 16.75 176 PHE A O 1
ATOM 1429 N N . LEU A 1 173 ? 21.736 18.166 36.710 1.00 15.74 177 LEU A N 1
ATOM 1430 C CA . LEU A 1 173 ? 21.879 16.802 36.277 1.00 15.97 177 LEU A CA 1
ATOM 1431 C C . LEU A 1 173 ? 23.333 16.455 36.241 1.00 15.84 177 LEU A C 1
ATOM 1432 O O . LEU A 1 173 ? 24.1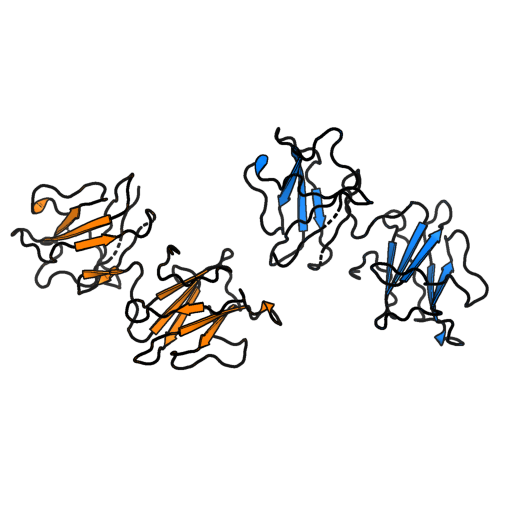44 17.294 35.927 1.00 16.91 177 LEU A O 1
ATOM 1437 N N . ILE A 1 174 ? 23.674 15.236 36.592 1.00 14.85 178 ILE A N 1
ATOM 1438 C CA . ILE A 1 174 ? 25.084 14.813 36.474 1.00 15.16 178 ILE A CA 1
ATOM 1439 C C . ILE A 1 174 ? 25.276 14.163 35.106 1.00 15.90 178 ILE A C 1
ATOM 1440 O O . ILE A 1 174 ? 24.540 13.211 34.745 1.00 16.17 178 ILE A O 1
ATOM 1445 N N . LEU A 1 175 ? 26.277 14.635 34.372 1.00 14.92 179 LEU A N 1
ATOM 1446 C CA . LEU A 1 175 ? 26.580 14.164 33.016 1.00 15.35 179 LEU A CA 1
ATOM 1447 C C . LEU A 1 175 ? 27.886 13.424 32.934 1.00 14.93 179 LEU A C 1
ATOM 1448 O O . LEU A 1 175 ? 28.825 13.695 33.701 1.00 16.09 179 LEU A O 1
ATOM 1453 N N . ASP A 1 176 ? 27.945 12.470 32.013 1.00 15.93 180 ASP A N 1
ATOM 1454 C CA . ASP A 1 176 ? 29.189 11.831 31.670 1.00 15.92 180 ASP A CA 1
ATOM 1455 C C . ASP A 1 176 ? 29.555 12.193 30.238 1.00 16.21 180 ASP A C 1
ATOM 1456 O O . ASP A 1 176 ? 28.999 11.671 29.296 1.00 16.44 180 ASP A O 1
ATOM 1461 N N . LYS A 1 177 ? 30.483 13.122 30.093 1.00 15.80 181 LYS A N 1
ATOM 1462 C CA . LYS A 1 177 ? 30.857 13.655 28.767 1.00 15.53 181 LYS A CA 1
ATOM 1463 C C . LYS A 1 177 ? 31.648 12.663 27.902 1.00 17.23 181 LYS A C 1
ATOM 1464 O O . LYS A 1 177 ? 31.872 12.958 26.730 1.00 17.44 181 LYS A O 1
ATOM 1470 N N . SER A 1 178 ? 32.060 11.533 28.464 1.00 18.04 182 SER A N 1
ATOM 1471 C CA . SER A 1 178 ? 32.740 10.500 27.700 1.00 19.49 182 SER A CA 1
ATOM 1472 C C . SER A 1 178 ? 31.746 9.733 26.825 1.00 21.14 182 SER A C 1
ATOM 1473 O O . SER A 1 178 ? 32.123 9.051 25.847 1.00 21.26 182 SER A O 1
ATOM 1476 N N . LYS A 1 179 ? 30.457 9.885 27.124 1.00 20.23 183 LYS A N 1
ATOM 1477 C CA . LYS A 1 179 ? 29.414 9.180 26.399 1.00 22.28 183 LYS A CA 1
ATOM 1478 C C . LYS A 1 179 ? 28.809 9.994 25.271 1.00 22.76 183 LYS A C 1
ATOM 1479 O O . LYS A 1 179 ? 29.157 11.134 25.078 1.00 23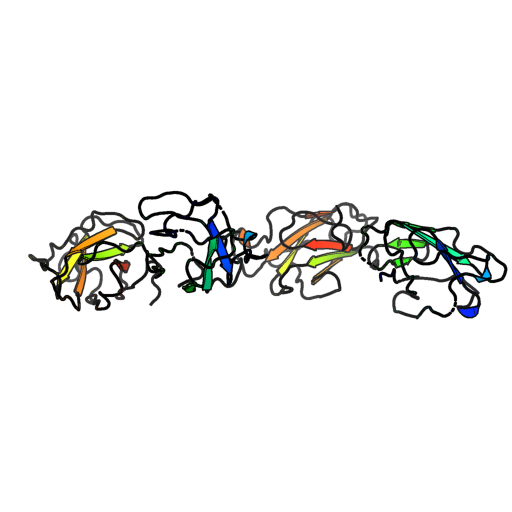.70 183 LYS A O 1
ATOM 1485 N N . THR A 1 180 ? 27.906 9.378 24.503 1.00 25.43 184 THR A N 1
ATOM 1486 C CA . THR A 1 180 ? 27.125 10.092 23.484 1.00 25.99 184 THR A CA 1
ATOM 1487 C C . THR A 1 180 ? 25.611 9.811 23.616 1.00 26.31 184 THR A C 1
ATOM 1488 O O . THR A 1 180 ? 25.193 8.818 24.212 1.00 26.66 184 THR A O 1
ATOM 1492 N N . GLY A 1 181 ? 24.809 10.701 23.050 1.00 26.70 185 GLY A N 1
ATOM 1493 C CA . GLY A 1 181 ? 23.358 10.580 23.091 1.00 27.89 185 GLY A CA 1
ATOM 1494 C C . GLY A 1 181 ? 22.811 10.491 24.504 1.00 28.63 185 GLY A C 1
ATOM 1495 O O . GLY A 1 181 ? 23.280 11.204 25.385 1.00 28.05 185 GLY A O 1
ATOM 1496 N N . ASP A 1 182 ? 21.851 9.601 24.738 1.00 29.58 186 ASP A N 1
ATOM 1497 C CA . ASP A 1 182 ? 21.096 9.592 26.004 1.00 30.09 186 ASP A CA 1
ATOM 1498 C C . ASP A 1 182 ? 21.975 9.150 27.176 1.00 28.68 186 ASP A C 1
ATOM 1499 O O . ASP A 1 182 ? 21.760 9.605 28.321 1.00 29.53 186 ASP A O 1
ATOM 1504 N N . ALA A 1 183 ? 23.005 8.341 26.882 1.00 26.51 187 ALA A N 1
ATOM 1505 C CA . ALA A 1 183 ? 23.985 7.873 27.879 1.00 25.20 187 ALA A CA 1
ATOM 1506 C C . ALA A 1 183 ? 24.858 8.980 28.518 1.00 22.75 187 ALA A C 1
ATOM 1507 O O . ALA A 1 183 ? 25.556 8.750 29.505 1.00 22.28 187 ALA A O 1
ATOM 1509 N N . ILE A 1 184 ? 24.805 10.183 27.980 1.00 20.98 188 ILE A N 1
ATOM 1510 C CA . ILE A 1 184 ? 25.487 11.322 28.612 1.00 20.22 188 ILE A CA 1
ATOM 1511 C C . ILE A 1 184 ? 24.817 11.598 29.965 1.00 19.71 188 ILE A C 1
ATOM 1512 O O . ILE A 1 184 ? 25.468 12.024 30.916 1.00 18.06 188 ILE A O 1
ATOM 1517 N N . LYS A 1 185 ? 23.506 11.393 30.053 1.00 18.73 189 LYS A N 1
ATOM 1518 C CA . LYS A 1 185 ? 22.838 11.556 31.369 1.00 17.99 189 LYS A CA 1
ATOM 1519 C C . LYS A 1 185 ? 23.149 10.353 32.266 1.00 18.43 189 LYS A C 1
ATOM 1520 O O . LYS A 1 185 ? 22.837 9.207 31.930 1.00 19.42 189 LYS A O 1
ATOM 1526 N N . VAL A 1 186 ? 23.783 10.578 33.412 1.00 17.52 190 VAL A N 1
ATOM 1527 C CA . VAL A 1 186 ? 24.206 9.460 34.255 1.00 18.31 190 VAL A CA 1
ATOM 1528 C C . VAL A 1 186 ? 22.970 8.684 34.710 1.00 19.04 190 VAL A C 1
ATOM 1529 O O . VAL A 1 186 ? 22.986 7.440 34.750 1.00 20.60 190 VAL A O 1
ATOM 1533 N N . GLN A 1 187 ? 21.945 9.412 35.036 1.00 19.75 191 GLN A N 1
ATOM 1534 C CA . GLN A 1 187 ? 20.578 8.882 35.062 1.00 21.75 191 GLN A CA 1
ATOM 1535 C C . GLN A 1 187 ? 19.615 9.930 34.497 1.00 22.44 191 GLN A C 1
ATOM 1536 O O . GLN A 1 187 ? 19.939 11.106 34.395 1.00 23.36 191 GLN A O 1
ATOM 1542 N N . PRO A 1 188 ? 18.420 9.514 34.068 1.00 24.75 192 PRO A N 1
ATOM 1543 C CA . PRO A 1 188 ? 17.581 10.397 33.257 1.00 25.91 192 PRO A CA 1
ATOM 1544 C C . PRO A 1 188 ? 16.715 11.434 33.935 1.00 25.78 192 PRO A C 1
ATOM 1545 O O . PRO A 1 188 ? 16.147 12.272 33.251 1.00 28.01 192 PRO A O 1
ATOM 1549 N N . LYS A 1 189 ? 16.565 11.391 35.243 1.00 25.77 193 LYS A N 1
ATOM 1550 C CA . LYS A 1 189 ? 15.621 12.297 35.848 1.00 25.95 193 LYS A CA 1
ATOM 1551 C C . LYS A 1 189 ? 16.364 13.481 36.410 1.00 25.13 193 LYS A C 1
ATOM 1552 O O . LYS A 1 189 ? 17.323 13.339 37.159 1.00 24.60 193 LYS A O 1
ATOM 1558 N N . ASP A 1 190 ? 15.869 14.646 36.080 1.00 22.91 194 ASP A N 1
ATOM 1559 C CA . ASP A 1 190 ? 16.416 15.892 36.590 1.00 22.71 194 ASP A CA 1
ATOM 1560 C C . ASP A 1 190 ? 16.355 15.933 38.107 1.00 21.78 194 ASP A C 1
ATOM 1561 O O . ASP A 1 190 ? 15.317 15.594 38.708 1.00 22.59 194 ASP A O 1
ATOM 1566 N N . TYR A 1 191 ? 17.439 16.372 38.723 1.00 18.94 195 TYR A N 1
ATOM 1567 C CA . TYR A 1 191 ? 17.436 16.643 40.157 1.00 18.67 195 TYR A CA 1
ATOM 1568 C C . TYR A 1 191 ? 16.878 18.009 40.417 1.00 19.63 195 TYR A C 1
ATOM 1569 O O . TYR A 1 191 ? 17.268 18.972 39.803 1.00 20.07 195 TYR A O 1
ATOM 1578 N N . LEU A 1 192 ? 15.978 18.112 41.394 1.00 20.28 196 LEU A N 1
ATOM 1579 C CA . LEU A 1 192 ? 15.372 19.372 41.747 1.00 22.01 196 LEU A CA 1
ATOM 1580 C C . LEU A 1 192 ? 15.564 19.607 43.239 1.00 22.47 196 LEU A C 1
ATOM 1581 O O . LEU A 1 192 ? 15.417 18.681 44.038 1.00 23.45 196 LEU A O 1
ATOM 1586 N N . PHE A 1 193 ? 15.916 20.831 43.599 1.00 22.28 197 PHE A N 1
ATOM 1587 C CA . PHE A 1 193 ? 16.084 21.180 45.015 1.00 23.57 197 PHE A CA 1
ATOM 1588 C C . PHE A 1 193 ? 15.538 22.536 45.318 1.00 24.52 197 PHE A C 1
ATOM 1589 O O . PHE A 1 193 ? 15.857 23.505 44.686 1.00 26.22 197 PHE A O 1
ATOM 1597 N N . LYS A 1 194 ? 14.724 22.625 46.375 1.00 28.17 198 LYS A N 1
ATOM 1598 C CA . LYS A 1 194 ? 14.092 23.894 46.728 1.00 29.99 198 LYS A CA 1
ATOM 1599 C C . LYS A 1 194 ? 14.101 24.190 48.238 1.00 30.71 198 LYS A C 1
ATOM 1600 O O . LYS A 1 194 ? 13.229 24.907 48.718 1.00 32.90 198 LYS A O 1
ATOM 1606 N N . GLU A 1 195 ? 15.053 23.643 48.980 1.00 31.38 199 GLU A N 1
ATOM 1607 C CA . GLU A 1 195 ? 15.219 23.991 50.399 1.00 32.51 199 GLU A CA 1
ATOM 1608 C C . GLU A 1 195 ? 16.468 24.870 50.592 1.00 31.97 199 GLU A C 1
ATOM 1609 O O . GLU A 1 195 ? 17.292 24.615 51.460 1.00 31.47 199 GLU A O 1
ATOM 1615 N N . LEU A 1 196 ? 16.631 25.914 49.781 1.00 33.35 200 LEU A N 1
ATOM 1616 C CA . LEU A 1 196 ? 17.873 26.707 49.818 1.00 34.03 200 LEU A CA 1
ATOM 1617 C C . LEU A 1 196 ? 18.132 27.545 51.083 1.00 35.90 200 LEU A C 1
ATOM 1618 O O . LEU A 1 196 ? 19.251 28.022 51.292 1.00 36.33 200 LEU A O 1
ATOM 1623 N N . ASP A 1 197 ? 17.117 27.752 51.911 1.00 37.10 201 ASP A N 1
ATOM 1624 C CA . ASP A 1 197 ? 17.298 28.579 53.104 1.00 38.04 201 ASP A CA 1
ATOM 1625 C C . ASP A 1 197 ? 17.933 27.792 54.238 1.00 37.33 201 ASP A C 1
ATOM 1626 O O . ASP A 1 197 ? 18.687 28.362 55.032 1.00 38.50 201 ASP A O 1
ATOM 1631 N N . ASN A 1 198 ? 17.666 26.493 54.299 1.00 35.72 202 ASN A N 1
ATOM 1632 C CA . ASN A 1 198 ? 18.278 25.634 55.322 1.00 34.92 202 ASN A CA 1
ATOM 1633 C C . ASN A 1 198 ? 19.629 25.031 54.939 1.00 32.21 202 ASN A C 1
ATOM 1634 O O . ASN A 1 198 ? 20.353 24.498 55.787 1.00 32.04 202 ASN A O 1
ATOM 1639 N N . HIS A 1 199 ? 19.968 25.088 53.656 1.00 29.73 203 HIS A N 1
ATOM 1640 C CA . HIS A 1 199 ? 20.974 24.173 53.140 1.00 27.53 203 HIS A CA 1
ATOM 1641 C C . HIS A 1 199 ? 21.865 24.794 52.098 1.00 25.49 203 HIS A C 1
ATOM 1642 O O . HIS A 1 199 ? 21.399 25.360 51.115 1.00 25.84 203 HIS A O 1
ATOM 1649 N N . THR A 1 200 ? 23.156 24.682 52.340 1.00 22.89 204 THR A N 1
ATOM 1650 C CA . THR A 1 200 ? 24.160 25.150 51.409 1.00 21.87 204 THR A CA 1
ATOM 1651 C C . THR A 1 200 ? 25.031 24.030 50.885 1.00 20.24 204 THR A C 1
ATOM 1652 O O . THR A 1 200 ? 25.849 24.294 50.002 1.00 20.44 204 THR A O 1
ATOM 1656 N N . GLN A 1 201 ? 24.806 22.786 51.273 1.00 18.14 205 GLN A N 1
ATOM 1657 C CA . GLN A 1 201 ? 25.128 21.612 50.472 1.00 17.26 205 GLN A CA 1
ATOM 1658 C C . GLN A 1 201 ? 24.036 20.611 50.242 1.00 17.18 205 GLN A C 1
ATOM 1659 O O . GLN A 1 201 ? 23.142 20.445 51.083 1.00 18.79 205 GLN A O 1
ATOM 1665 N N . VAL A 1 202 ? 24.107 19.954 49.086 1.00 15.69 206 VAL A N 1
ATOM 1666 C CA . VAL A 1 202 ? 23.342 18.789 48.756 1.00 15.98 206 VAL A CA 1
ATOM 1667 C C . VAL A 1 202 ? 24.226 17.658 48.287 1.00 16.21 206 VAL A C 1
ATOM 1668 O O . VAL A 1 202 ? 25.423 17.826 47.969 1.00 14.71 206 VAL A O 1
ATOM 1672 N N . PHE A 1 203 ? 23.645 16.464 48.248 1.00 15.83 207 PHE A N 1
ATOM 1673 C CA . PHE A 1 203 ? 24.390 15.251 48.082 1.00 15.65 207 PHE A CA 1
ATOM 1674 C C . PHE A 1 203 ? 23.631 14.343 47.156 1.00 16.51 207 PHE A C 1
ATOM 1675 O O . PHE A 1 203 ? 22.447 14.057 47.377 1.00 17.12 207 PHE A O 1
ATOM 1683 N N . VAL A 1 204 ? 24.288 13.951 46.069 1.00 16.00 208 VAL A N 1
ATOM 1684 C CA . VAL A 1 204 ? 23.767 12.953 45.122 1.00 16.89 208 VAL A CA 1
ATOM 1685 C C . VAL A 1 204 ? 24.787 11.879 44.876 1.00 15.83 208 VAL A C 1
ATOM 1686 O O . VAL A 1 204 ? 25.982 12.054 45.151 1.00 14.88 208 VAL A O 1
ATOM 1690 N N . LYS A 1 205 ? 24.332 10.695 44.457 1.00 16.13 209 LYS A N 1
ATOM 1691 C CA . LYS A 1 205 ? 25.231 9.589 44.269 1.00 17.03 209 LYS A CA 1
ATOM 1692 C C . LYS A 1 205 ? 24.830 8.638 43.130 1.00 17.45 209 LYS A C 1
ATOM 1693 O O . LYS A 1 205 ? 23.641 8.524 42.839 1.00 17.76 209 LYS A O 1
ATOM 1699 N N . ASP A 1 206 ? 25.834 8.017 42.515 1.00 18.88 210 ASP A N 1
ATOM 1700 C CA . ASP A 1 206 ? 25.648 6.913 41.584 1.00 19.62 210 ASP A CA 1
ATOM 1701 C C . ASP A 1 206 ? 24.581 7.250 40.523 1.00 20.18 210 ASP A C 1
ATOM 1702 O O . ASP A 1 206 ? 24.698 8.293 39.841 1.00 19.50 210 ASP A O 1
ATOM 1707 N N . THR A 1 207 ? 23.540 6.406 40.392 1.00 20.76 211 THR A N 1
ATOM 1708 C CA . THR A 1 207 ? 22.424 6.649 39.505 1.00 21.57 211 THR A CA 1
ATOM 1709 C C . THR A 1 207 ? 21.123 6.858 40.248 1.00 21.31 211 THR A C 1
ATOM 1710 O O . THR A 1 207 ? 20.019 6.727 39.703 1.00 22.09 211 THR A O 1
ATOM 1714 N N . ASP A 1 208 ? 21.257 7.251 41.503 1.00 21.76 212 ASP A N 1
ATOM 1715 C CA . ASP A 1 208 ? 20.126 7.522 42.353 1.00 21.16 212 ASP A CA 1
ATOM 1716 C C . ASP A 1 208 ? 19.517 8.872 42.009 1.00 20.70 212 ASP A C 1
ATOM 1717 O O . ASP A 1 208 ? 20.196 9.895 42.057 1.00 19.55 212 ASP A O 1
ATOM 1722 N N . PRO A 1 209 ? 18.232 8.908 41.670 1.00 21.12 213 PRO A N 1
ATOM 1723 C CA . PRO A 1 209 ? 17.566 10.145 41.295 1.00 20.82 213 PRO A CA 1
ATOM 1724 C C . PRO A 1 209 ? 17.217 11.110 42.449 1.00 21.18 213 PRO A C 1
ATOM 1725 O O . PRO A 1 209 ? 16.733 12.185 42.165 1.00 22.38 213 PRO A O 1
ATOM 1729 N N . LYS A 1 210 ? 17.448 10.744 43.716 1.00 22.06 214 LYS A N 1
ATOM 1730 C CA . LYS A 1 210 ? 17.115 11.642 44.810 1.00 22.95 214 LYS A CA 1
ATOM 1731 C C . LYS A 1 210 ? 18.218 12.618 45.153 1.00 22.34 214 LYS A C 1
ATOM 1732 O O . LYS A 1 210 ? 19.360 12.208 45.175 1.00 23.07 214 LYS A O 1
ATOM 1738 N N . VAL A 1 211 ? 17.837 13.859 45.453 1.00 21.43 215 VAL A N 1
ATOM 1739 C CA . VAL A 1 211 ? 18.720 14.846 46.086 1.00 22.34 215 VAL A CA 1
ATOM 1740 C C . VAL A 1 211 ? 18.545 14.742 47.589 1.00 22.12 215 VAL A C 1
ATOM 1741 O O . VAL A 1 211 ? 17.428 14.835 48.091 1.00 22.56 215 VAL A O 1
ATOM 1745 N N . TYR A 1 212 ? 19.666 14.589 48.284 1.00 20.73 216 TYR A N 1
ATOM 1746 C CA . TYR A 1 212 ? 19.693 14.432 49.725 1.00 19.70 216 TYR A CA 1
ATOM 1747 C C . TYR A 1 212 ? 20.275 15.695 50.296 1.00 19.80 216 TYR A C 1
ATOM 1748 O O . TYR A 1 212 ? 21.127 16.347 49.693 1.00 18.28 216 TYR A O 1
ATOM 1757 N N . ASN A 1 213 ? 19.787 16.054 51.480 1.00 18.95 217 ASN A N 1
ATOM 1758 C CA . ASN A 1 213 ? 20.223 17.249 52.182 1.00 18.74 217 ASN A CA 1
ATOM 1759 C C . ASN A 1 213 ? 21.305 16.952 53.262 1.00 18.14 217 ASN A C 1
ATOM 1760 O O . ASN A 1 213 ? 21.649 17.819 54.040 1.00 17.90 217 ASN A O 1
ATOM 1765 N N . ASN A 1 214 ? 21.848 15.741 53.217 1.00 17.15 218 ASN A N 1
ATOM 1766 C CA . ASN A 1 214 ? 22.859 15.266 54.159 1.00 17.82 218 ASN A CA 1
ATOM 1767 C C . ASN A 1 214 ? 23.726 14.196 53.578 1.00 16.86 218 ASN A C 1
ATOM 1768 O O . ASN A 1 214 ? 23.299 13.471 52.669 1.00 16.41 218 ASN A O 1
ATOM 1773 N N . PRO A 1 215 ? 24.954 14.060 54.075 1.00 16.07 219 PRO A N 1
ATOM 1774 C CA . PRO A 1 215 ? 25.895 13.110 53.509 1.00 16.04 219 PRO A CA 1
ATOM 1775 C C . PRO A 1 215 ? 25.687 11.656 53.882 1.00 15.57 219 PRO A C 1
ATOM 1776 O O . PRO A 1 215 ? 26.464 10.822 53.429 1.00 17.44 219 PRO A O 1
ATOM 1780 N N . TYR A 1 216 ? 24.635 11.369 54.649 1.00 17.03 220 TYR A N 1
ATOM 1781 C CA . TYR A 1 216 ? 24.264 10.009 55.009 1.00 17.12 220 TYR A CA 1
ATOM 1782 C C . TYR A 1 216 ? 23.256 9.442 54.033 1.00 18.25 220 TYR A C 1
ATOM 1783 O O . TYR A 1 216 ? 22.878 8.268 54.149 1.00 20.11 220 TYR A O 1
ATOM 1792 N N . TYR A 1 217 ? 22.804 10.254 53.077 1.00 19.81 221 TYR A N 1
ATOM 1793 C CA . TYR A 1 217 ? 21.795 9.840 52.073 1.00 20.52 221 TYR A CA 1
ATOM 1794 C C . TYR A 1 217 ? 20.520 9.327 52.774 1.00 23.11 221 TYR A C 1
ATOM 1795 O O . TYR A 1 217 ? 19.952 8.324 52.380 1.00 23.77 221 TYR A O 1
ATOM 1804 N N . ILE A 1 218 ? 20.080 10.068 53.783 1.00 24.28 222 ILE A N 1
ATOM 1805 C CA . ILE A 1 218 ? 18.792 9.809 54.463 1.00 26.55 222 ILE A CA 1
ATOM 1806 C C . ILE A 1 218 ? 17.726 10.763 53.976 1.00 27.00 222 ILE A C 1
ATOM 1807 O O . ILE A 1 218 ? 17.868 11.967 54.060 1.00 25.83 222 ILE A O 1
ATOM 1812 N N . ASP A 1 219 ? 16.605 10.210 53.485 1.00 30.02 223 ASP A N 1
ATOM 1813 C CA . ASP A 1 219 ? 15.646 11.021 52.752 1.00 32.24 223 ASP A CA 1
ATOM 1814 C C . ASP A 1 219 ? 14.915 12.039 53.626 1.00 32.33 223 ASP A C 1
ATOM 1815 O O . ASP A 1 219 ? 14.424 11.716 54.703 1.00 34.64 223 ASP A O 1
ATOM 1820 N N . SER B 1 2 ? 22.723 0.186 108.798 1.00 30.56 7 SER B N 1
ATOM 1821 C CA . SER B 1 2 ? 22.987 -1.194 109.289 1.00 28.36 7 SER B CA 1
ATOM 1822 C C . SER B 1 2 ? 23.385 -2.146 108.179 1.00 26.81 7 SER B C 1
ATOM 1823 O O . SER B 1 2 ? 22.997 -2.055 106.995 1.00 26.14 7 SER B O 1
ATOM 1825 N N . HIS B 1 3 ? 24.165 -3.124 108.623 1.00 24.10 8 HIS B N 1
ATOM 1826 C CA . HIS B 1 3 ? 24.740 -4.111 107.753 1.00 21.67 8 HIS B CA 1
ATOM 1827 C C . HIS B 1 3 ? 24.615 -5.429 108.487 1.00 20.39 8 HIS B C 1
ATOM 1828 O O . HIS B 1 3 ? 24.678 -5.452 109.713 1.00 19.54 8 HIS B O 1
ATOM 1835 N N . HIS B 1 4 ? 24.357 -6.495 107.742 1.00 18.59 9 HIS B N 1
ATOM 1836 C CA . HIS B 1 4 ? 24.366 -7.824 108.347 1.00 18.12 9 HIS B CA 1
ATOM 1837 C C . HIS B 1 4 ? 25.003 -8.828 107.434 1.00 16.44 9 HIS B C 1
ATOM 1838 O O . HIS B 1 4 ? 25.193 -8.562 106.239 1.00 16.84 9 HIS B O 1
ATOM 1845 N N . LEU B 1 5 ? 25.410 -9.942 108.030 1.00 14.19 10 LEU B N 1
ATOM 1846 C CA . LEU B 1 5 ? 25.934 -11.062 107.287 1.00 13.79 10 LEU B CA 1
ATOM 1847 C C . LEU B 1 5 ? 24.914 -12.185 107.372 1.00 13.23 10 LEU B C 1
ATOM 1848 O O . LEU B 1 5 ? 24.675 -12.737 108.448 1.00 13.50 10 LEU B O 1
ATOM 1853 N N . ARG B 1 6 ? 24.301 -12.539 106.251 1.00 12.89 11 ARG B N 1
ATOM 1854 C CA . ARG B 1 6 ? 23.435 -13.708 106.186 1.00 13.65 11 ARG B CA 1
ATOM 1855 C C . ARG B 1 6 ? 24.287 -14.953 106.057 1.00 13.35 11 ARG B C 1
ATOM 1856 O O . ARG B 1 6 ? 24.968 -15.165 105.023 1.00 12.70 11 ARG B O 1
ATOM 1872 N N . HIS B 1 8 ? 24.688 -18.860 105.872 1.00 12.92 13 HIS B N 1
ATOM 1873 C CA . HIS B 1 8 ? 24.056 -20.080 105.451 1.00 13.28 13 HIS B CA 1
ATOM 1874 C C . HIS B 1 8 ? 24.849 -21.251 105.960 1.00 14.77 13 HIS B C 1
ATOM 1875 O O . HIS B 1 8 ? 26.042 -21.358 105.648 1.00 16.85 13 HIS B O 1
ATOM 1882 N N . PHE B 1 9 ? 24.206 -22.156 106.681 1.00 14.44 14 PHE B N 1
ATOM 1883 C CA . PHE B 1 9 ? 24.846 -23.336 107.187 1.00 15.45 14 PHE B CA 1
ATOM 1884 C C . PHE B 1 9 ? 24.255 -24.535 106.484 1.00 16.08 14 PHE B C 1
ATOM 1885 O O . PHE B 1 9 ? 23.031 -24.698 106.506 1.00 16.33 14 PHE B O 1
ATOM 1893 N N . LYS B 1 10 ? 25.098 -25.373 105.898 1.00 16.78 15 LYS B N 1
ATOM 1894 C CA . LYS B 1 10 ? 24.599 -26.574 105.204 1.00 18.57 15 LYS B CA 1
ATOM 1895 C C . LYS B 1 10 ? 24.072 -27.616 106.177 1.00 18.07 15 LYS B C 1
ATOM 1896 O O . LYS B 1 10 ? 23.011 -28.209 105.951 1.00 19.57 15 LYS B O 1
ATOM 1902 N N . THR B 1 11 ? 24.830 -27.829 107.242 1.00 18.98 16 THR B N 1
ATOM 1903 C CA . THR B 1 11 ? 24.577 -28.893 108.207 1.00 20.48 16 THR B CA 1
ATOM 1904 C C . THR B 1 11 ? 24.892 -28.373 109.588 1.00 20.75 16 THR B C 1
ATOM 1905 O O . THR B 1 11 ? 25.979 -27.848 109.812 1.00 22.82 16 THR B O 1
ATOM 1909 N N . LEU B 1 12 ? 23.977 -28.563 110.525 1.00 19.16 17 LEU B N 1
ATOM 1910 C CA . LEU B 1 12 ? 24.234 -28.184 111.894 1.00 18.37 17 LEU B CA 1
ATOM 1911 C C . LEU B 1 12 ? 24.626 -29.423 112.701 1.00 18.31 17 LEU B C 1
ATOM 1912 O O . LEU B 1 12 ? 24.341 -30.575 112.269 1.00 18.16 17 LEU B O 1
ATOM 1917 N N . PRO B 1 13 ? 25.253 -29.213 113.857 1.00 17.54 18 PRO B N 1
ATOM 1918 C CA . PRO B 1 13 ? 25.744 -30.343 114.654 1.00 17.99 18 PRO B CA 1
ATOM 1919 C C . PRO B 1 13 ? 24.696 -31.440 114.874 1.00 19.66 18 PRO B C 1
ATOM 1920 O O . PRO B 1 13 ? 23.564 -31.198 115.258 1.00 18.43 18 PRO B O 1
ATOM 1924 N N . ALA B 1 14 ? 25.099 -32.676 114.583 1.00 21.80 19 ALA B N 1
ATOM 1925 C CA . ALA B 1 14 ? 24.213 -33.814 114.779 1.00 22.76 19 ALA B CA 1
ATOM 1926 C C . ALA B 1 14 ? 23.739 -34.029 116.232 1.00 22.88 19 ALA B C 1
ATOM 1927 O O . ALA B 1 14 ? 24.487 -33.874 117.193 1.00 22.24 19 ALA B O 1
ATOM 1929 N N . GLY B 1 15 ? 22.461 -34.376 116.374 1.00 23.94 20 GLY B N 1
ATOM 1930 C CA . GLY B 1 15 ? 21.904 -34.703 117.673 1.00 24.51 20 GLY B CA 1
ATOM 1931 C C . GLY B 1 15 ? 21.505 -33.521 118.530 1.00 24.98 20 GLY B C 1
ATOM 1932 O O . GLY B 1 15 ? 21.041 -33.699 119.657 1.00 26.45 20 GLY B O 1
ATOM 1933 N N . GLU B 1 16 ? 21.689 -32.315 117.987 1.00 22.65 21 GLU B N 1
ATOM 1934 C CA . GLU B 1 16 ? 21.287 -31.096 118.666 1.00 22.04 21 GLU B CA 1
ATOM 1935 C C . GLU B 1 16 ? 20.106 -30.456 117.954 1.00 21.98 21 GLU B C 1
ATOM 1936 O O . GLU B 1 16 ? 19.930 -30.595 116.748 1.00 24.28 21 GLU B O 1
ATOM 1942 N N . SER B 1 17 ? 19.279 -29.751 118.699 1.00 21.82 22 SER B N 1
ATOM 1943 C CA . SER B 1 17 ? 18.195 -29.005 118.090 1.00 21.50 22 SER B CA 1
ATOM 1944 C C . SER B 1 17 ? 18.439 -27.514 118.091 1.00 19.08 22 SER B C 1
ATOM 1945 O O . SER B 1 17 ? 19.312 -27.027 118.807 1.00 19.18 22 SER B O 1
ATOM 1948 N N . LEU B 1 18 ? 17.662 -26.790 117.286 1.00 17.63 23 LEU B N 1
ATOM 1949 C CA . LEU B 1 18 ? 17.819 -25.337 117.230 1.00 15.92 23 LEU B CA 1
ATOM 1950 C C . LEU B 1 18 ? 17.697 -24.775 118.629 1.00 15.57 23 LEU B C 1
ATOM 1951 O O . LEU B 1 18 ? 18.396 -23.795 118.945 1.00 14.14 23 LEU B O 1
ATOM 1956 N N . GLY B 1 19 ? 16.806 -25.341 119.469 1.00 14.99 24 GLY B N 1
ATOM 1957 C CA . GLY B 1 19 ? 16.608 -24.809 120.819 1.00 15.39 24 GLY B CA 1
ATOM 1958 C C . GLY B 1 19 ? 17.755 -25.014 121.796 1.00 14.20 24 GLY B C 1
ATOM 1959 O O . GLY B 1 19 ? 17.788 -24.396 122.889 1.00 13.70 24 GLY B O 1
ATOM 1960 N N . SER B 1 20 ? 1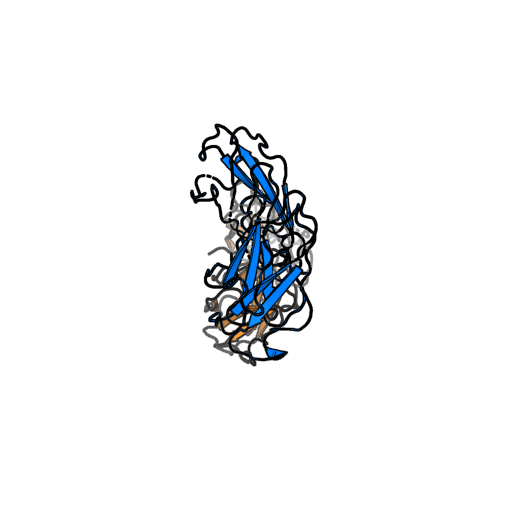8.718 -25.864 121.395 1.00 14.74 25 SER B N 1
ATOM 1961 C CA . SER B 1 20 ? 19.903 -26.196 122.200 1.00 15.37 25 SER B CA 1
ATOM 1962 C C . SER B 1 20 ? 21.190 -25.642 121.625 1.00 14.92 25 SER B C 1
ATOM 1963 O O . SER B 1 20 ? 22.225 -25.766 122.240 1.00 16.27 25 SER B O 1
ATOM 1966 N N . LEU B 1 21 ? 21.105 -25.011 120.456 1.00 12.43 26 LEU B N 1
ATOM 1967 C CA . LEU B 1 21 ? 22.284 -24.549 119.742 1.00 12.09 26 LEU B CA 1
ATOM 1968 C C . LEU B 1 21 ? 22.441 -23.056 119.783 1.00 12.59 26 LEU B C 1
ATOM 1969 O O . LEU B 1 21 ? 21.485 -22.277 119.615 1.00 12.72 26 LEU B O 1
ATOM 1974 N N . GLY B 1 22 ? 23.704 -22.625 119.964 1.00 10.83 27 GLY B N 1
ATOM 1975 C CA . GLY B 1 22 ? 24.043 -21.223 119.928 1.00 11.27 27 GLY B CA 1
ATOM 1976 C C . GLY B 1 22 ? 25.068 -20.869 118.876 1.00 13.18 27 GLY B C 1
ATOM 1977 O O . GLY B 1 22 ? 25.964 -21.649 118.582 1.00 13.30 27 GLY B O 1
ATOM 1978 N N . LEU B 1 23 ? 24.930 -19.679 118.296 1.00 11.96 28 LEU B N 1
ATOM 1979 C CA . LEU B 1 23 ? 25.940 -19.152 117.420 1.00 12.54 28 LEU B CA 1
ATOM 1980 C C . LEU B 1 23 ? 26.664 -18.048 118.160 1.00 13.38 28 LEU B C 1
ATOM 1981 O O . LEU B 1 23 ? 26.145 -16.955 118.398 1.00 12.21 28 LEU B O 1
ATOM 1986 N N . TRP B 1 24 ? 27.905 -18.337 118.512 1.00 11.50 29 TRP B N 1
ATOM 1987 C CA . TRP B 1 24 ? 28.739 -17.464 119.336 1.00 11.14 29 TRP B CA 1
ATOM 1988 C C . TRP B 1 24 ? 29.655 -16.670 118.362 1.00 10.63 29 TRP B C 1
ATOM 1989 O O . TRP B 1 24 ? 30.366 -17.312 117.566 1.00 11.45 29 TRP B O 1
ATOM 2000 N N . VAL B 1 25 ? 29.648 -15.324 118.396 1.00 10.62 30 VAL B N 1
ATOM 2001 C CA . VAL B 1 25 ? 30.301 -14.505 117.390 1.00 11.35 30 VAL B CA 1
ATOM 2002 C C . VAL B 1 25 ? 31.267 -13.473 117.927 1.00 10.95 30 VAL B C 1
ATOM 2003 O O . VAL B 1 25 ? 31.079 -12.966 119.038 1.00 12.11 30 VAL B O 1
ATOM 2007 N N . TRP B 1 26 ? 32.315 -13.200 117.162 1.00 10.54 31 TRP B N 1
ATOM 2008 C CA . TRP B 1 26 ? 33.263 -12.160 117.520 1.00 11.56 31 TRP B CA 1
ATOM 2009 C C . TRP B 1 26 ? 33.862 -11.570 116.264 1.00 12.39 31 TRP B C 1
ATOM 2010 O O . TRP B 1 26 ? 33.395 -11.889 115.149 1.00 12.32 31 TRP B O 1
ATOM 2021 N N . GLY B 1 27 ? 34.858 -10.702 116.417 1.00 12.65 32 GLY B N 1
ATOM 2022 C CA . GLY B 1 27 ? 35.354 -9.933 115.303 1.00 13.23 32 GLY B CA 1
ATOM 2023 C C . GLY B 1 27 ? 34.449 -8.767 114.973 1.00 13.32 32 GLY B C 1
ATOM 2024 O O . GLY B 1 27 ? 33.935 -8.090 115.861 1.00 14.90 32 GLY B O 1
ATOM 2025 N N . ASP B 1 28 ? 34.261 -8.529 113.677 1.00 12.96 33 ASP B N 1
ATOM 2026 C CA . ASP B 1 28 ? 33.588 -7.327 113.185 1.00 12.26 33 ASP B CA 1
ATOM 2027 C C . ASP B 1 28 ? 32.052 -7.464 113.138 1.00 13.55 33 ASP B C 1
ATOM 2028 O O . ASP B 1 28 ? 31.375 -7.044 112.176 1.00 14.36 33 ASP B O 1
ATOM 2033 N N . VAL B 1 29 ? 31.514 -7.981 114.223 1.00 13.81 34 VAL B N 1
ATOM 2034 C CA . VAL B 1 29 ? 30.091 -8.084 114.402 1.00 12.79 34 VAL B CA 1
ATOM 2035 C C . VAL B 1 29 ? 29.627 -6.914 115.291 1.00 13.84 34 VAL B C 1
ATOM 2036 O O . VAL B 1 29 ? 30.402 -6.313 116.047 1.00 14.56 34 VAL B O 1
ATOM 2040 N N . ASP B 1 30 ? 28.340 -6.563 115.205 1.00 14.75 35 ASP B N 1
ATOM 2041 C CA . ASP B 1 30 ? 27.857 -5.414 115.966 1.00 16.13 35 ASP B CA 1
ATOM 2042 C C . ASP B 1 30 ? 27.925 -5.643 117.492 1.00 16.09 35 ASP B C 1
ATOM 2043 O O . ASP B 1 30 ? 28.355 -4.753 118.232 1.00 15.98 35 ASP B O 1
ATOM 2048 N N . GLN B 1 31 ? 27.542 -6.835 117.926 1.00 15.08 36 GLN B N 1
ATOM 2049 C CA . GLN B 1 31 ? 27.545 -7.225 119.334 1.00 14.78 36 GLN B CA 1
ATOM 2050 C C . GLN B 1 31 ? 28.252 -8.582 119.530 1.00 13.73 36 GLN B C 1
ATOM 2051 O O . GLN B 1 31 ? 27.610 -9.640 119.516 1.00 13.46 36 GLN B O 1
ATOM 2057 N N . PRO B 1 32 ? 29.565 -8.574 119.762 1.00 12.88 37 PRO B N 1
ATOM 2058 C CA . PRO B 1 32 ? 30.231 -9.843 120.099 1.00 12.34 37 PRO B CA 1
ATOM 2059 C C . PRO B 1 32 ? 29.533 -10.519 121.272 1.00 12.29 37 PRO B C 1
ATOM 2060 O O . PRO B 1 32 ? 29.013 -9.899 122.208 1.00 13.30 37 PRO B O 1
ATOM 2064 N N . SER B 1 33 ? 29.504 -11.849 121.217 1.00 11.90 38 SER B N 1
ATOM 2065 C CA . SER B 1 33 ? 28.910 -12.620 122.293 1.00 12.31 38 SER B CA 1
ATOM 2066 C C . SER B 1 33 ? 29.592 -12.412 123.623 1.00 13.49 38 SER B C 1
ATOM 2067 O O . SER B 1 33 ? 30.829 -12.192 123.681 1.00 13.61 38 SER B O 1
ATOM 2070 N N . LYS B 1 34 ? 28.784 -12.398 124.679 1.00 14.30 39 LYS B N 1
ATOM 2071 C CA . LYS B 1 34 ? 29.293 -12.375 126.043 1.00 16.47 39 LYS B CA 1
ATOM 2072 C C . LYS B 1 34 ? 28.552 -13.387 126.908 1.00 17.16 39 LYS B C 1
ATOM 2073 O O . LYS B 1 34 ? 27.558 -13.951 126.493 1.00 17.70 39 LYS B O 1
ATOM 2079 N N . ASP B 1 35 ? 29.122 -13.677 128.065 1.00 17.22 40 ASP B N 1
ATOM 2080 C CA A ASP B 1 35 ? 28.494 -14.623 129.004 0.50 16.88 40 ASP B CA 1
ATOM 2081 C CA B ASP B 1 35 ? 28.579 -14.627 129.023 0.50 16.69 40 ASP B CA 1
ATOM 2082 C C . ASP B 1 35 ? 28.497 -16.058 128.494 1.00 16.45 40 ASP B C 1
ATOM 2083 O O . ASP B 1 35 ? 27.467 -16.585 128.186 1.00 15.86 40 ASP B O 1
ATOM 2092 N N . TRP B 1 36 ? 29.665 -16.696 128.385 1.00 14.70 41 TRP B N 1
ATOM 2093 C CA . TRP B 1 36 ? 29.769 -18.012 127.862 1.00 14.83 41 TRP B CA 1
ATOM 2094 C C . TRP B 1 36 ? 29.018 -19.029 128.732 1.00 15.55 41 TRP B C 1
ATOM 2095 O O . TRP B 1 36 ? 29.188 -19.004 129.958 1.00 18.41 41 TRP B O 1
ATOM 2106 N N . PRO B 1 37 ? 28.258 -19.940 128.163 1.00 16.40 42 PRO B N 1
ATOM 2107 C CA . PRO B 1 37 ? 27.970 -20.065 126.725 1.00 15.47 42 PRO B CA 1
ATOM 2108 C C . PRO B 1 37 ? 26.621 -19.508 126.317 1.00 15.50 42 PRO B C 1
ATOM 2109 O O . PRO B 1 37 ? 26.320 -19.461 125.119 1.00 15.90 42 PRO B O 1
ATOM 2113 N N . ASN B 1 38 ? 25.796 -19.142 127.291 1.00 16.36 43 ASN B N 1
ATOM 2114 C CA . ASN B 1 38 ? 24.365 -18.868 126.961 1.00 17.45 43 ASN B CA 1
ATOM 2115 C C . ASN B 1 38 ? 24.132 -17.515 126.251 1.00 17.29 43 ASN B C 1
ATOM 2116 O O . ASN B 1 38 ? 23.062 -17.279 125.667 1.00 17.90 43 ASN B O 1
ATOM 2121 N N . GLY B 1 39 ? 25.133 -16.647 126.237 1.00 15.48 44 GLY B N 1
ATOM 2122 C CA . GLY B 1 39 ? 25.110 -15.415 125.489 1.00 15.09 44 GLY B CA 1
ATOM 2123 C C . GLY B 1 39 ? 25.146 -15.528 123.981 1.00 13.55 44 GLY B C 1
ATOM 2124 O O . GLY B 1 39 ? 24.991 -14.535 123.284 1.00 14.58 44 GLY B O 1
ATOM 2125 N N . ALA B 1 40 ? 25.330 -16.756 123.480 1.00 12.57 45 ALA B N 1
ATOM 2126 C CA . ALA B 1 40 ? 25.294 -16.987 122.063 1.00 12.09 45 ALA B CA 1
ATOM 2127 C C . ALA B 1 40 ? 23.957 -16.574 121.493 1.00 12.51 45 ALA B C 1
ATOM 2128 O O . ALA B 1 40 ? 22.960 -16.577 122.214 1.00 13.55 45 ALA B O 1
ATOM 2130 N N . ILE B 1 41 ? 23.982 -16.221 120.214 1.00 11.85 46 ILE B N 1
ATOM 2131 C CA . ILE B 1 41 ? 22.750 -16.051 119.415 1.00 11.48 46 ILE B CA 1
ATOM 2132 C C . ILE B 1 41 ? 21.992 -17.340 119.419 1.00 12.33 46 ILE B C 1
ATOM 2133 O O . ILE B 1 41 ? 22.548 -18.359 119.125 1.00 13.39 46 ILE B O 1
ATOM 2138 N N . THR B 1 42 ? 20.712 -17.337 119.763 1.00 10.48 47 THR B N 1
ATOM 2139 C CA . THR B 1 42 ? 19.973 -18.603 119.740 1.00 10.00 47 THR B CA 1
ATOM 2140 C C . THR B 1 42 ? 19.616 -19.038 118.317 1.00 9.77 47 THR B C 1
ATOM 2141 O O . THR B 1 42 ? 19.068 -18.272 117.576 1.00 10.57 47 THR B O 1
ATOM 2153 N N . THR B 1 44 ? 17.393 -20.892 117.298 1.00 11.92 49 THR B N 1
ATOM 2154 C CA . THR B 1 44 ? 15.941 -20.802 117.038 1.00 11.74 49 THR B CA 1
ATOM 2155 C C . THR B 1 44 ? 15.612 -19.655 116.119 1.00 12.01 49 THR B C 1
ATOM 2156 O O . THR B 1 44 ? 14.545 -19.707 115.479 1.00 13.40 49 THR B O 1
ATOM 2160 N N . LYS B 1 45 ? 16.467 -18.634 116.044 1.00 12.24 50 LYS B N 1
ATOM 2161 C CA . LYS B 1 45 ? 16.283 -17.497 115.127 1.00 12.04 50 LYS B CA 1
ATOM 2162 C C . LYS B 1 45 ? 16.626 -17.784 113.679 1.00 12.78 50 LYS B C 1
ATOM 2163 O O . LYS B 1 45 ? 16.347 -16.969 112.776 1.00 14.62 50 LYS B O 1
ATOM 2169 N N . ALA B 1 46 ? 17.180 -18.967 113.442 1.00 10.87 51 ALA B N 1
ATOM 2170 C CA . ALA B 1 46 ? 17.515 -19.423 112.107 1.00 12.63 51 ALA B CA 1
ATOM 2171 C C . ALA B 1 46 ? 16.286 -19.906 111.388 1.00 14.32 51 ALA B C 1
ATOM 2172 O O . ALA B 1 46 ? 15.288 -20.307 112.024 1.00 14.97 51 ALA B O 1
ATOM 2174 N N . LYS B 1 47 ? 16.352 -19.819 110.070 1.00 15.79 52 LYS B N 1
ATOM 2175 C CA . LYS B 1 47 ? 15.262 -20.363 109.258 1.00 18.24 52 LYS B CA 1
ATOM 2176 C C . LYS B 1 47 ? 15.787 -21.370 108.262 1.00 18.81 52 LYS B C 1
ATOM 2177 O O . LYS B 1 47 ? 16.945 -21.320 107.844 1.00 17.07 52 LYS B O 1
ATOM 2183 N N . LYS B 1 48 ? 14.931 -22.327 107.926 1.00 20.46 53 LYS B N 1
ATOM 2184 C CA . LYS B 1 48 ? 15.191 -23.299 106.896 1.00 21.42 53 LYS B CA 1
ATOM 2185 C C . LYS B 1 48 ? 15.123 -22.696 105.494 1.00 21.32 53 LYS B C 1
ATOM 2186 O O . LYS B 1 48 ? 14.252 -21.833 105.165 1.00 21.77 53 LYS B O 1
ATOM 2192 N N . ASP B 1 49 ? 16.089 -23.099 104.668 1.00 21.24 54 ASP B N 1
ATOM 2193 C CA . A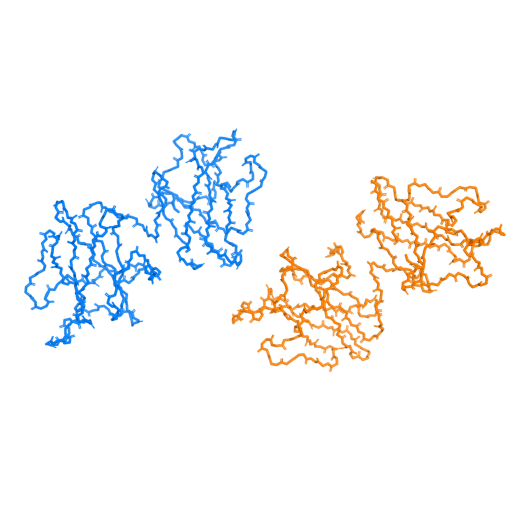SP B 1 49 ? 16.054 -22.781 103.256 1.00 21.01 54 ASP B CA 1
ATOM 2194 C C . ASP B 1 49 ? 16.621 -23.981 102.489 1.00 20.64 54 ASP B C 1
ATOM 2195 O O . ASP B 1 49 ? 16.873 -25.044 103.072 1.00 21.65 54 ASP B O 1
ATOM 2200 N N . ASP B 1 50 ? 16.771 -23.809 101.183 1.00 22.19 55 ASP B N 1
ATOM 2201 C CA . ASP B 1 50 ? 17.171 -24.899 100.325 1.00 23.08 55 ASP B CA 1
ATOM 2202 C C . ASP B 1 50 ? 18.540 -25.460 100.687 1.00 21.26 55 ASP B C 1
ATOM 2203 O O . ASP B 1 50 ? 18.740 -26.653 100.745 1.00 22.46 55 ASP B O 1
ATOM 2208 N N . TYR B 1 51 ? 19.477 -24.585 101.014 1.00 19.71 56 TYR B N 1
ATOM 2209 C CA . TYR B 1 51 ? 20.823 -25.010 101.316 1.00 17.78 56 TYR B CA 1
ATOM 2210 C C . TYR B 1 51 ? 20.985 -25.689 102.665 1.00 16.91 56 TYR B C 1
ATOM 2211 O O . TYR B 1 51 ? 21.826 -26.554 102.828 1.00 17.94 56 TYR B O 1
ATOM 2220 N N . GLY B 1 52 ? 20.199 -25.250 103.634 1.00 16.60 57 GLY B N 1
ATOM 2221 C CA . GLY B 1 52 ? 20.247 -25.732 104.990 1.00 16.22 57 GLY B CA 1
ATOM 2222 C C . GLY B 1 52 ? 19.451 -24.823 105.911 1.00 17.39 57 GLY B C 1
ATOM 2223 O O . GLY B 1 52 ? 18.213 -24.804 105.867 1.00 17.07 57 GLY B O 1
ATOM 2224 N N . TYR B 1 53 ? 20.174 -24.077 106.760 1.00 15.45 58 TYR B N 1
ATOM 2225 C CA . TYR B 1 53 ? 19.587 -23.087 107.636 1.00 16.30 58 TYR B CA 1
ATOM 2226 C C . TYR B 1 53 ? 20.327 -21.775 107.452 1.00 16.10 58 TYR B C 1
ATOM 2227 O O . TYR B 1 53 ? 21.503 -21.772 107.064 1.00 17.53 58 TYR B O 1
ATOM 2236 N N . TYR B 1 54 ? 19.662 -20.651 107.704 1.00 13.74 59 TYR B N 1
ATOM 2237 C CA . TYR B 1 54 ? 20.346 -19.376 107.595 1.00 15.06 59 TYR B CA 1
ATOM 2238 C C . TYR B 1 54 ? 19.951 -18.449 108.741 1.00 14.18 59 TYR B C 1
ATOM 2239 O O . TYR B 1 54 ? 18.886 -18.575 109.358 1.00 14.23 59 TYR B O 1
ATOM 2248 N N . LEU B 1 55 ? 20.877 -17.557 109.080 1.00 15.14 60 LEU B N 1
ATOM 2249 C CA . LEU B 1 55 ? 20.766 -16.699 110.245 1.00 14.98 60 LEU B CA 1
ATOM 2250 C C . LEU B 1 55 ? 21.493 -15.407 109.922 1.00 15.72 60 LEU B C 1
ATOM 2251 O O . LEU B 1 55 ? 22.652 -15.447 109.499 1.00 15.54 60 LEU B O 1
ATOM 2256 N N . ASP B 1 56 ? 20.847 -14.279 110.136 1.00 16.28 61 ASP B N 1
ATOM 2257 C CA . ASP B 1 56 ? 21.443 -12.978 109.881 1.00 16.84 61 ASP B CA 1
ATOM 2258 C C . ASP B 1 56 ? 22.117 -12.454 111.134 1.00 17.21 61 ASP B C 1
ATOM 2259 O O . ASP B 1 56 ? 21.470 -12.296 112.161 1.00 18.27 61 ASP B O 1
ATOM 2264 N N . VAL B 1 57 ? 23.389 -12.105 111.002 1.00 16.41 62 VAL B N 1
ATOM 2265 C CA . VAL B 1 57 ? 24.201 -11.613 112.112 1.00 16.17 62 VAL B CA 1
ATOM 2266 C C . VAL B 1 57 ? 24.537 -10.132 111.824 1.00 15.28 62 VAL B C 1
ATOM 2267 O O . VAL B 1 57 ? 25.199 -9.834 110.856 1.00 15.04 62 VAL B O 1
ATOM 2271 N N . PRO B 1 58 ? 24.075 -9.204 112.666 1.00 14.42 63 PRO B N 1
ATOM 2272 C CA . PRO B 1 58 ? 24.430 -7.794 112.505 1.00 14.75 63 PRO B CA 1
ATOM 2273 C C . PRO B 1 58 ? 25.925 -7.564 112.582 1.00 14.45 63 PRO B C 1
ATOM 2274 O O . PRO B 1 58 ? 26.599 -8.126 113.459 1.00 13.77 63 PRO B O 1
ATOM 2278 N N . LEU B 1 59 ? 26.424 -6.777 111.652 1.00 14.47 64 LEU B N 1
ATOM 2279 C CA . LEU B 1 59 ? 27.839 -6.464 111.542 1.00 13.43 64 LEU B CA 1
ATOM 2280 C C . LEU B 1 59 ? 28.144 -5.084 112.143 1.00 14.18 64 LEU B C 1
ATOM 2281 O O . LEU B 1 59 ? 27.238 -4.262 112.347 1.00 15.64 64 LEU B O 1
ATOM 2286 N N . ALA B 1 60 ? 29.419 -4.875 112.418 1.00 13.63 65 ALA B N 1
ATOM 2287 C CA . ALA B 1 60 ? 29.896 -3.642 112.986 1.00 15.91 65 ALA B CA 1
ATOM 2288 C C . ALA B 1 60 ? 29.592 -2.472 112.059 1.00 16.58 65 ALA B C 1
ATOM 2289 O O . ALA B 1 60 ? 29.680 -2.567 110.841 1.00 16.72 65 ALA B O 1
ATOM 2291 N N . ALA B 1 61 ? 29.314 -1.321 112.655 1.00 19.17 66 ALA B N 1
ATOM 2292 C CA . ALA B 1 61 ? 29.055 -0.120 111.878 1.00 20.44 66 ALA B CA 1
ATOM 2293 C C . ALA B 1 61 ? 30.262 0.377 111.095 1.00 21.55 66 ALA B C 1
ATOM 2294 O O . ALA B 1 61 ? 30.095 0.964 110.036 1.00 24.04 66 ALA B O 1
ATOM 2296 N N . LYS B 1 62 ? 31.477 0.204 111.615 1.00 23.26 67 LYS B N 1
ATOM 2297 C CA . LYS B 1 62 ? 32.625 0.892 111.002 1.00 26.08 67 LYS B CA 1
ATOM 2298 C C . LYS B 1 62 ? 33.726 0.106 110.307 1.00 27.67 67 LYS B C 1
ATOM 2299 O O . LYS B 1 62 ? 34.364 0.631 109.376 1.00 31.92 67 LYS B O 1
ATOM 2305 N N . HIS B 1 63 ? 33.983 -1.098 110.744 1.00 26.30 68 HIS B N 1
ATOM 2306 C CA . HIS B 1 63 ? 35.071 -1.886 110.208 1.00 25.68 68 HIS B CA 1
ATOM 2307 C C . HIS B 1 63 ? 34.377 -3.232 109.912 1.00 23.28 68 HIS B C 1
ATOM 2308 O O . HIS B 1 63 ? 33.757 -3.824 110.792 1.00 24.59 68 HIS B O 1
ATOM 2315 N N . ARG B 1 64 ? 34.345 -3.636 108.665 1.00 18.89 69 ARG B N 1
ATOM 2316 C CA . ARG B 1 64 ? 33.785 -4.916 108.327 1.00 17.99 69 ARG B CA 1
ATOM 2317 C C . ARG B 1 64 ? 34.794 -5.663 107.454 1.00 17.23 69 ARG B C 1
ATOM 2318 O O . ARG B 1 64 ? 34.753 -5.576 106.217 1.00 17.31 69 ARG B O 1
ATOM 2326 N N . GLN B 1 65 ? 35.698 -6.381 108.113 1.00 16.49 70 GLN B N 1
ATOM 2327 C CA . GLN B 1 65 ? 36.773 -7.087 107.441 1.00 16.81 70 GLN B CA 1
ATOM 2328 C C . GLN B 1 65 ? 36.802 -8.562 107.780 1.00 17.00 70 GLN B C 1
ATOM 2329 O O . GLN B 1 65 ? 37.151 -9.373 106.928 1.00 16.19 70 GLN B O 1
ATOM 2335 N N . GLN B 1 66 ? 36.489 -8.926 109.017 1.00 16.00 71 GLN B N 1
ATOM 2336 C CA . GLN B 1 66 ? 36.589 -10.330 109.430 1.00 16.76 71 GLN B CA 1
ATOM 2337 C C . GLN B 1 66 ? 35.554 -10.629 110.526 1.00 16.15 71 GLN B C 1
ATOM 2338 O O . GLN B 1 66 ? 35.346 -9.805 111.421 1.00 17.23 71 GLN B O 1
ATOM 2344 N N . VAL B 1 67 ? 34.901 -11.772 110.429 1.00 14.46 72 VAL B N 1
ATOM 2345 C CA . VAL B 1 67 ? 33.971 -12.242 111.434 1.00 15.39 72 VAL B CA 1
ATOM 2346 C C . VAL B 1 67 ? 34.440 -13.606 111.915 1.00 14.88 72 VAL B C 1
ATOM 2347 O O . VAL B 1 67 ? 34.824 -14.457 111.110 1.00 18.99 72 VAL B O 1
ATOM 2351 N N . SER B 1 68 ? 34.348 -13.852 113.199 1.00 12.44 73 SER B N 1
ATOM 2352 C CA . SER B 1 68 ? 34.625 -15.169 113.733 1.00 12.22 73 SER B CA 1
ATOM 2353 C C . SER B 1 68 ? 33.413 -15.734 114.432 1.00 11.85 73 SER B C 1
ATOM 2354 O O . SER B 1 68 ? 32.536 -14.996 114.903 1.00 12.16 73 SER B O 1
ATOM 2357 N N . TYR B 1 69 ? 33.315 -17.061 114.448 1.00 12.33 74 TYR B N 1
ATOM 2358 C CA . TYR B 1 69 ? 32.149 -17.677 115.042 1.00 11.97 74 TYR B CA 1
ATOM 2359 C C . TYR B 1 69 ? 32.435 -19.091 115.477 1.00 12.66 74 TYR B C 1
ATOM 2360 O O . TYR B 1 69 ? 33.438 -19.715 115.052 1.00 12.26 74 TYR B O 1
ATOM 2369 N N . LEU B 1 70 ? 31.539 -19.631 116.302 1.00 10.77 75 LEU B N 1
ATOM 2370 C CA . LEU B 1 70 ? 31.488 -21.084 116.578 1.00 10.84 75 LEU B CA 1
ATOM 2371 C C . LEU B 1 70 ? 30.051 -21.416 116.880 1.00 12.15 75 LEU B C 1
ATOM 2372 O O . LEU B 1 70 ? 29.257 -20.506 117.172 1.00 13.15 75 LEU B O 1
ATOM 2377 N N . ILE B 1 71 ? 29.722 -22.703 116.844 1.00 12.40 76 ILE B N 1
ATOM 2378 C CA . ILE B 1 71 ? 28.431 -23.183 117.253 1.00 12.95 76 ILE B CA 1
ATOM 2379 C C . ILE B 1 71 ? 28.646 -23.911 118.570 1.00 13.93 76 ILE B C 1
ATOM 2380 O O . ILE B 1 71 ? 29.525 -24.803 118.667 1.00 13.96 76 ILE B O 1
ATOM 2385 N N . ASN B 1 72 ? 27.854 -23.575 119.590 1.00 12.72 77 ASN B N 1
ATOM 2386 C CA . ASN B 1 72 ? 27.967 -24.194 120.909 1.00 13.19 77 ASN B CA 1
ATOM 2387 C C . ASN B 1 72 ? 26.632 -24.829 121.321 1.00 14.36 77 ASN B C 1
ATOM 2388 O O . ASN B 1 72 ? 25.639 -24.782 120.544 1.00 14.24 77 ASN B O 1
ATOM 2393 N N . ASN B 1 73 ? 26.658 -25.413 122.510 1.00 15.62 78 ASN B N 1
ATOM 2394 C CA . ASN B 1 73 ? 25.449 -25.861 123.201 1.00 17.89 78 ASN B CA 1
ATOM 2395 C C . ASN B 1 73 ? 25.431 -25.414 124.694 1.00 19.93 78 ASN B C 1
ATOM 2396 O O . ASN B 1 73 ? 26.325 -24.720 125.130 1.00 20.52 78 ASN B O 1
ATOM 2401 N N . LYS B 1 74 ? 24.360 -25.709 125.465 1.00 23.76 79 LYS B N 1
ATOM 2402 C CA . LYS B 1 74 ? 24.267 -25.314 126.918 1.00 26.21 79 LYS B CA 1
ATOM 2403 C C . LYS B 1 74 ? 25.350 -25.888 127.832 1.00 26.87 79 LYS B C 1
ATOM 2404 O O . LYS B 1 74 ? 25.756 -25.266 128.844 1.00 27.50 79 LYS B O 1
ATOM 2410 N N . ALA B 1 75 ? 25.831 -27.077 127.481 1.00 26.78 80 ALA B N 1
ATOM 2411 C CA . ALA B 1 75 ? 26.951 -27.672 128.203 1.00 26.45 80 ALA B CA 1
ATOM 2412 C C . ALA B 1 75 ? 28.243 -26.900 127.978 1.00 25.65 80 ALA B C 1
ATOM 2413 O O . ALA B 1 75 ? 29.286 -27.177 128.584 1.00 26.60 80 ALA B O 1
ATOM 2415 N N . GLY B 1 76 ? 28.189 -25.921 127.074 1.00 23.42 81 GLY B N 1
ATOM 2416 C CA . GLY B 1 76 ? 29.355 -25.144 126.746 1.00 22.26 81 GLY B CA 1
ATOM 2417 C C . GLY B 1 76 ? 30.353 -25.861 125.859 1.00 19.95 81 GLY B C 1
ATOM 2418 O O . GLY B 1 76 ? 31.529 -25.490 125.916 1.00 20.31 81 GLY B O 1
ATOM 2419 N N . GLU B 1 77 ? 29.915 -26.855 125.089 1.00 18.61 82 GLU B N 1
ATOM 2420 C CA . GLU B 1 77 ? 30.794 -27.515 124.132 1.00 18.05 82 GLU B CA 1
ATOM 2421 C C . GLU B 1 77 ? 30.957 -26.636 122.916 1.00 15.84 82 GLU B C 1
ATOM 2422 O O . GLU B 1 77 ? 30.036 -26.025 122.463 1.00 16.24 82 GLU B O 1
ATOM 2428 N N . ASN B 1 78 ? 32.165 -26.616 122.357 1.00 15.13 83 ASN B N 1
ATOM 2429 C CA . ASN B 1 78 ? 32.448 -25.924 121.087 1.00 15.24 83 ASN B CA 1
ATOM 2430 C C . ASN B 1 78 ? 32.326 -27.006 120.042 1.00 15.69 83 ASN B C 1
ATOM 2431 O O . ASN B 1 78 ? 33.274 -27.782 119.785 1.00 17.85 83 ASN B O 1
ATOM 2436 N N . LEU B 1 79 ? 31.149 -27.070 119.427 1.00 14.22 84 LEU B N 1
ATOM 2437 C CA . LEU B 1 79 ? 30.813 -28.123 118.483 1.00 14.39 84 LEU B CA 1
ATOM 2438 C C . LEU B 1 79 ? 31.452 -27.968 117.106 1.00 14.34 84 LEU B C 1
ATOM 2439 O O . LEU B 1 79 ? 31.740 -28.963 116.454 1.00 17.65 84 LEU B O 1
ATOM 2444 N N . SER B 1 80 ? 31.661 -26.742 116.640 1.00 12.41 85 SER B N 1
ATOM 2445 C CA . SER B 1 80 ? 32.218 -26.507 115.309 1.00 13.55 85 SER B CA 1
ATOM 2446 C C . SER B 1 80 ? 33.751 -26.338 115.279 1.00 14.54 85 SER B C 1
ATOM 2447 O O . SER B 1 80 ? 34.361 -26.491 114.208 1.00 14.18 85 SER B O 1
ATOM 2450 N N . LYS B 1 81 ? 34.330 -26.040 116.445 1.00 14.68 86 LYS B N 1
ATOM 2451 C CA . LYS B 1 81 ? 35.659 -25.414 116.581 1.00 15.36 86 LYS B CA 1
ATOM 2452 C C . LYS B 1 81 ? 35.511 -23.946 116.191 1.00 13.42 86 LYS B C 1
ATOM 2453 O O . LYS B 1 81 ? 34.556 -23.559 115.483 1.00 12.38 86 LYS B O 1
ATOM 2459 N N . ASP B 1 82 ? 36.437 -23.116 116.627 1.00 12.52 87 ASP B N 1
ATOM 2460 C CA . ASP B 1 82 ? 36.464 -21.737 116.209 1.00 12.16 87 ASP B CA 1
ATOM 2461 C C . ASP B 1 82 ? 36.668 -21.606 114.721 1.00 12.18 87 ASP B C 1
ATOM 2462 O O . ASP B 1 82 ? 37.497 -22.321 114.126 1.00 12.99 87 ASP B O 1
ATOM 2467 N N . GLN B 1 83 ? 35.905 -20.712 114.107 1.00 11.56 88 GLN B N 1
ATOM 2468 C CA . GLN B 1 83 ? 35.950 -20.451 112.683 1.00 12.70 88 GLN B CA 1
ATOM 2469 C C . GLN B 1 83 ? 36.080 -18.981 112.360 1.00 13.85 88 GLN B C 1
ATOM 2470 O O . GLN B 1 83 ? 35.709 -18.119 113.134 1.00 12.96 88 GLN B O 1
ATOM 2476 N N . HIS B 1 84 ? 36.631 -18.685 111.187 1.00 14.14 89 HIS B N 1
ATOM 2477 C CA . HIS B 1 84 ? 36.997 -17.316 110.808 1.00 16.24 89 HIS B CA 1
ATOM 2478 C C . HIS B 1 84 ? 36.619 -17.058 109.359 1.00 18.45 89 HIS B C 1
ATOM 2479 O O . HIS B 1 84 ? 37.008 -17.861 108.478 1.00 20.27 89 HIS B O 1
ATOM 2486 N N . ILE B 1 85 ? 35.933 -15.947 109.107 1.00 17.32 90 ILE B N 1
ATOM 2487 C CA . ILE B 1 85 ? 35.495 -15.576 107.771 1.00 17.14 90 ILE B CA 1
ATOM 2488 C C . ILE B 1 85 ? 36.089 -14.231 107.399 1.00 18.07 90 ILE B C 1
ATOM 2489 O O . ILE B 1 85 ? 35.963 -13.257 108.119 1.00 17.56 90 ILE B O 1
ATOM 2494 N N . SER B 1 86 ? 36.702 -14.174 106.235 1.00 18.49 91 SER B N 1
ATOM 2495 C CA . SER B 1 86 ? 37.145 -12.911 105.654 1.00 19.69 91 SER B CA 1
ATOM 2496 C C . SER B 1 86 ? 36.053 -12.286 104.839 1.00 19.09 91 SER B C 1
ATOM 2497 O O . SER B 1 86 ? 35.466 -12.919 103.957 1.00 20.21 91 SER B O 1
ATOM 2500 N N . LEU B 1 87 ? 35.754 -11.026 105.102 1.00 17.19 92 LEU B N 1
ATOM 2501 C CA . LEU B 1 87 ? 34.782 -10.318 104.300 1.00 16.12 92 LEU B CA 1
ATOM 2502 C C . LEU B 1 87 ? 35.597 -9.661 103.176 1.00 17.20 92 LEU B C 1
ATOM 2503 O O . LEU B 1 87 ? 36.492 -8.870 103.422 1.00 17.88 92 LEU B O 1
ATOM 2508 N N . LEU B 1 88 ? 35.309 -10.038 101.945 1.00 18.06 93 LEU B N 1
ATOM 2509 C CA . LEU B 1 88 ? 36.099 -9.592 100.806 1.00 18.10 93 LEU B CA 1
ATOM 2510 C C . LEU B 1 88 ? 36.027 -8.085 100.628 1.00 17.56 93 LEU B C 1
ATOM 2511 O O . LEU B 1 88 ? 36.939 -7.457 100.079 1.00 18.26 93 LEU B O 1
ATOM 2516 N N . THR B 1 89 ? 34.913 -7.535 101.031 1.00 18.22 94 THR B N 1
ATOM 2517 C CA . THR B 1 89 ? 34.707 -6.105 101.015 1.00 19.26 94 THR B CA 1
ATOM 2518 C C . THR B 1 89 ? 33.723 -5.801 102.150 1.00 17.36 94 THR B C 1
ATOM 2519 O O . THR B 1 89 ? 33.014 -6.677 102.553 1.00 15.78 94 THR B O 1
ATOM 2523 N N . PRO B 1 90 ? 33.662 -4.576 102.677 1.00 17.47 95 PRO B N 1
ATOM 2524 C CA . PRO B 1 90 ? 32.660 -4.259 103.717 1.00 17.56 95 PRO B CA 1
ATOM 2525 C C . PRO B 1 90 ? 31.214 -4.381 103.285 1.00 17.40 95 PRO B C 1
ATOM 2526 O O . PRO B 1 90 ? 30.301 -4.348 104.127 1.00 18.04 95 PRO B O 1
ATOM 2530 N N . LYS B 1 91 ? 30.968 -4.554 101.977 1.00 18.42 96 LYS B N 1
ATOM 2531 C CA . LYS B 1 91 ? 29.628 -4.753 101.457 1.00 19.58 96 LYS B CA 1
ATOM 2532 C C . LYS B 1 91 ? 29.233 -6.260 101.434 1.00 17.97 96 LYS B C 1
ATOM 2533 O O . LYS B 1 91 ? 28.093 -6.627 101.124 1.00 18.06 96 LYS B O 1
ATOM 2547 N N . ASN B 1 93 ? 27.689 -9.549 102.401 1.00 15.17 98 ASN B N 1
ATOM 2548 C CA . ASN B 1 93 ? 26.494 -9.514 103.222 1.00 15.78 98 ASN B CA 1
ATOM 2549 C C . ASN B 1 93 ? 25.908 -10.965 103.251 1.00 14.23 98 ASN B C 1
ATOM 2550 O O . ASN B 1 93 ? 24.828 -11.233 103.790 1.00 15.34 98 ASN B O 1
ATOM 2555 N N . GLU B 1 94 ? 26.654 -11.922 102.705 1.00 14.29 99 GLU B N 1
ATOM 2556 C CA . GLU B 1 94 ? 26.155 -13.298 102.603 1.00 12.77 99 GLU B CA 1
ATOM 2557 C C . GLU B 1 94 ? 27.334 -14.248 102.462 1.00 13.89 99 GLU B C 1
ATOM 2558 O O . GLU B 1 94 ? 28.290 -13.960 101.781 1.00 14.80 99 GLU B O 1
ATOM 2564 N N . VAL B 1 95 ? 27.237 -15.367 103.166 1.00 13.21 100 VAL B N 1
ATOM 2565 C CA . VAL B 1 95 ? 28.270 -16.406 103.128 1.00 11.62 100 VAL B CA 1
ATOM 2566 C C . VAL B 1 95 ? 27.596 -17.742 103.251 1.00 14.11 100 VAL B C 1
ATOM 2567 O O . VAL B 1 95 ? 26.585 -17.896 103.962 1.00 13.34 100 VAL B O 1
ATOM 2571 N N . TRP B 1 96 ? 28.232 -18.747 102.643 1.00 12.61 101 TRP B N 1
ATOM 2572 C CA . TRP B 1 96 ? 27.772 -20.128 102.672 1.00 14.20 101 TRP B CA 1
ATOM 2573 C C . TRP B 1 96 ? 28.845 -20.974 103.354 1.00 14.30 101 TRP B C 1
ATOM 2574 O O . TRP B 1 96 ? 30.014 -20.972 102.958 1.00 14.31 101 TRP B O 1
ATOM 2585 N N . ILE B 1 97 ? 28.449 -21.664 104.409 1.00 13.75 102 ILE B N 1
ATOM 2586 C CA . ILE B 1 97 ? 29.359 -22.464 105.234 1.00 14.16 102 ILE B CA 1
ATOM 2587 C C . ILE B 1 97 ? 28.940 -23.907 105.028 1.00 15.49 102 ILE B C 1
ATOM 2588 O O . ILE B 1 97 ? 27.825 -24.309 105.333 1.00 15.96 102 ILE B O 1
ATOM 2593 N N . ASP B 1 98 ? 29.862 -24.686 104.490 1.00 16.33 103 ASP B N 1
ATOM 2594 C CA . ASP B 1 98 ? 29.515 -26.047 104.112 1.00 17.70 103 ASP B CA 1
ATOM 2595 C C . ASP B 1 98 ? 29.673 -26.997 105.293 1.00 17.75 103 ASP B C 1
ATOM 2596 O O . ASP B 1 98 ? 29.959 -26.568 106.418 1.00 18.23 103 ASP B O 1
ATOM 2601 N N . GLU B 1 99 ? 29.484 -28.280 105.009 1.00 19.44 104 GLU B N 1
ATOM 2602 C CA . GLU B 1 99 ? 29.488 -29.297 106.042 1.00 21.08 104 GLU B CA 1
ATOM 2603 C C . GLU B 1 99 ? 30.835 -29.454 106.747 1.00 21.84 104 GLU B C 1
ATOM 2604 O O . GLU B 1 99 ? 30.870 -29.892 107.899 1.00 22.01 104 GLU B O 1
ATOM 2610 N N . ASN B 1 100 ? 31.920 -29.028 106.095 1.00 21.01 105 ASN B N 1
ATOM 2611 C CA . ASN B 1 100 ? 33.244 -28.967 106.703 1.00 22.03 105 ASN B CA 1
ATOM 2612 C C . ASN B 1 100 ? 33.628 -27.609 107.258 1.00 21.77 105 ASN B C 1
ATOM 2613 O O . ASN B 1 100 ? 34.806 -27.351 107.499 1.00 22.89 105 ASN B O 1
ATOM 2618 N N . TYR B 1 101 ? 32.637 -26.742 107.453 1.00 20.05 106 TYR B N 1
ATOM 2619 C CA . TYR B 1 101 ? 32.851 -25.366 107.911 1.00 19.47 106 TYR B CA 1
ATOM 2620 C C . TYR B 1 101 ? 33.766 -24.534 107.019 1.00 19.43 106 TYR B C 1
ATOM 2621 O O . TYR B 1 101 ? 34.377 -23.569 107.476 1.00 20.41 106 TYR B O 1
ATOM 2630 N N . HIS B 1 102 ? 33.870 -24.920 105.759 1.00 18.86 107 HIS B N 1
ATOM 2631 C CA . HIS B 1 102 ? 34.532 -24.077 104.757 1.00 19.21 107 HIS B CA 1
ATOM 2632 C C . HIS B 1 102 ? 33.564 -22.985 104.256 1.00 17.19 107 HIS B C 1
ATOM 2633 O O . HIS B 1 102 ? 32.442 -23.278 103.935 1.00 15.98 107 HIS B O 1
ATOM 2640 N N . ALA B 1 103 ? 34.019 -21.730 104.239 1.00 15.70 108 ALA B N 1
ATOM 2641 C CA . ALA B 1 103 ? 33.201 -20.587 103.860 1.00 14.86 108 ALA B CA 1
ATOM 2642 C C . ALA B 1 103 ? 33.338 -20.272 102.401 1.00 15.29 108 ALA B C 1
ATOM 2643 O O . ALA B 1 103 ? 34.449 -20.380 101.825 1.00 16.50 108 ALA B O 1
ATOM 2645 N N . HIS B 1 104 ? 32.245 -19.809 101.812 1.00 14.09 109 HIS B N 1
ATOM 2646 C CA . HIS B 1 104 ? 32.182 -19.455 100.402 1.00 14.67 109 HIS B CA 1
ATOM 2647 C C . HIS B 1 104 ? 31.431 -18.168 100.189 1.00 14.20 109 HIS B C 1
ATOM 2648 O O . HIS B 1 104 ? 30.463 -17.893 100.904 1.00 13.39 109 HIS B O 1
ATOM 2655 N N . ALA B 1 105 ? 31.862 -17.346 99.234 1.00 14.92 110 ALA B N 1
ATOM 2656 C CA . ALA B 1 105 ? 31.254 -16.045 98.958 1.00 14.60 110 ALA B CA 1
ATOM 2657 C C . ALA B 1 105 ? 30.063 -16.097 98.008 1.00 14.91 110 ALA B C 1
ATOM 2658 O O . ALA B 1 105 ? 29.466 -15.071 97.669 1.00 15.79 110 ALA B O 1
ATOM 2660 N N . TYR B 1 106 ? 29.734 -17.320 97.591 1.00 14.34 111 TYR B N 1
ATOM 2661 C CA . TYR B 1 106 ? 28.556 -17.608 96.791 1.00 14.90 111 TYR B CA 1
ATOM 2662 C C . TYR B 1 106 ? 28.170 -19.056 97.110 1.00 15.30 111 TYR B C 1
ATOM 2663 O O . TYR B 1 106 ? 28.953 -19.785 97.728 1.00 15.85 111 TYR B O 1
ATOM 2672 N N . ARG B 1 107 ? 26.988 -19.494 96.666 1.00 16.24 112 ARG B N 1
ATOM 2673 C CA . ARG B 1 107 ? 26.563 -20.872 96.883 1.00 16.39 112 ARG B CA 1
ATOM 2674 C C . ARG B 1 107 ? 27.358 -21.845 96.013 1.00 17.90 112 ARG B C 1
ATOM 2675 O O . ARG B 1 107 ? 27.266 -21.729 94.776 1.00 18.68 112 ARG B O 1
ATOM 2683 N N . PRO B 1 108 ? 28.110 -22.776 96.612 1.00 18.81 113 PRO B N 1
ATOM 2684 C CA . PRO B 1 108 ? 28.831 -23.758 95.783 1.00 19.80 113 PRO B CA 1
ATOM 2685 C C . PRO B 1 108 ? 27.869 -24.631 94.983 1.00 21.10 113 PRO B C 1
ATOM 2686 O O . PRO B 1 108 ? 26.809 -25.051 95.462 1.00 22.36 113 PRO B O 1
ATOM 2690 N N . LEU B 1 109 ? 28.236 -24.899 93.764 1.00 21.46 114 LEU B N 1
ATOM 2691 C CA . LEU B 1 109 ? 27.443 -25.783 92.956 1.00 23.37 114 LEU B CA 1
ATOM 2692 C C . LEU B 1 109 ? 28.108 -27.187 92.922 1.00 23.56 114 LEU B C 1
ATOM 2693 O O . LEU B 1 109 ? 29.145 -27.443 93.540 1.00 21.68 114 LEU B O 1
ATOM 2698 N N . LYS B 1 110 ? 27.450 -28.114 92.239 1.00 25.72 115 LYS B N 1
ATOM 2699 C CA . LYS B 1 110 ? 27.942 -29.488 92.126 1.00 28.30 115 LYS B CA 1
ATOM 2700 C C . LYS B 1 110 ? 29.325 -29.578 91.449 1.00 27.64 115 LYS B C 1
ATOM 2701 O O . LYS B 1 110 ? 29.674 -28.824 90.543 1.00 26.67 115 LYS B O 1
ATOM 2707 N N . GLU B 1 111 ? 30.099 -30.541 91.928 1.00 27.32 116 GLU B N 1
ATOM 2708 C CA . GLU B 1 111 ? 31.398 -30.862 91.409 1.00 28.17 116 GLU B CA 1
ATOM 2709 C C . GLU B 1 111 ? 31.328 -31.210 89.927 1.00 25.64 116 GLU B C 1
ATOM 2710 O O . GLU B 1 111 ? 30.356 -31.789 89.479 1.00 27.00 116 GLU B O 1
ATOM 2716 N N . GLY B 1 112 ? 32.367 -30.860 89.185 1.00 24.48 117 GLY B N 1
ATOM 2717 C CA . GLY B 1 112 ? 32.454 -31.130 87.749 1.00 22.23 117 GLY B CA 1
ATOM 2718 C C . GLY B 1 112 ? 31.784 -30.088 86.859 1.00 20.18 117 GLY B C 1
ATOM 2719 O O . GLY B 1 112 ? 31.673 -30.331 85.653 1.00 19.80 117 GLY B O 1
ATOM 2720 N N . TYR B 1 113 ? 31.285 -28.990 87.456 1.00 19.66 118 TYR B N 1
ATOM 2721 C CA . TYR B 1 113 ? 30.688 -27.882 86.679 1.00 17.90 118 TYR B CA 1
ATOM 2722 C C . TYR B 1 113 ? 31.351 -26.566 87.083 1.00 16.25 118 TYR B C 1
ATOM 2723 O O . TYR B 1 113 ? 31.808 -26.447 88.209 1.00 15.71 118 TYR B O 1
ATOM 2732 N N . LEU B 1 114 ? 31.439 -25.626 86.138 1.00 14.75 119 LEU B N 1
ATOM 2733 C CA . LEU B 1 114 ? 31.719 -24.207 86.431 1.00 13.85 119 LEU B CA 1
ATOM 2734 C C . LEU B 1 114 ? 30.565 -23.359 85.962 1.00 14.00 119 LEU B C 1
ATOM 2735 O O . LEU B 1 114 ? 30.164 -23.425 84.778 1.00 13.01 119 LEU B O 1
ATOM 2740 N N . ARG B 1 115 ? 30.003 -22.563 86.873 1.00 13.58 120 ARG B N 1
ATOM 2741 C CA . ARG B 1 115 ? 29.033 -21.567 86.470 1.00 14.51 120 ARG B CA 1
ATOM 2742 C C . ARG B 1 115 ? 29.790 -20.310 86.097 1.00 14.08 120 ARG B C 1
ATOM 2743 O O . ARG B 1 115 ? 30.589 -19.777 86.905 1.00 13.79 120 ARG B O 1
ATOM 2751 N N . ILE B 1 116 ? 29.530 -19.813 84.888 1.00 12.86 121 ILE B N 1
ATOM 2752 C CA . ILE B 1 116 ? 30.074 -18.557 84.421 1.00 12.55 121 ILE B CA 1
ATOM 2753 C C . ILE B 1 116 ? 28.949 -17.520 84.503 1.00 12.91 121 ILE B C 1
ATOM 2754 O O . ILE B 1 116 ? 27.918 -17.660 83.839 1.00 12.23 121 ILE B O 1
ATOM 2759 N N . ASN B 1 117 ? 29.102 -16.554 85.395 1.00 13.05 122 ASN B N 1
ATOM 2760 C CA . ASN B 1 117 ? 28.149 -15.482 85.602 1.00 13.85 122 ASN B CA 1
ATOM 2761 C C . ASN B 1 117 ? 28.642 -14.244 84.858 1.00 13.11 122 ASN B C 1
ATOM 2762 O O . ASN B 1 117 ? 29.799 -13.861 84.993 1.00 14.08 122 ASN B O 1
ATOM 2767 N N . TYR B 1 118 ? 27.775 -13.601 84.084 1.00 13.45 123 TYR B N 1
ATOM 2768 C CA . TYR B 1 118 ? 28.106 -12.402 83.353 1.00 13.70 123 TYR B CA 1
ATOM 2769 C C . TYR B 1 118 ? 27.116 -11.311 83.685 1.00 15.00 123 TYR B C 1
ATOM 2770 O O . TYR B 1 118 ? 25.915 -11.532 83.549 1.00 16.27 123 TYR B O 1
ATOM 2779 N N . HIS B 1 119 ? 27.607 -10.160 84.169 1.00 15.40 124 HIS B N 1
ATOM 2780 C CA . HIS B 1 119 ? 26.758 -9.014 84.456 1.00 15.85 124 HIS B CA 1
ATOM 2781 C C . HIS B 1 119 ? 27.112 -7.809 83.565 1.00 15.62 124 HIS B C 1
ATOM 2782 O O . HIS B 1 119 ? 28.272 -7.527 83.314 1.00 14.85 124 HIS B O 1
ATOM 2789 N N . ASN B 1 120 ? 26.082 -7.089 83.124 1.00 18.11 125 ASN B N 1
ATOM 2790 C CA . ASN B 1 120 ? 26.286 -5.815 82.437 1.00 18.34 125 ASN B CA 1
ATOM 2791 C C . ASN B 1 120 ? 25.392 -4.733 83.025 1.00 20.56 125 ASN B C 1
ATOM 2792 O O . ASN B 1 120 ? 24.528 -5.024 83.879 1.00 21.23 125 ASN B O 1
ATOM 2797 N N . GLN B 1 121 ? 25.622 -3.507 82.563 1.00 23.06 126 GLN B N 1
ATOM 2798 C CA . GLN B 1 121 ? 24.945 -2.328 83.155 1.00 25.91 126 GLN B CA 1
ATOM 2799 C C . GLN B 1 121 ? 23.458 -2.320 82.832 1.00 26.60 126 GLN B C 1
ATOM 2800 O O . GLN B 1 121 ? 22.606 -2.038 83.712 1.00 27.99 126 GLN B O 1
ATOM 2806 N N . SER B 1 122 ? 23.122 -2.704 81.606 1.00 25.99 127 SER B N 1
ATOM 2807 C CA . SER B 1 122 ? 21.744 -2.624 81.128 1.00 26.06 127 SER B CA 1
ATOM 2808 C C . SER B 1 122 ? 20.851 -3.704 81.690 1.00 25.36 127 SER B C 1
ATOM 2809 O O . SER B 1 122 ? 19.644 -3.550 81.754 1.00 27.77 127 SER B O 1
ATOM 2812 N N . GLY B 1 123 ? 21.431 -4.828 82.095 1.00 24.12 128 GLY B N 1
ATOM 2813 C CA . GLY B 1 123 ? 20.668 -6.007 82.414 1.00 22.68 128 GLY B CA 1
ATOM 2814 C C . GLY B 1 123 ? 19.980 -6.675 81.235 1.00 22.47 128 GLY B C 1
ATOM 2815 O O . GLY B 1 123 ? 19.101 -7.484 81.443 1.00 23.80 128 GLY B O 1
ATOM 2816 N N . HIS B 1 124 ? 20.414 -6.351 80.017 1.00 22.33 129 HIS B N 1
ATOM 2817 C CA . HIS B 1 124 ? 19.871 -6.925 78.798 1.00 22.59 129 HIS B CA 1
ATOM 2818 C C . HIS B 1 124 ? 20.900 -7.939 78.279 1.00 19.57 129 HIS B C 1
ATOM 2819 O O . HIS B 1 124 ? 22.010 -7.541 77.924 1.00 19.30 129 HIS B O 1
ATOM 2826 N N . TYR B 1 125 ? 20.517 -9.215 78.259 1.00 18.64 130 TYR B N 1
ATOM 2827 C CA . TYR B 1 125 ? 21.418 -10.308 77.846 1.00 18.78 130 TYR B CA 1
ATOM 2828 C C . TYR B 1 125 ? 20.930 -11.043 76.615 1.00 18.57 130 TYR B C 1
ATOM 2829 O O . TYR B 1 125 ? 21.529 -12.069 76.203 1.00 18.26 130 TYR B O 1
ATOM 2838 N N . ASP B 1 126 ? 19.865 -10.564 75.984 1.00 18.29 131 ASP B N 1
ATOM 2839 C CA . ASP B 1 126 ? 19.399 -11.212 74.765 1.00 18.22 131 ASP B CA 1
ATOM 2840 C C . ASP B 1 126 ? 20.506 -11.252 73.714 1.00 18.09 131 ASP B C 1
ATOM 2841 O O . ASP B 1 126 ? 21.222 -10.267 73.480 1.00 16.37 131 ASP B O 1
ATOM 2846 N N . ASN B 1 127 ? 20.627 -12.423 73.101 1.00 16.96 132 ASN B N 1
ATOM 2847 C CA . ASN B 1 127 ? 21.588 -12.667 72.009 1.00 16.23 132 ASN B CA 1
ATOM 2848 C C . ASN B 1 127 ? 23.034 -12.588 72.409 1.00 15.45 132 ASN B C 1
ATOM 2849 O O . ASN B 1 127 ? 23.895 -12.556 71.564 1.00 15.22 132 ASN B O 1
ATOM 2854 N N . LEU B 1 128 ? 23.286 -12.630 73.704 1.00 17.00 133 LEU B N 1
ATOM 2855 C CA . LEU B 1 128 ? 24.666 -12.840 74.190 1.00 16.74 133 LEU B CA 1
ATOM 2856 C C . LEU B 1 128 ? 24.884 -14.306 74.379 1.00 17.15 133 LEU B C 1
ATOM 2857 O O . LEU B 1 128 ? 23.966 -15.056 74.721 1.00 18.69 133 LEU B O 1
ATOM 2862 N N . ALA B 1 129 ? 26.129 -14.740 74.164 1.00 16.80 134 ALA B N 1
ATOM 2863 C CA . ALA B 1 129 ? 26.463 -16.131 74.332 1.00 15.11 134 ALA B CA 1
ATOM 2864 C C . ALA B 1 129 ? 27.844 -16.304 74.923 1.00 13.91 134 ALA B C 1
ATOM 2865 O O . ALA B 1 129 ? 28.636 -15.381 74.956 1.00 14.55 134 ALA B O 1
ATOM 2867 N N . VAL B 1 130 ? 28.116 -17.491 75.412 1.00 13.61 135 VAL B N 1
ATOM 2868 C CA . VAL B 1 130 ? 29.427 -17.802 75.962 1.00 13.73 135 VAL B CA 1
ATOM 2869 C C . VAL B 1 130 ? 30.119 -18.831 75.091 1.00 12.49 135 VAL B C 1
ATOM 2870 O O . VAL B 1 130 ? 29.588 -19.925 74.835 1.00 13.33 135 VAL B O 1
ATOM 2874 N N . TRP B 1 131 ? 31.303 -18.507 74.617 1.00 11.78 136 TRP B N 1
ATOM 2875 C CA . TRP B 1 131 ? 32.164 -19.415 73.894 1.00 11.60 136 TRP B CA 1
ATOM 2876 C C . TRP B 1 131 ? 33.076 -20.127 74.894 1.00 11.97 136 TRP B C 1
ATOM 2877 O O . TRP B 1 131 ? 33.679 -19.474 75.730 1.00 13.20 136 TRP B O 1
ATOM 2888 N N . THR B 1 132 ? 33.192 -21.462 74.806 1.00 11.01 137 THR B N 1
ATOM 2889 C CA . THR B 1 132 ? 33.996 -22.189 75.775 1.00 11.68 137 THR B CA 1
ATOM 2890 C C . THR B 1 132 ? 34.991 -23.109 75.089 1.00 10.93 137 THR B C 1
ATOM 2891 O O . THR B 1 132 ? 34.744 -23.669 74.010 1.00 13.32 137 THR B O 1
ATOM 2895 N N . PHE B 1 133 ? 36.128 -23.277 75.736 1.00 11.58 138 PHE B N 1
ATOM 2896 C CA . PHE B 1 133 ? 37.215 -24.126 75.236 1.00 12.48 138 PHE B CA 1
ATOM 2897 C C . PHE B 1 133 ? 38.184 -24.521 76.338 1.00 12.73 138 PHE B C 1
ATOM 2898 O O . PHE B 1 133 ? 37.989 -24.179 77.520 1.00 13.54 138 PHE B O 1
ATOM 2906 N N . LYS B 1 134 ? 39.215 -25.276 75.973 1.00 13.73 139 LYS B N 1
ATOM 2907 C CA . LYS B 1 134 ? 40.103 -25.955 76.928 1.00 13.59 139 LYS B CA 1
ATOM 2908 C C . LYS B 1 134 ? 39.347 -27.060 77.668 1.00 13.41 139 LYS B C 1
ATOM 2909 O O . LYS B 1 134 ? 38.656 -27.831 76.974 1.00 14.36 139 LYS B O 1
ATOM 2915 N N . ASP B 1 135 ? 39.439 -27.183 79.000 1.00 13.91 140 ASP B N 1
ATOM 2916 C CA . ASP B 1 135 ? 39.109 -28.484 79.665 1.00 14.11 140 ASP B CA 1
ATOM 2917 C C . ASP B 1 135 ? 37.579 -28.636 80.017 1.00 13.28 140 ASP B C 1
ATOM 2918 O O . ASP B 1 135 ? 37.150 -29.064 81.091 1.00 14.24 140 ASP B O 1
ATOM 2923 N N . VAL B 1 136 ? 36.751 -28.184 79.095 1.00 13.83 141 VAL B N 1
ATOM 2924 C CA . VAL B 1 136 ? 35.345 -28.387 79.162 1.00 13.44 141 VAL B CA 1
ATOM 2925 C C . VAL B 1 136 ? 35.036 -29.705 78.401 1.00 13.81 141 VAL B C 1
ATOM 2926 O O . VAL B 1 136 ? 35.691 -30.070 77.442 1.00 15.78 141 VAL B O 1
ATOM 2930 N N . LYS B 1 137 ? 33.956 -30.369 78.774 1.00 16.20 142 LYS B N 1
ATOM 2931 C CA . LYS B 1 137 ? 33.574 -31.595 78.051 1.00 16.35 142 LYS B CA 1
ATOM 2932 C C . LYS B 1 137 ? 33.192 -31.382 76.592 1.00 15.33 142 LYS B C 1
ATOM 2933 O O . LYS B 1 137 ? 33.579 -32.189 75.724 1.00 17.37 142 LYS B O 1
ATOM 2939 N N . THR B 1 138 ? 32.453 -30.298 76.295 1.00 14.21 143 THR B N 1
ATOM 2940 C CA . THR B 1 138 ? 31.963 -30.057 74.959 1.00 14.27 143 THR B CA 1
ATOM 2941 C C . THR B 1 138 ? 32.234 -28.615 74.592 1.00 13.79 143 THR B C 1
ATOM 2942 O O . THR B 1 138 ? 31.398 -27.747 74.833 1.00 14.54 143 THR B O 1
ATOM 2946 N N . PRO B 1 139 ? 33.391 -28.372 74.003 1.00 14.58 144 PRO B N 1
ATOM 2947 C CA . PRO B 1 139 ? 33.701 -27.027 73.502 1.00 15.29 144 PRO B CA 1
ATOM 2948 C C . PRO B 1 139 ? 32.642 -26.536 72.546 1.00 15.57 144 PRO B C 1
ATOM 2949 O O . PRO B 1 139 ? 32.069 -27.340 71.791 1.00 16.43 144 PRO B O 1
ATOM 2953 N N . THR B 1 140 ? 32.315 -25.259 72.617 1.00 15.33 145 THR B N 1
ATOM 2954 C CA . THR B 1 140 ? 31.338 -24.683 71.697 1.00 14.76 145 THR B CA 1
ATOM 2955 C C . THR B 1 140 ? 31.811 -24.758 70.256 1.00 16.46 145 THR B C 1
ATOM 2956 O O . THR B 1 140 ? 33.020 -24.821 69.959 1.00 16.47 145 THR B O 1
ATOM 2960 N N . THR B 1 141 ? 30.807 -24.751 69.383 1.00 18.42 146 THR B N 1
ATOM 2961 C CA . THR B 1 141 ? 30.989 -24.847 67.915 1.00 19.57 146 THR B CA 1
ATOM 2962 C C . THR B 1 141 ? 30.211 -23.827 67.151 1.00 18.93 146 THR B C 1
ATOM 2963 O O . THR B 1 141 ? 29.335 -23.148 67.694 1.00 19.71 146 THR B O 1
ATOM 2967 N N . ASP B 1 142 ? 30.512 -23.709 65.855 1.00 20.17 147 ASP B N 1
ATOM 2968 C CA . ASP B 1 142 ? 29.766 -22.842 64.929 1.00 21.23 147 ASP B CA 1
ATOM 2969 C C . ASP B 1 142 ? 29.726 -21.374 65.331 1.00 21.11 147 ASP B C 1
ATOM 2970 O O . ASP B 1 142 ? 28.675 -20.783 65.530 1.00 21.10 147 ASP B O 1
ATOM 2975 N N . TRP B 1 143 ? 30.899 -20.791 65.472 1.00 21.60 148 TRP B N 1
ATOM 2976 C CA . TRP B 1 143 ? 31.043 -19.381 65.815 1.00 22.67 148 TRP B CA 1
ATOM 2977 C C . TRP B 1 143 ? 30.103 -18.451 65.069 1.00 23.65 148 TRP B C 1
ATOM 2978 O O . TRP B 1 143 ? 30.029 -18.570 63.841 1.00 24.41 148 TRP B O 1
ATOM 2989 N N . PRO B 1 144 ? 29.404 -17.514 65.745 1.00 23.42 149 PRO B N 1
ATOM 2990 C CA . PRO B 1 144 ? 29.434 -17.273 67.201 1.00 23.20 149 PRO B CA 1
ATOM 2991 C C . PRO B 1 144 ? 28.323 -17.910 68.045 1.00 23.32 149 PRO B C 1
ATOM 2992 O O . PRO B 1 144 ? 27.966 -17.329 69.113 1.00 22.45 149 PRO B O 1
ATOM 2996 N N . ASN B 1 145 ? 27.787 -19.053 67.605 1.00 22.70 150 ASN B N 1
ATOM 2997 C CA . ASN B 1 145 ? 26.740 -19.808 68.332 1.00 23.99 150 ASN B CA 1
ATOM 2998 C C . ASN B 1 145 ? 27.103 -20.503 69.646 1.00 23.09 150 ASN B C 1
ATOM 2999 O O . ASN B 1 145 ? 27.015 -21.761 69.746 1.00 25.32 150 ASN B O 1
ATOM 3004 N N . GLY B 1 146 ? 27.470 -19.763 70.659 1.00 21.29 151 GLY B N 1
ATOM 3005 C CA . GLY B 1 146 ? 27.915 -20.378 71.889 1.00 19.66 151 GLY B CA 1
ATOM 3006 C C . GLY B 1 146 ? 26.711 -20.646 72.763 1.00 18.70 151 GLY B C 1
ATOM 3007 O O . GLY B 1 146 ? 25.548 -20.679 72.316 1.00 20.73 151 GLY B O 1
ATOM 3008 N N . LEU B 1 147 ? 26.975 -20.814 74.036 1.00 16.46 152 LEU B N 1
ATOM 3009 C CA . LEU B 1 147 ? 25.936 -21.060 75.018 1.00 16.49 152 LEU B CA 1
ATOM 3010 C C . LEU B 1 147 ? 25.161 -19.822 75.345 1.00 18.03 152 LEU B C 1
ATOM 3011 O O . LEU B 1 147 ? 25.725 -18.822 75.756 1.00 16.88 152 LEU B O 1
ATOM 3016 N N . ASP B 1 148 ? 23.840 -19.924 75.276 1.00 18.37 153 ASP B N 1
ATOM 3017 C CA . ASP B 1 148 ? 22.993 -18.786 75.602 1.00 20.24 153 ASP B CA 1
ATOM 3018 C C . ASP B 1 148 ? 23.097 -18.414 77.083 1.00 20.53 153 ASP B C 1
ATOM 3019 O O . ASP B 1 148 ? 23.314 -19.279 77.927 1.00 21.58 153 ASP B O 1
ATOM 3024 N N . LEU B 1 149 ? 22.917 -17.120 77.320 1.00 22.29 154 LEU B N 1
ATOM 3025 C CA . LEU B 1 149 ? 22.821 -16.489 78.630 1.00 22.62 154 LEU B CA 1
ATOM 3026 C C . LEU B 1 149 ? 21.339 -16.174 78.966 1.00 23.11 154 LEU B C 1
ATOM 3027 O O . LEU B 1 149 ? 20.996 -15.094 79.455 1.00 24.52 154 LEU B O 1
ATOM 3032 N N . SER B 1 150 ? 20.481 -17.139 78.704 1.00 24.35 155 SER B N 1
ATOM 3033 C CA . SER B 1 150 ? 19.053 -17.034 79.003 1.00 24.67 155 SER B CA 1
ATOM 3034 C C . SER B 1 150 ? 18.753 -17.209 80.500 1.00 24.22 155 SER B C 1
ATOM 3035 O O . SER B 1 150 ? 17.711 -16.732 80.959 1.00 25.31 155 SER B O 1
ATOM 3038 N N . HIS B 1 151 ? 19.634 -17.870 81.262 1.00 23.47 156 HIS B N 1
ATOM 3039 C CA . HIS B 1 151 ? 19.382 -18.065 82.691 1.00 23.06 156 HIS B CA 1
ATOM 3040 C C . HIS B 1 151 ? 19.851 -16.820 83.433 1.00 22.19 156 HIS B C 1
ATOM 3041 O O . HIS B 1 151 ? 20.956 -16.297 83.200 1.00 19.99 156 HIS B O 1
ATOM 3048 N N . LYS B 1 152 ? 19.009 -16.356 84.343 1.00 22.25 157 LYS B N 1
ATOM 3049 C CA . LYS B 1 152 ? 19.296 -15.176 85.151 1.00 23.46 157 LYS B CA 1
ATOM 3050 C C . LYS B 1 152 ? 19.363 -15.584 86.604 1.00 22.34 157 LYS B C 1
ATOM 3051 O O . LYS B 1 152 ? 18.535 -16.331 87.080 1.00 22.46 157 LYS B O 1
ATOM 3057 N N . GLY B 1 153 ? 20.397 -15.125 87.299 1.00 21.55 158 GLY B N 1
ATOM 3058 C CA . GLY B 1 153 ? 20.618 -15.439 88.695 1.00 22.81 158 GLY B CA 1
ATOM 3059 C C . GLY B 1 153 ? 20.815 -14.155 89.458 1.00 22.09 158 GLY B C 1
ATOM 3060 O O . GLY B 1 153 ? 20.410 -13.066 89.023 1.00 22.93 158 GLY B O 1
ATOM 3061 N N . HIS B 1 154 ? 21.524 -14.280 90.580 1.00 22.78 159 HIS B N 1
ATOM 3062 C CA . HIS B 1 154 ? 21.787 -13.142 91.463 1.00 23.53 159 HIS B CA 1
ATOM 3063 C C . HIS B 1 154 ? 22.893 -12.224 91.008 1.00 22.19 159 HIS B C 1
ATOM 3064 O O . HIS B 1 154 ? 23.030 -11.123 91.550 1.00 23.89 159 HIS B O 1
ATOM 3071 N N . TYR B 1 155 ? 23.690 -12.643 90.023 1.00 20.65 160 TYR B N 1
ATOM 3072 C CA . TYR B 1 155 ? 24.959 -11.969 89.700 1.00 21.03 160 TYR B CA 1
ATOM 3073 C C . TYR B 1 155 ? 25.110 -11.744 88.189 1.00 20.80 160 TYR B C 1
ATOM 3074 O O . TYR B 1 155 ? 26.263 -11.869 87.599 1.00 20.36 160 TYR B O 1
ATOM 3083 N N . GLY B 1 156 ? 23.938 -11.528 87.590 1.00 21.30 161 GLY B N 1
ATOM 3084 C CA . GLY B 1 156 ? 23.778 -11.417 86.168 1.00 19.52 161 GLY B CA 1
ATOM 3085 C C . GLY B 1 156 ? 23.225 -12.671 85.544 1.00 18.77 161 GLY B C 1
ATOM 3086 O O . GLY B 1 156 ? 22.589 -13.506 86.202 1.00 20.28 161 GLY B O 1
ATOM 3087 N N . ALA B 1 157 ? 23.410 -12.786 84.243 1.00 17.41 162 ALA B N 1
ATOM 3088 C CA . ALA B 1 157 ? 23.044 -14.030 83.535 1.00 16.79 162 ALA B CA 1
ATOM 3089 C C . ALA B 1 157 ? 24.108 -15.074 83.809 1.00 16.55 162 ALA B C 1
ATOM 3090 O O . ALA B 1 157 ? 25.194 -14.747 84.282 1.00 15.58 162 ALA B O 1
ATOM 3092 N N . TYR B 1 158 ? 23.789 -16.340 83.531 1.00 15.29 163 TYR B N 1
ATOM 3093 C CA . TYR B 1 158 ? 24.788 -17.381 83.752 1.00 15.15 163 TYR B CA 1
ATOM 3094 C C . TYR B 1 158 ? 24.523 -18.601 82.875 1.00 15.60 163 TYR B C 1
ATOM 3095 O O . TYR B 1 158 ? 23.421 -18.782 82.319 1.00 14.99 163 TYR B O 1
ATOM 3104 N N . VAL B 1 159 ? 25.570 -19.393 82.735 1.00 14.69 164 VAL B N 1
ATOM 3105 C CA . VAL B 1 159 ? 25.507 -20.718 82.156 1.00 14.81 164 VAL B CA 1
ATOM 3106 C C . VAL B 1 159 ? 26.355 -21.681 83.001 1.00 14.70 164 VAL B C 1
ATOM 3107 O O . VAL B 1 159 ? 27.416 -21.294 83.515 1.00 14.02 164 VAL B O 1
ATOM 3111 N N . ASP B 1 160 ? 25.907 -22.933 83.104 1.00 13.59 165 ASP B N 1
ATOM 3112 C CA . ASP B 1 160 ? 26.598 -23.968 83.841 1.00 14.30 165 ASP B CA 1
ATOM 3113 C C . ASP B 1 160 ? 27.298 -24.896 82.849 1.00 15.86 165 ASP B C 1
ATOM 3114 O O . ASP B 1 160 ? 26.638 -25.493 81.984 1.00 17.11 165 ASP B O 1
ATOM 3119 N N . VAL B 1 161 ? 28.618 -25.013 82.972 1.00 14.37 166 VAL B N 1
ATOM 3120 C CA . VAL B 1 161 ? 29.467 -25.650 81.982 1.00 13.82 166 VAL B CA 1
ATOM 3121 C C . VAL B 1 161 ? 30.059 -26.947 82.523 1.00 13.72 166 VAL B C 1
ATOM 3122 O O . VAL B 1 161 ? 30.816 -26.944 83.488 1.00 13.91 166 VAL B O 1
ATOM 3126 N N . PRO B 1 162 ? 29.709 -28.100 81.944 1.00 15.04 167 PRO B N 1
ATOM 3127 C CA . PRO B 1 162 ? 30.348 -29.345 82.394 1.00 15.43 167 PRO B CA 1
ATOM 3128 C C . PRO B 1 162 ? 31.848 -29.358 82.084 1.00 13.85 167 PRO B C 1
ATOM 3129 O O . PRO B 1 162 ? 32.272 -29.063 80.976 1.00 14.39 167 PRO B O 1
ATOM 3133 N N . LEU B 1 163 ? 32.629 -29.689 83.091 1.00 14.56 168 LEU B N 1
ATOM 3134 C CA . LEU B 1 163 ? 34.070 -29.755 82.989 1.00 14.51 168 LEU B CA 1
ATOM 3135 C C . LEU B 1 163 ? 34.573 -31.188 82.823 1.00 15.90 168 LEU B C 1
ATOM 3136 O O . LEU B 1 163 ? 33.983 -32.121 83.398 1.00 17.10 168 LEU B O 1
ATOM 3141 N N . LYS B 1 164 ? 35.668 -31.345 82.099 1.00 15.99 169 LYS B N 1
ATOM 3142 C CA . LYS B 1 164 ? 36.359 -32.652 82.083 1.00 17.07 169 LYS B CA 1
ATOM 3143 C C . LYS B 1 164 ? 36.790 -33.022 83.506 1.00 18.45 169 LYS B C 1
ATOM 3144 O O . LYS B 1 164 ? 37.145 -32.167 84.306 1.00 18.17 169 LYS B O 1
ATOM 3150 N N . GLU B 1 165 ? 36.786 -34.314 83.853 1.00 19.80 170 GLU B N 1
ATOM 3151 C CA . GLU B 1 165 ? 37.207 -34.681 85.192 1.00 22.60 170 GLU B CA 1
ATOM 3152 C C . GLU B 1 165 ? 38.718 -34.415 85.173 1.00 23.47 170 GLU B C 1
ATOM 3153 O O . GLU B 1 165 ? 39.363 -34.595 84.178 1.00 25.62 170 GLU B O 1
ATOM 3159 N N . GLY B 1 166 ? 39.250 -33.883 86.238 1.00 24.87 171 GLY B N 1
ATOM 3160 C CA . GLY B 1 166 ? 40.647 -33.502 86.227 1.00 25.24 171 GLY B CA 1
ATOM 3161 C C . GLY B 1 166 ? 40.994 -32.259 85.412 1.00 24.06 171 GLY B C 1
ATOM 3162 O O . GLY B 1 166 ? 42.148 -32.024 85.060 1.00 24.73 171 GLY B O 1
ATOM 3163 N N . ALA B 1 167 ? 39.972 -31.468 85.096 1.00 23.23 172 ALA B N 1
ATOM 3164 C CA . ALA B 1 167 ? 40.181 -30.174 84.453 1.00 21.95 172 ALA B CA 1
ATOM 3165 C C . ALA B 1 167 ? 41.167 -29.348 85.242 1.00 20.44 172 ALA B C 1
ATOM 3166 O O . ALA B 1 167 ? 41.062 -29.230 86.454 1.00 21.54 172 ALA B O 1
ATOM 3168 N N . ASN B 1 168 ? 42.052 -28.699 84.502 1.00 19.76 173 ASN B N 1
ATOM 3169 C CA . ASN B 1 168 ? 43.029 -27.753 85.027 1.00 20.06 173 ASN B CA 1
ATOM 3170 C C . ASN B 1 168 ? 42.670 -26.302 84.656 1.00 18.53 173 ASN B C 1
ATOM 3171 O O . ASN B 1 168 ? 42.826 -25.414 85.472 1.00 19.08 173 ASN B O 1
ATOM 3176 N N . GLU B 1 169 ? 42.178 -26.084 83.433 1.00 17.39 174 GLU B N 1
ATOM 3177 C CA . GLU B 1 169 ? 42.026 -24.717 82.899 1.00 16.84 174 GLU B CA 1
ATOM 3178 C C . GLU B 1 169 ? 40.825 -24.647 81.947 1.00 15.60 174 GLU B C 1
ATOM 3179 O O . GLU B 1 169 ? 40.644 -25.546 81.125 1.00 15.67 174 GLU B O 1
ATOM 3185 N N . ILE B 1 170 ? 40.036 -23.574 82.054 1.00 14.78 175 ILE B N 1
ATOM 3186 C CA . ILE B 1 170 ? 38.992 -23.267 81.102 1.00 14.90 175 ILE B CA 1
ATOM 3187 C C . ILE B 1 170 ? 39.265 -21.926 80.451 1.00 14.97 175 ILE B C 1
ATOM 3188 O O . ILE B 1 170 ? 39.739 -21.003 81.095 1.00 16.16 175 ILE B O 1
ATOM 3193 N N . GLY B 1 171 ? 38.950 -21.843 79.172 1.00 13.11 176 GLY B N 1
ATOM 3194 C CA . GLY B 1 171 ? 38.956 -20.620 78.404 1.00 13.46 176 GLY B CA 1
ATOM 3195 C C . GLY B 1 171 ? 37.530 -20.293 77.997 1.00 13.07 176 GLY B C 1
ATOM 3196 O O . GLY B 1 171 ? 36.711 -21.166 77.692 1.00 11.61 176 GLY B O 1
ATOM 3197 N N . PHE B 1 172 ? 37.189 -19.015 77.986 1.00 11.46 177 PHE B N 1
ATOM 3198 C CA . PHE B 1 172 ? 35.870 -18.631 77.533 1.00 11.50 177 PHE B CA 1
ATOM 3199 C C . PHE B 1 172 ? 35.855 -17.168 77.071 1.00 12.43 177 PHE B C 1
ATOM 3200 O O . PHE B 1 172 ? 36.798 -16.439 77.337 1.00 12.97 177 PHE B O 1
ATOM 3208 N N . LEU B 1 173 ? 34.765 -16.786 76.394 1.00 12.22 178 LEU B N 1
ATOM 3209 C CA . LEU B 1 173 ? 34.594 -15.406 75.946 1.00 13.93 178 LEU B CA 1
ATOM 3210 C C . LEU B 1 173 ? 33.114 -15.102 75.901 1.00 13.95 178 LEU B C 1
ATOM 3211 O O . LEU B 1 173 ? 32.314 -15.975 75.591 1.00 13.99 178 LEU B O 1
ATOM 3216 N N . ILE B 1 174 ? 32.739 -13.874 76.234 1.00 13.89 179 ILE B N 1
ATOM 3217 C CA . ILE B 1 174 ? 31.374 -13.465 76.074 1.00 13.37 179 ILE B CA 1
ATOM 3218 C C . ILE B 1 174 ? 31.209 -12.802 74.695 1.00 13.16 179 ILE B C 1
ATOM 3219 O O . ILE B 1 174 ? 31.989 -11.915 74.309 1.00 13.86 179 ILE B O 1
ATOM 3224 N N . LEU B 1 175 ? 30.237 -13.294 73.962 1.00 12.92 180 LEU B N 1
ATOM 3225 C CA . LEU B 1 175 ? 29.958 -12.883 72.593 1.00 13.92 180 LEU B CA 1
ATOM 3226 C C . LEU B 1 175 ? 28.615 -12.191 72.516 1.00 13.89 180 LEU B C 1
ATOM 3227 O O . LEU B 1 175 ? 27.688 -12.491 73.254 1.00 13.14 180 LEU B O 1
ATOM 3232 N N . ASP B 1 176 ? 28.553 -11.234 71.587 1.00 15.45 181 ASP B N 1
ATOM 3233 C CA . ASP B 1 176 ? 27.331 -10.567 71.214 1.00 14.69 181 ASP B CA 1
ATOM 3234 C C . ASP B 1 176 ? 26.932 -10.982 69.784 1.00 14.43 181 ASP B C 1
ATOM 3235 O O . ASP B 1 176 ? 27.481 -10.458 68.806 1.00 15.60 181 ASP B O 1
ATOM 3240 N N . LYS B 1 177 ? 25.977 -11.886 69.683 1.00 15.62 182 LYS B N 1
ATOM 3241 C CA . LYS B 1 177 ? 25.617 -12.445 68.390 1.00 15.86 182 LYS B CA 1
ATOM 3242 C C . LYS B 1 177 ? 24.845 -11.475 67.510 1.00 17.37 182 LYS B C 1
ATOM 3243 O O . LYS B 1 177 ? 24.565 -11.773 66.360 1.00 20.10 182 LYS B O 1
ATOM 3249 N N . SER B 1 178 ? 24.500 -10.328 68.051 1.00 17.78 183 SER B N 1
ATOM 3250 C CA . SER B 1 178 ? 23.821 -9.300 67.228 1.00 19.02 183 SER B CA 1
ATOM 3251 C C . SER B 1 178 ? 24.827 -8.549 66.352 1.00 20.67 183 SER B C 1
ATOM 3252 O O . SER B 1 178 ? 24.431 -7.819 65.440 1.00 20.87 183 SER B O 1
ATOM 3255 N N . LYS B 1 179 ? 26.119 -8.734 66.607 1.00 20.09 184 LYS B N 1
ATOM 3256 C CA . LYS B 1 179 ? 27.183 -8.063 65.854 1.00 21.32 184 LYS B CA 1
ATOM 3257 C C . LYS B 1 179 ? 27.748 -8.939 64.747 1.00 22.64 184 LYS B C 1
ATOM 3258 O O . LYS B 1 179 ? 27.422 -10.152 64.649 1.00 21.47 184 LYS B O 1
ATOM 3264 N N . THR B 1 180 ? 28.598 -8.318 63.923 1.00 23.75 185 THR B N 1
ATOM 3265 C CA . THR B 1 180 ? 29.400 -9.041 62.925 1.00 24.45 185 THR B CA 1
ATOM 3266 C C . THR B 1 180 ? 30.883 -8.682 63.097 1.00 24.08 185 THR B C 1
ATOM 3267 O O . THR B 1 180 ? 31.193 -7.678 63.679 1.00 24.61 185 THR B O 1
ATOM 3271 N N . GLY B 1 181 ? 31.778 -9.527 62.611 1.00 24.34 186 GLY B N 1
ATOM 3272 C CA . GLY B 1 181 ? 33.209 -9.255 62.656 1.00 24.64 186 GLY B CA 1
ATOM 3273 C C . GLY B 1 181 ? 33.774 -9.266 64.053 1.00 25.62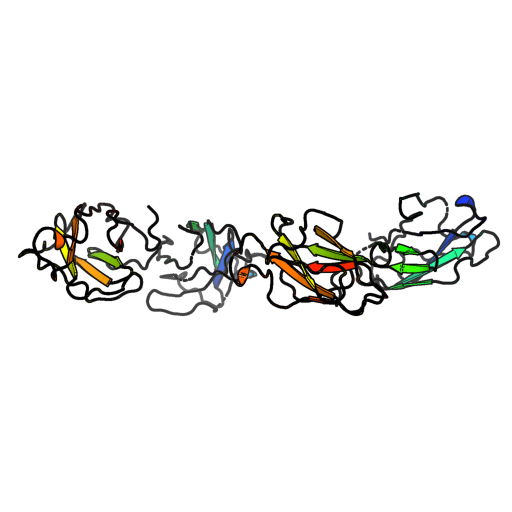 186 GLY B C 1
ATOM 3274 O O . GLY B 1 181 ? 33.254 -9.974 64.941 1.00 23.70 186 GLY B O 1
ATOM 3275 N N . ASP B 1 182 ? 34.822 -8.474 64.263 1.00 24.89 187 ASP B N 1
ATOM 3276 C CA . ASP B 1 182 ? 35.528 -8.429 65.537 1.00 25.25 187 ASP B CA 1
ATOM 3277 C C . ASP B 1 182 ? 34.628 -7.980 66.705 1.00 24.30 187 ASP B C 1
ATOM 3278 O O . ASP B 1 182 ? 34.853 -8.411 67.846 1.00 22.55 187 ASP B O 1
ATOM 3283 N N . ALA B 1 183 ? 33.584 -7.171 66.422 1.00 21.47 188 ALA B N 1
ATOM 3284 C CA . ALA B 1 183 ? 32.630 -6.719 67.432 1.00 21.02 188 ALA B CA 1
ATOM 3285 C C . ALA B 1 183 ? 31.773 -7.818 68.080 1.00 18.58 188 ALA B C 1
ATOM 3286 O O . ALA B 1 183 ? 31.126 -7.589 69.095 1.00 17.88 188 ALA B O 1
ATOM 3288 N N . ILE B 1 184 ? 31.752 -9.004 67.491 1.00 17.89 189 ILE B N 1
ATOM 3289 C CA . ILE B 1 184 ? 31.116 -10.162 68.156 1.00 18.64 189 ILE B CA 1
ATOM 3290 C C . ILE B 1 184 ? 31.761 -10.450 69.530 1.00 17.16 189 ILE B C 1
ATOM 3291 O O . ILE B 1 184 ? 31.087 -10.865 70.465 1.00 16.59 189 ILE B O 1
ATOM 3296 N N . LYS B 1 185 ? 33.058 -10.206 69.657 1.00 16.89 190 LYS B N 1
ATOM 3297 C CA . LYS B 1 185 ? 33.709 -10.282 70.970 1.00 16.34 190 LYS B CA 1
ATOM 3298 C C . LYS B 1 185 ? 33.334 -9.072 71.819 1.00 16.04 190 LYS B C 1
ATOM 3299 O O . LYS B 1 185 ? 33.649 -7.946 71.458 1.00 17.98 190 LYS B O 1
ATOM 3305 N N . VAL B 1 186 ? 32.690 -9.288 72.951 1.00 15.02 191 VAL B N 1
ATOM 3306 C CA . VAL B 1 186 ? 32.298 -8.163 73.807 1.00 15.75 191 VAL B CA 1
ATOM 3307 C C . VAL B 1 186 ? 33.533 -7.346 74.261 1.00 16.80 191 VAL B C 1
ATOM 3308 O O . VAL B 1 186 ? 33.479 -6.101 74.345 1.00 18.19 191 VAL B O 1
ATOM 3312 N N . GLN B 1 187 ? 34.608 -8.059 74.556 1.00 17.11 192 GLN B N 1
ATOM 3313 C CA . GLN B 1 187 ? 35.934 -7.487 74.655 1.00 18.21 192 GLN B CA 1
ATOM 3314 C C . GLN B 1 187 ? 36.916 -8.528 74.092 1.00 19.04 192 GLN B C 1
ATOM 3315 O O . GLN B 1 187 ? 36.588 -9.712 73.928 1.00 18.07 192 GLN B O 1
ATOM 3321 N N . PRO B 1 188 ? 38.110 -8.083 73.719 1.00 19.29 193 PRO B N 1
ATOM 3322 C CA . PRO B 1 188 ? 38.959 -8.931 72.873 1.00 19.47 193 PRO B CA 1
ATOM 3323 C C . PRO B 1 188 ? 39.790 -10.032 73.484 1.00 18.63 193 PRO B C 1
ATOM 3324 O O . PRO B 1 188 ? 40.341 -10.817 72.719 1.00 21.31 193 PRO B O 1
ATOM 3328 N N . LYS B 1 189 ? 39.961 -10.043 74.797 1.00 17.82 194 LYS B N 1
ATOM 3329 C CA . LYS B 1 189 ? 40.909 -10.920 75.445 1.00 18.82 194 LYS B CA 1
ATOM 3330 C C . LYS B 1 189 ? 40.210 -12.155 75.979 1.00 17.75 194 LYS B C 1
ATOM 3331 O O . LYS B 1 189 ? 39.297 -12.011 76.782 1.00 17.47 194 LYS B O 1
ATOM 3337 N N . ASP B 1 190 ? 40.683 -13.335 75.613 1.00 16.04 195 ASP B N 1
ATOM 3338 C CA . ASP B 1 190 ? 40.062 -14.563 76.140 1.00 14.15 195 ASP B CA 1
ATOM 3339 C C . ASP B 1 190 ? 40.124 -14.531 77.654 1.00 13.72 195 ASP B C 1
ATOM 3340 O O . ASP B 1 190 ? 41.173 -14.184 78.225 1.00 14.48 195 ASP B O 1
ATOM 3345 N N . TYR B 1 191 ? 39.057 -14.980 78.320 1.00 13.19 196 TYR B N 1
ATOM 3346 C CA . TYR B 1 191 ? 39.068 -15.240 79.765 1.00 12.84 196 TYR B CA 1
ATOM 3347 C C . TYR B 1 191 ? 39.676 -16.620 80.012 1.00 14.30 196 TYR B C 1
ATOM 3348 O O . TYR B 1 191 ? 39.389 -17.578 79.292 1.00 15.93 196 TYR B O 1
ATOM 3357 N N . LEU B 1 192 ? 40.561 -16.684 80.994 1.00 13.85 197 LEU B N 1
ATOM 3358 C CA . LEU B 1 192 ? 41.213 -17.921 81.380 1.00 15.43 197 LEU B CA 1
ATOM 3359 C C . LEU B 1 192 ? 41.007 -18.086 82.862 1.00 16.06 197 LEU B C 1
ATOM 3360 O O . LEU B 1 192 ? 41.258 -17.171 83.648 1.00 17.14 197 LEU B O 1
ATOM 3365 N N . PHE B 1 193 ? 40.595 -19.287 83.282 1.00 14.52 198 PHE B N 1
ATOM 3366 C CA . PHE B 1 193 ? 40.419 -19.567 84.687 1.00 15.38 198 PHE B CA 1
ATOM 3367 C C . PHE B 1 193 ? 41.040 -20.892 85.022 1.00 17.19 198 PHE B C 1
ATOM 3368 O O . PHE B 1 193 ? 40.753 -21.902 84.368 1.00 15.43 198 PHE B O 1
ATOM 3376 N N . LYS B 1 194 ? 41.883 -20.902 86.058 1.00 19.20 199 LYS B N 1
ATOM 3377 C CA . LYS B 1 194 ? 42.646 -22.095 86.411 1.00 22.34 199 LYS B CA 1
ATOM 3378 C C . LYS B 1 194 ? 42.388 -22.607 87.813 1.00 23.98 199 LYS B C 1
ATOM 3379 O O . LYS B 1 194 ? 43.008 -23.628 88.186 1.00 27.88 199 LYS B O 1
ATOM 3385 N N . GLU B 1 195 ? 41.530 -21.958 88.604 1.00 23.44 200 GLU B N 1
ATOM 3386 C CA . GLU B 1 195 ? 41.359 -22.367 90.013 1.00 24.47 200 GLU B CA 1
ATOM 3387 C C . GLU B 1 195 ? 40.105 -23.210 90.241 1.00 22.69 200 GLU B C 1
ATOM 3388 O O . GLU B 1 195 ? 39.283 -22.947 91.111 1.00 23.40 200 GLU B O 1
ATOM 3394 N N . LEU B 1 196 ? 40.026 -24.279 89.473 1.00 22.84 201 LEU B N 1
ATOM 3395 C CA . LEU B 1 196 ? 38.800 -25.085 89.368 1.00 23.91 201 LEU B CA 1
ATOM 3396 C C . LEU B 1 196 ? 38.615 -26.045 90.536 1.00 27.30 201 LEU B C 1
ATOM 3397 O O . LEU B 1 196 ? 37.522 -26.593 90.712 1.00 28.90 201 LEU B O 1
ATOM 3402 N N . ASP B 1 197 ? 39.665 -26.258 91.317 1.00 28.95 202 ASP B N 1
ATOM 3403 C CA . ASP B 1 197 ? 39.508 -27.063 92.536 1.00 31.41 202 ASP B CA 1
ATOM 3404 C C . ASP B 1 197 ? 38.785 -26.282 93.642 1.00 31.73 202 ASP B C 1
ATOM 3405 O O . ASP B 1 197 ? 37.991 -26.861 94.408 1.00 34.40 202 ASP B O 1
ATOM 3410 N N . ASN B 1 198 ? 39.046 -24.989 93.751 1.00 30.72 203 ASN B N 1
ATOM 3411 C CA . ASN B 1 198 ? 38.472 -24.199 94.835 1.00 31.06 203 ASN B CA 1
ATOM 3412 C C . ASN B 1 198 ? 37.161 -23.521 94.481 1.00 28.16 203 ASN B C 1
ATOM 3413 O O . ASN B 1 198 ? 36.524 -22.969 95.367 1.00 28.74 203 ASN B O 1
ATOM 3418 N N . HIS B 1 199 ? 36.745 -23.540 93.204 1.00 24.55 204 HIS B N 1
ATOM 3419 C CA . HIS B 1 199 ? 35.742 -22.562 92.730 1.00 22.31 204 HIS B CA 1
ATOM 3420 C C . HIS B 1 199 ? 34.825 -23.297 91.803 1.00 19.67 204 HIS B C 1
ATOM 3421 O O . HIS B 1 199 ? 35.265 -23.798 90.747 1.00 21.01 204 HIS B O 1
ATOM 3428 N N . THR B 1 200 ? 33.542 -23.267 92.119 1.00 16.89 205 THR B N 1
ATOM 3429 C CA . THR B 1 200 ? 32.488 -23.518 91.164 1.00 15.37 205 THR B CA 1
ATOM 3430 C C . THR B 1 200 ? 31.750 -22.436 90.452 1.00 15.24 205 THR B C 1
ATOM 3431 O O . THR B 1 200 ? 30.895 -22.761 89.627 1.00 15.12 205 THR B O 1
ATOM 3435 N N . GLN B 1 201 ? 32.000 -21.193 90.816 1.00 14.06 206 GLN B N 1
ATOM 3436 C CA . GLN B 1 201 ? 31.459 -20.071 90.101 1.00 14.15 206 GLN B CA 1
ATOM 3437 C C . GLN B 1 201 ? 32.565 -19.066 89.841 1.00 14.74 206 GLN B C 1
ATOM 3438 O O . GLN B 1 201 ? 33.474 -18.890 90.658 1.00 14.55 206 GLN B O 1
ATOM 3444 N N . VAL B 1 202 ? 32.495 -18.443 88.667 1.00 13.79 207 VAL B N 1
ATOM 3445 C CA . VAL B 1 202 ? 33.268 -17.272 88.329 1.00 15.03 207 VAL B CA 1
ATOM 3446 C C . VAL B 1 202 ? 32.357 -16.181 87.818 1.00 14.19 207 VAL B C 1
ATOM 3447 O O . VAL B 1 202 ? 31.182 -16.393 87.486 1.00 13.36 207 VAL B O 1
ATOM 3451 N N . PHE B 1 203 ? 32.907 -14.974 87.830 1.00 13.49 208 PHE B N 1
ATOM 3452 C CA . PHE B 1 203 ? 32.171 -13.738 87.692 1.00 13.43 208 PHE B CA 1
ATOM 3453 C C . PHE B 1 203 ? 32.938 -12.811 86.729 1.00 14.00 208 PHE B C 1
ATOM 3454 O O . PHE B 1 203 ? 34.116 -12.497 86.923 1.00 13.86 208 PHE B O 1
ATOM 3462 N N . VAL B 1 204 ? 32.277 -12.464 85.640 1.00 15.81 209 VAL B N 1
ATOM 3463 C CA . VAL B 1 204 ? 32.765 -11.524 84.656 1.00 14.91 209 VAL B CA 1
ATOM 3464 C C . VAL B 1 204 ? 31.716 -10.439 84.436 1.00 14.32 209 VAL B C 1
ATOM 3465 O O . VAL B 1 204 ? 30.543 -10.605 84.733 1.00 13.70 209 VAL B O 1
ATOM 3469 N N . LYS B 1 205 ? 32.155 -9.286 83.941 1.00 15.59 210 LYS B N 1
ATOM 3470 C CA . LYS B 1 205 ? 31.278 -8.144 83.803 1.00 15.33 210 LYS B CA 1
ATOM 3471 C C . LYS B 1 205 ? 31.690 -7.167 82.677 1.00 15.46 210 LYS B C 1
ATOM 3472 O O . LYS B 1 205 ? 32.886 -7.020 82.367 1.00 16.02 210 LYS B O 1
ATOM 3478 N N . ASP B 1 206 ? 30.673 -6.572 82.066 1.00 16.56 211 ASP B N 1
ATOM 3479 C CA . ASP B 1 206 ? 30.793 -5.453 81.143 1.00 16.92 211 ASP B CA 1
ATOM 3480 C C . ASP B 1 206 ? 31.827 -5.806 80.061 1.00 17.01 211 ASP B C 1
ATOM 3481 O O . ASP B 1 206 ? 31.674 -6.866 79.401 1.00 17.05 211 ASP B O 1
ATOM 3486 N N . THR B 1 207 ? 32.855 -4.965 79.867 1.00 16.75 212 THR B N 1
ATOM 3487 C CA . THR B 1 207 ? 33.976 -5.224 78.984 1.00 17.71 212 THR B CA 1
ATOM 3488 C C . THR B 1 207 ? 35.302 -5.440 79.718 1.00 17.32 212 THR B C 1
ATOM 3489 O O . THR B 1 207 ? 36.397 -5.317 79.165 1.00 18.68 212 THR B O 1
ATOM 3493 N N . ASP B 1 208 ? 35.184 -5.870 80.968 1.00 18.18 213 ASP B N 1
ATOM 3494 C CA . ASP B 1 208 ? 36.330 -6.022 81.869 1.00 17.35 213 ASP B CA 1
ATOM 3495 C C . ASP B 1 208 ? 36.975 -7.389 81.559 1.00 17.41 213 ASP B C 1
ATOM 3496 O O . ASP B 1 208 ? 36.282 -8.423 81.597 1.00 15.66 213 ASP B O 1
ATOM 3501 N N . PRO B 1 209 ? 38.257 -7.418 81.203 1.00 17.05 214 PRO B N 1
ATOM 3502 C CA . PRO B 1 209 ? 38.935 -8.667 80.825 1.00 17.63 214 PRO B CA 1
ATOM 3503 C C . PRO B 1 209 ? 39.337 -9.617 81.966 1.00 17.47 214 PRO B C 1
ATOM 3504 O O . PRO B 1 209 ? 39.870 -10.687 81.689 1.00 18.55 214 PRO B O 1
ATOM 3508 N N . LYS B 1 210 ? 39.087 -9.241 83.208 1.00 17.69 215 LYS B N 1
ATOM 3509 C CA . LYS B 1 210 ? 39.436 -10.071 84.368 1.00 18.25 215 LYS B CA 1
ATOM 3510 C C . LYS B 1 210 ? 38.341 -11.090 84.712 1.00 16.96 215 LYS B C 1
ATOM 3511 O O . LYS B 1 210 ? 37.163 -10.744 84.739 1.00 17.77 215 LYS B O 1
ATOM 3517 N N . VAL B 1 211 ? 38.750 -12.314 85.034 1.00 16.14 216 VAL B N 1
ATOM 3518 C CA . VAL B 1 211 ? 37.900 -13.294 85.678 1.00 17.41 216 VAL B CA 1
ATOM 3519 C C . VAL B 1 211 ? 38.036 -13.164 87.182 1.00 16.79 216 VAL B C 1
ATOM 3520 O O . VAL B 1 211 ? 39.113 -13.277 87.727 1.00 18.75 216 VAL B O 1
ATOM 3524 N N . TYR B 1 212 ? 36.925 -12.955 87.837 1.00 15.41 217 TYR B N 1
ATOM 3525 C CA . TYR B 1 212 ? 36.892 -12.820 89.266 1.00 15.78 217 TYR B CA 1
ATOM 3526 C C . TYR B 1 212 ? 36.318 -14.108 89.868 1.00 15.54 217 TYR B C 1
ATOM 3527 O O . TYR B 1 212 ? 35.455 -14.775 89.261 1.00 14.72 217 TYR B O 1
ATOM 3536 N N . ASN B 1 213 ? 36.767 -14.419 91.083 1.00 14.62 218 ASN B N 1
ATOM 3537 C CA . ASN B 1 213 ? 36.304 -15.604 91.769 1.00 14.73 218 ASN B CA 1
ATOM 3538 C C . ASN B 1 213 ? 35.201 -15.345 92.824 1.00 14.75 218 ASN B C 1
ATOM 3539 O O . ASN B 1 213 ? 34.850 -16.229 93.581 1.00 14.95 218 ASN B O 1
ATOM 3544 N N . ASN B 1 214 ? 34.651 -14.131 92.792 1.00 14.88 219 ASN B N 1
ATOM 3545 C CA . ASN B 1 214 ? 33.643 -13.696 93.747 1.00 15.32 219 ASN B CA 1
ATOM 3546 C C . ASN B 1 214 ? 32.749 -12.607 93.132 1.00 15.06 219 ASN B C 1
ATOM 3547 O O . ASN B 1 214 ? 33.152 -11.858 92.214 1.00 14.93 219 ASN B O 1
ATOM 3552 N N . PRO B 1 215 ? 31.516 -12.517 93.618 1.00 15.34 220 PRO B N 1
ATOM 3553 C CA . PRO B 1 215 ? 30.544 -11.593 93.058 1.00 15.05 220 PRO B CA 1
ATOM 3554 C C . PRO B 1 215 ? 30.763 -10.110 93.395 1.00 15.58 220 PRO B C 1
ATOM 3555 O O . PRO B 1 215 ? 29.992 -9.284 92.927 1.00 16.82 220 PRO B O 1
ATOM 3559 N N . TYR B 1 216 ? 31.781 -9.811 94.184 1.00 16.58 221 TYR B N 1
ATOM 3560 C CA . TYR B 1 216 ? 32.149 -8.429 94.539 1.00 16.97 221 TYR B CA 1
ATOM 3561 C C . TYR B 1 216 ? 33.190 -7.872 93.585 1.00 16.74 221 TYR B C 1
ATOM 3562 O O . TYR B 1 216 ? 33.591 -6.703 93.700 1.00 17.87 221 TYR B O 1
ATOM 3571 N N . TYR B 1 217 ? 33.625 -8.669 92.620 1.00 16.53 222 TYR B N 1
ATOM 3572 C CA . TYR B 1 217 ? 34.648 -8.269 91.638 1.00 16.19 222 TYR B CA 1
ATOM 3573 C C . TYR B 1 217 ? 35.906 -7.735 92.330 1.00 18.59 222 TYR B C 1
ATOM 3574 O O . TYR B 1 217 ? 36.453 -6.744 91.914 1.00 18.57 222 TYR B O 1
ATOM 3583 N N . ILE B 1 218 ? 36.327 -8.431 93.387 1.00 19.73 223 ILE B N 1
ATOM 3584 C CA . ILE B 1 218 ? 37.553 -8.129 94.119 1.00 21.64 223 ILE B CA 1
ATOM 3585 C C . ILE B 1 218 ? 38.661 -9.006 93.558 1.00 24.10 223 ILE B C 1
ATOM 3586 O O . ILE B 1 218 ? 38.547 -10.238 93.558 1.00 23.08 223 ILE B O 1
ATOM 3591 N N . ASP B 1 219 ? 39.656 -8.302 92.989 1.00 27.27 224 ASP B N 1
ATOM 3592 C CA . ASP B 1 219 ? 40.938 -8.740 92.403 1.00 30.78 224 ASP B CA 1
ATOM 3593 C C . ASP B 1 219 ? 41.144 -8.396 90.929 1.00 32.26 224 ASP B C 1
ATOM 3594 O O . ASP B 1 219 ? 42.291 -8.206 90.479 1.00 35.58 224 ASP B O 1
#

Foldseek 3Di:
DPAKAKEEQDDFPPDDQQFKFKAKDDFFCDGFDDPPVSGHGVQWDADDRGTMDITHGHPDDQFKMKIFMAGPVRDGRLPIDMDGDLDSHYYWYQYPNRDIDQDDADDPQKAKEAEEEDVLDQPQKAKAKDDFFPDGDDDPPDHHGQPDADPQHTIDITGGHVVGFKMKMFIARRVDDDPVRGQEPDIEMDGPRVVARYWYYYRHDNYIHRHSVPRD/DAKAKEEQDDDPPDDQQFKFKAKDDFFCDGFDDPPPSGHGVQWDQDDRGIMHITHGHPPDQFKMKIFMAGPVRDRRLPIDMDGDLDSHYYWYQYPNRDIDQDDADDAQKAKEAEEEDVLDQPQKAKAKDDFFPDGDDDPPPHHGQPDADDQGTIDITGGHVVGFKMKMFIARRVDDDPVRTQERDIAMDGPRVVARYWYYYRRDNYIHRHSVPRD

Organism: Streptococcus pyogenes (NCBI:txid1314)

B-factor: mean 21.04, std 7.42, range [5.09, 53.39]